Protein AF-0000000067587094 (afdb_homodimer)

pLDDT: mean 94.54, std 7.0, range [45.62, 98.94]

Radius of gyration: 24.08 Å; Cα contacts (8 Å, |Δi|>4): 1196; chains: 2; bounding box: 60×69×62 Å

Organism: Oryctolagus cuniculus (NCBI:txid9986)

Sequence (598 aa):
MKFVLDILLLLPLLILFSLESFVKLFIPKKRKSVSGEIVLITGAGHGIGRQTAYEFAKLKSKLVLWDINKHGIEETAAECRRLGAQAHPFVVDCSNREDIYSSAKKVKAEIGDVSILVNNAGVVYTSDLFATQDPQIEKTFEVNVLAHFWTTKAFLPAMMKNNHGHIVTVASAGGHTVVPFLLAYCSSKFAAVGFHRALTDELAALERTGVKTTCLCPNFINTGFIKNPSTSLGPTLEPEQVVNKLMNGILTEEKMIFVPSSIRFLMILERILPERFLALVKRKLNVKFDAVIGYKKKEMKFVLDILLLLPLLILFSLESFVKLFIPKKRKSVSGEIVLITGAGHGIGRQTAYEFAKLKSKLVLWDINKHGIEETAAECRRLGAQAHPFVVDCSNREDIYSSAKKVKAEIGDVSILVNNAGVVYTSDLFATQDPQIEKTFEVNVLAHFWTTKAFLPAMMKNNHGHIVTVASAGGHTVVPFLLAYCSSKFAAVGFHRALTDELAALERTGVKTTCLCPNFINTGFIKNPSTSLGPTLEPEQVVNKLMNGILTEEKMIFVPSSIRFLMILERILPERFLALVKRKLNVKFDAVIGYKKKE

Foldseek 3Di:
DVVVVVVVVCVVVVVVVVVVVVVVVVPDFFFAQQAAAEEEFEPCLFFLNLLLLQVVLLSHYAYEYEELDPVSQVVSQVNSVVSPHHYHYDNADQLDLVSLQVVLVVCCVPPRAHQEYALDWAAFAQAAPVPQDPVNLSSRLSRQAVSLVSNCVSRVVVCLVVLAHEYEHEAALLLLDNDGRRVSNSVNSVNSVVVLVVVQVVCVVVVSNNYAYAYEHEYAEPGCSFAPKDWPVDDHHYSNVSSVQVSSCRRSRPHYHYVVPCSVVVSVCCVPDDPVVVVVVVVRRVIDTDHHYPDDDPD/DVVVVVVVVCVVVVVVVVVVVVVVVVPDFFFAQQAAAEEEFEPCLFFLNLLLLQVVLLSHYAYEYEELDPVSQVVSQVVSVVSPHHYHYDNADQLDLVSLQVVLVVCCVPPRAHQEYALDWAAFAQAAPVPQDPVNLSSRLSRQAVSLVSNCVSRVVVCQVVLAHEYEHEAALLLLDNDGRRVSNSVNSVNSVVVLVVVQVVCVVVVSNNYAYAYEHEYAEPGCSFAPKDWPVDDHHYSNVSSVQVSSCRRSRPHYHYVVPCSVVVSVCCVPDDPVVVVVVVVRRPIDTDHHYPDDDDD

InterPro domains:
  IPR002347 Short-chain dehydrogenase/reductase SDR [PF00106] (38-227)
  IPR002347 Short-chain dehydrogenase/reductase SDR [PR00080] (112-123)
  IPR002347 Short-chain dehydrogenase/reductase SDR [PR00080] (165-173)
  IPR002347 Short-chain dehydrogenase/reductase SDR [PR00080] (185-204)
  IPR002347 Short-chain dehydrogenase/reductase SDR [PR00081] (38-55)
  IPR002347 Short-chain dehydrogenase/reductase SDR [PR00081] (112-123)
  IPR002347 Short-chain dehydrogenase/reductase SDR [PR00081] (159-175)
  IPR002347 Short-chain dehydrogenase/reductase SDR [PR00081] (185-204)
  IPR002347 Short-chain dehydrogenase/reductase SDR [PR00081] (209-226)
  IPR036291 NAD(P)-binding domain superfamily [SSF51735] (32-290)

Solvent-accessible surface area (backbone atoms only — not comparable to full-atom values): 29790 Å² total; per-residue (Å²): 107,71,53,57,52,52,52,58,68,39,46,66,51,44,52,52,40,47,48,50,52,55,54,50,73,73,46,86,73,69,67,57,84,52,58,67,38,30,34,36,31,30,33,16,33,45,55,60,29,26,54,43,47,44,57,41,13,68,50,41,15,32,38,37,33,25,13,68,48,57,69,34,21,49,53,40,26,52,52,21,39,73,57,66,14,54,50,46,63,43,78,35,47,53,62,36,69,66,47,46,54,55,50,47,53,48,41,45,73,74,75,38,78,48,32,29,41,35,46,44,38,67,60,74,67,50,16,30,77,81,50,46,49,68,69,55,48,51,46,28,36,27,27,38,30,52,28,51,53,55,54,44,67,70,40,42,61,62,13,56,74,64,39,38,30,36,44,32,39,53,49,27,39,42,28,75,44,69,51,59,35,28,33,61,43,20,10,22,20,11,17,28,46,27,37,51,54,12,47,50,44,30,34,50,76,69,66,33,70,43,42,42,49,26,34,37,24,38,56,64,48,67,62,67,76,60,49,73,62,44,39,55,87,47,80,66,36,52,50,66,62,53,39,52,53,48,51,49,27,60,33,50,62,34,53,72,43,46,41,62,62,65,52,54,55,51,53,53,45,65,74,67,52,45,68,71,46,47,53,52,49,51,59,62,35,46,74,45,54,67,58,47,70,56,80,70,81,81,126,106,70,53,58,52,54,52,58,69,40,46,66,52,44,52,50,38,46,48,50,53,55,54,50,72,73,47,84,73,69,66,58,84,53,58,65,38,30,33,36,31,30,32,16,33,44,56,60,30,27,55,44,48,44,55,41,13,69,49,40,16,30,38,37,34,26,12,67,46,56,68,34,21,49,52,40,26,51,54,20,40,73,56,67,13,54,50,46,62,43,75,34,47,54,62,35,68,66,46,45,53,56,50,47,52,48,40,46,74,74,76,39,76,48,33,29,40,34,46,44,39,68,62,72,68,49,18,31,78,80,51,46,51,68,69,56,47,53,47,30,36,27,28,39,29,52,28,50,55,55,53,44,65,68,37,42,60,60,13,54,74,65,39,38,30,34,46,33,38,54,49,28,40,40,28,76,44,68,51,59,34,27,34,62,45,19,10,22,20,10,17,29,44,28,36,50,54,11,48,50,44,30,34,50,74,70,66,31,71,44,40,42,48,26,33,39,24,38,56,64,49,66,63,66,76,58,48,72,61,46,38,56,88,47,80,64,37,52,50,67,62,54,39,52,53,47,50,52,28,60,33,49,62,37,54,70,43,45,41,62,63,65,53,54,55,50,54,54,46,64,74,68,50,45,67,70,46,48,52,52,50,51,59,62,35,47,75,45,53,67,56,47,70,57,79,70,80,79,126

Structure (mmCIF, N/CA/C/O backbone):
data_AF-0000000067587094-model_v1
#
loop_
_entity.id
_entity.type
_entity.pdbx_description
1 polymer 'Estradiol 17-beta-dehydrogenase 11'
#
loop_
_atom_site.group_PDB
_atom_site.id
_atom_site.type_symbol
_atom_site.label_atom_id
_atom_site.label_alt_id
_atom_site.label_comp_id
_atom_site.label_asym_id
_atom_site.label_entity_id
_atom_site.label_seq_id
_atom_site.pdbx_PDB_ins_code
_atom_site.Cartn_x
_atom_site.Cartn_y
_atom_site.Cartn_z
_atom_site.occupancy
_atom_site.B_iso_or_equiv
_atom_site.auth_seq_id
_atom_site.auth_comp_id
_atom_site.auth_asym_id
_atom_site.auth_atom_id
_atom_site.pdbx_PDB_model_num
ATOM 1 N N . MET A 1 1 ? 16.719 20.734 -18.344 1 59.41 1 MET A N 1
ATOM 2 C CA . MET A 1 1 ? 16.75 20.859 -19.797 1 59.41 1 MET A CA 1
ATOM 3 C C . MET A 1 1 ? 17.266 19.578 -20.438 1 59.41 1 MET A C 1
ATOM 5 O O . MET A 1 1 ? 16.656 19.062 -21.375 1 59.41 1 MET A O 1
ATOM 9 N N . LYS A 1 2 ? 18.422 19.172 -19.812 1 66.19 2 LYS A N 1
ATOM 10 C CA . LYS A 1 2 ? 19.031 17.984 -20.406 1 66.19 2 LYS A CA 1
ATOM 11 C C . LYS A 1 2 ? 18.094 16.781 -20.297 1 66.19 2 LYS A C 1
ATOM 13 O O . LYS A 1 2 ? 17.969 16 -21.25 1 66.19 2 LYS A O 1
ATOM 18 N N . PHE A 1 3 ? 17.25 16.719 -19.172 1 70.69 3 PHE A N 1
ATOM 19 C CA . PHE A 1 3 ? 16.375 15.562 -19 1 70.69 3 PHE A CA 1
ATOM 20 C C . PHE A 1 3 ? 15.219 15.594 -19.984 1 70.69 3 PHE A C 1
ATOM 22 O O . PHE A 1 3 ? 14.859 14.57 -20.562 1 70.69 3 PHE A O 1
ATOM 29 N N . VAL A 1 4 ? 14.812 16.75 -20.219 1 69.94 4 VAL A N 1
ATOM 30 C CA . VAL A 1 4 ? 13.703 16.922 -21.156 1 69.94 4 VAL A CA 1
ATOM 31 C C . VAL A 1 4 ? 14.141 16.516 -22.562 1 69.94 4 VAL A C 1
ATOM 33 O O . VAL A 1 4 ? 13.398 15.836 -23.281 1 69.94 4 VAL A O 1
ATOM 36 N N . LEU A 1 5 ? 15.32 16.938 -22.891 1 73 5 LEU A N 1
ATOM 37 C CA . LEU A 1 5 ? 15.859 16.609 -24.203 1 73 5 LEU A CA 1
ATOM 38 C C . LEU A 1 5 ? 16.04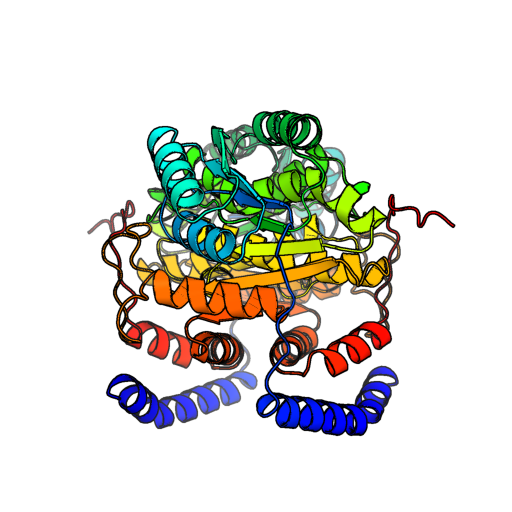7 15.094 -24.344 1 73 5 LEU A C 1
ATOM 40 O O . LEU A 1 5 ? 15.758 14.523 -25.391 1 73 5 LEU A O 1
ATOM 44 N N . ASP A 1 6 ? 16.469 14.539 -23.297 1 76.94 6 ASP A N 1
ATOM 45 C CA . ASP A 1 6 ? 16.656 13.094 -23.297 1 76.94 6 ASP A CA 1
ATOM 46 C C . ASP A 1 6 ? 15.328 12.359 -23.5 1 76.94 6 ASP A C 1
ATOM 48 O O . ASP A 1 6 ? 15.273 11.344 -24.188 1 76.94 6 ASP A O 1
ATOM 52 N N . ILE A 1 7 ? 14.336 12.922 -22.953 1 74.88 7 ILE A N 1
ATOM 53 C CA . ILE A 1 7 ? 13.023 12.305 -23.062 1 74.88 7 ILE A CA 1
ATOM 54 C C . ILE A 1 7 ? 12.492 12.453 -24.484 1 74.88 7 ILE A C 1
ATOM 56 O O . ILE A 1 7 ? 11.898 11.523 -25.031 1 74.88 7 ILE A O 1
ATOM 60 N N . LEU A 1 8 ? 12.797 13.539 -25.031 1 78.75 8 LEU A N 1
ATOM 61 C CA . LEU A 1 8 ? 12.367 13.773 -26.406 1 78.75 8 LEU A CA 1
ATOM 62 C C . LEU A 1 8 ? 13.055 12.812 -27.359 1 78.75 8 LEU A C 1
ATOM 64 O O . LEU A 1 8 ? 12.445 12.359 -28.328 1 78.75 8 LEU A O 1
ATOM 68 N N . LEU A 1 9 ? 14.234 12.477 -27.047 1 82.38 9 LEU A N 1
ATOM 69 C CA . LEU A 1 9 ? 15.008 11.555 -27.875 1 82.38 9 LEU A CA 1
ATOM 70 C C . LEU A 1 9 ? 14.461 10.141 -27.781 1 82.38 9 LEU A C 1
ATOM 72 O O . LEU A 1 9 ? 14.727 9.305 -28.641 1 82.38 9 LEU A O 1
ATOM 76 N N . LEU A 1 10 ? 13.625 10 -26.812 1 85.56 10 LEU A N 1
ATOM 77 C CA . LEU A 1 10 ? 13.07 8.664 -26.609 1 85.56 10 LEU A CA 1
ATOM 78 C C . LEU A 1 10 ? 11.742 8.508 -27.328 1 85.56 10 LEU A C 1
ATOM 80 O O . LEU A 1 10 ? 11.18 7.41 -27.391 1 85.56 10 LEU A O 1
ATOM 84 N N . LEU A 1 11 ? 11.242 9.562 -27.953 1 87.12 11 LEU A N 1
ATOM 85 C CA . LEU A 1 11 ? 9.906 9.562 -28.547 1 87.12 11 LEU A CA 1
ATOM 86 C C . LEU A 1 11 ? 9.805 8.531 -29.656 1 87.12 11 LEU A C 1
ATOM 88 O O . LEU A 1 11 ? 8.812 7.793 -29.734 1 87.12 11 LEU A O 1
ATOM 92 N N . PRO A 1 12 ? 10.844 8.477 -30.547 1 89.31 12 PRO A N 1
ATOM 93 C CA . PRO A 1 12 ? 10.773 7.438 -31.578 1 89.31 12 PRO A CA 1
ATOM 94 C C . PRO A 1 12 ? 10.695 6.031 -30.984 1 89.31 12 PRO A C 1
ATOM 96 O O . PRO A 1 12 ? 9.984 5.172 -31.516 1 89.31 12 PRO A O 1
ATOM 99 N N . LEU A 1 13 ? 11.398 5.859 -29.984 1 88.88 13 LEU A N 1
ATOM 100 C CA . LEU A 1 13 ? 11.359 4.559 -29.312 1 88.88 13 LEU A CA 1
ATOM 101 C C . LEU A 1 13 ? 9.992 4.309 -28.703 1 88.88 13 LEU A C 1
ATOM 103 O O . LEU A 1 13 ? 9.516 3.17 -28.656 1 88.88 13 LEU A O 1
ATOM 107 N N . LEU A 1 14 ? 9.406 5.359 -28.203 1 89.44 14 LEU A N 1
ATOM 108 C CA . LEU A 1 14 ? 8.055 5.238 -27.656 1 89.44 14 LEU A CA 1
ATOM 109 C C . LEU A 1 14 ? 7.09 4.758 -28.734 1 89.44 14 LEU A C 1
ATOM 111 O O . LEU A 1 14 ? 6.27 3.869 -28.484 1 89.44 14 LEU A O 1
ATOM 115 N N . ILE A 1 15 ? 7.191 5.34 -29.875 1 90.75 15 ILE A N 1
ATOM 116 C CA . ILE A 1 15 ? 6.324 4.965 -30.984 1 90.75 15 ILE A CA 1
ATOM 117 C C . ILE A 1 15 ? 6.578 3.508 -31.359 1 90.75 15 ILE A C 1
ATOM 119 O O . ILE A 1 15 ? 5.637 2.734 -31.547 1 90.75 15 ILE A O 1
ATOM 123 N N . LEU A 1 16 ? 7.832 3.143 -31.469 1 91.25 16 LEU A N 1
ATOM 124 C CA . LEU A 1 16 ? 8.211 1.786 -31.844 1 91.25 16 LEU A CA 1
ATOM 125 C C . LEU A 1 16 ? 7.672 0.771 -30.844 1 91.25 16 LEU A C 1
ATOM 127 O O . LEU A 1 16 ? 7.09 -0.245 -31.234 1 91.25 16 LEU A O 1
ATOM 131 N N . PHE A 1 17 ? 7.859 1.119 -29.641 1 89.69 17 PHE A N 1
ATOM 132 C CA . PHE A 1 17 ? 7.43 0.19 -28.594 1 89.69 17 PHE A CA 1
ATOM 133 C C . PHE A 1 17 ? 5.91 0.138 -28.516 1 89.69 17 PHE A C 1
ATOM 135 O O . PHE A 1 17 ? 5.336 -0.908 -28.203 1 89.69 17 PHE A O 1
ATOM 142 N N . SER A 1 18 ? 5.266 1.232 -28.75 1 90.25 18 SER A N 1
ATOM 143 C CA . SER A 1 18 ? 3.807 1.241 -28.766 1 90.25 18 SER A CA 1
ATOM 144 C C . SER A 1 18 ? 3.268 0.401 -29.922 1 90.25 18 SER A C 1
ATOM 146 O O . SER A 1 18 ? 2.295 -0.338 -29.766 1 90.25 18 SER A O 1
ATOM 148 N N . LEU A 1 19 ? 3.91 0.526 -31 1 90.38 19 LEU A N 1
ATOM 149 C CA . LEU A 1 19 ? 3.525 -0.288 -32.156 1 90.38 19 LEU A CA 1
ATOM 150 C C . LEU A 1 19 ? 3.771 -1.768 -31.875 1 90.38 19 LEU A C 1
ATOM 152 O O . LEU A 1 19 ? 2.949 -2.613 -32.219 1 90.38 19 LEU A O 1
ATOM 156 N N . GLU A 1 20 ? 4.895 -2.018 -31.375 1 90.56 20 GLU A N 1
ATOM 157 C CA . GLU A 1 20 ? 5.203 -3.391 -30.984 1 90.56 20 GLU A CA 1
ATOM 158 C C . GLU A 1 20 ? 4.145 -3.957 -30.047 1 90.56 20 GLU A C 1
ATOM 160 O O . GLU A 1 20 ? 3.668 -5.078 -30.25 1 90.56 20 GLU A O 1
ATOM 165 N N . SER A 1 21 ? 3.818 -3.168 -29.062 1 86.94 21 SER A N 1
ATOM 166 C CA . SER A 1 21 ? 2.801 -3.592 -28.109 1 86.94 21 SER A CA 1
ATOM 167 C C . SER A 1 21 ? 1.456 -3.811 -28.797 1 86.94 21 SER A C 1
ATOM 169 O O . SER A 1 21 ? 0.722 -4.738 -28.453 1 86.94 21 SER A O 1
ATOM 171 N N . PHE A 1 22 ? 1.199 -2.98 -29.672 1 89.06 22 PHE A N 1
ATOM 172 C CA . PHE A 1 22 ? -0.05 -3.092 -30.422 1 89.06 22 PHE A CA 1
ATOM 173 C C . PHE A 1 22 ? -0.074 -4.367 -31.25 1 89.06 22 PHE A C 1
ATOM 175 O O . PHE A 1 22 ? -1.073 -5.09 -31.266 1 89.06 22 PHE A O 1
ATOM 182 N N . VAL A 1 23 ? 0.974 -4.719 -31.906 1 89.81 23 VAL A N 1
ATOM 183 C CA . VAL A 1 23 ? 1.077 -5.922 -32.719 1 89.81 23 VAL A CA 1
ATOM 184 C C . VAL A 1 23 ? 0.974 -7.164 -31.844 1 89.81 23 VAL A C 1
ATOM 186 O O . VAL A 1 23 ? 0.325 -8.141 -32.219 1 89.81 23 VAL A O 1
ATOM 189 N N . LYS A 1 24 ? 1.6 -7.105 -30.734 1 88 24 LYS A N 1
ATOM 190 C CA . LYS A 1 24 ? 1.623 -8.234 -29.812 1 88 24 LYS A CA 1
ATOM 191 C C . LYS A 1 24 ? 0.22 -8.562 -29.312 1 88 24 LYS A C 1
ATOM 193 O O . LYS A 1 24 ? -0.044 -9.68 -28.875 1 88 24 LYS A O 1
ATOM 198 N N . LEU A 1 25 ? -0.609 -7.516 -29.375 1 84.88 25 LEU A N 1
ATOM 199 C CA . LEU A 1 25 ? -1.993 -7.746 -28.984 1 84.88 25 LEU A CA 1
ATOM 200 C C . LEU A 1 25 ? -2.652 -8.789 -29.875 1 84.88 25 LEU A C 1
ATOM 202 O O . LEU A 1 25 ? -3.604 -9.453 -29.469 1 84.88 25 LEU A O 1
ATOM 206 N N . PHE A 1 26 ? -2.076 -9.008 -31.047 1 89.25 26 PHE A N 1
ATOM 207 C CA . PHE A 1 26 ? -2.697 -9.898 -32.031 1 89.25 26 PHE A CA 1
ATOM 208 C C . PHE A 1 26 ? -1.917 -11.203 -32.125 1 89.25 26 PHE A C 1
ATOM 210 O O . PHE A 1 26 ? -2.293 -12.094 -32.906 1 89.25 26 PHE A O 1
ATOM 217 N N . ILE A 1 27 ? -0.917 -11.32 -31.469 1 89.69 27 ILE A N 1
ATOM 218 C CA . ILE A 1 27 ? -0.117 -12.539 -31.484 1 89.69 27 ILE A CA 1
ATOM 219 C C . ILE A 1 27 ? -0.409 -13.352 -30.219 1 89.69 27 ILE A C 1
ATOM 221 O O . ILE A 1 27 ? -0.231 -12.867 -29.109 1 89.69 27 ILE A O 1
ATOM 225 N N . PRO A 1 28 ? -0.929 -14.539 -30.5 1 88.19 28 PRO A N 1
ATOM 226 C CA . PRO A 1 28 ? -1.17 -15.367 -29.312 1 88.19 28 PRO A CA 1
ATOM 227 C C . PRO A 1 28 ? 0.102 -15.641 -28.516 1 88.19 28 PRO A C 1
ATOM 229 O O . PRO A 1 28 ? 1.15 -15.93 -29.094 1 88.19 28 PRO A O 1
ATOM 232 N N . LYS A 1 29 ? 0.059 -15.484 -27.219 1 90.62 29 LYS A N 1
ATOM 233 C C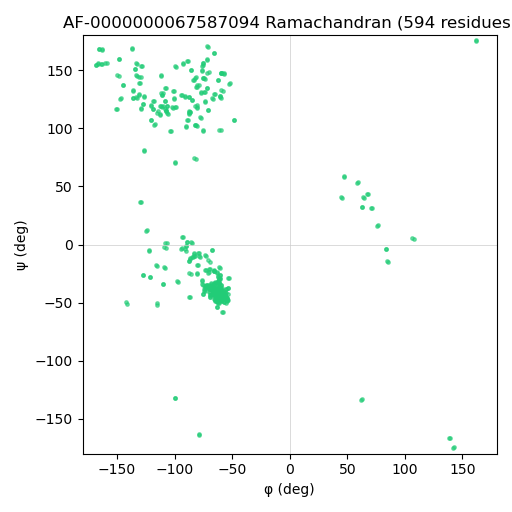A . LYS A 1 29 ? 1.215 -15.711 -26.359 1 90.62 29 LYS A CA 1
ATOM 234 C C . LYS A 1 29 ? 1.403 -17.203 -26.078 1 90.62 29 LYS A C 1
ATOM 236 O O . LYS A 1 29 ? 0.428 -17.938 -25.891 1 90.62 29 LYS A O 1
ATOM 241 N N . LYS A 1 30 ? 2.637 -17.531 -26.156 1 93.56 30 LYS A N 1
ATOM 242 C CA . LYS A 1 30 ? 2.963 -18.922 -25.859 1 93.56 30 LYS A CA 1
ATOM 243 C C . LYS A 1 30 ? 2.814 -19.219 -24.359 1 93.56 30 LYS A C 1
ATOM 245 O O . LYS A 1 30 ? 3.246 -18.422 -23.531 1 93.56 30 LYS A O 1
ATOM 250 N N . ARG A 1 31 ? 2.205 -20.312 -24.078 1 96.69 31 ARG A N 1
ATOM 251 C CA . ARG A 1 31 ? 2.002 -20.734 -22.688 1 96.69 31 ARG A CA 1
ATOM 252 C C . ARG A 1 31 ? 3.148 -21.609 -22.219 1 96.69 31 ARG A C 1
ATOM 254 O O . ARG A 1 31 ? 3.553 -22.547 -22.922 1 96.69 31 ARG A O 1
ATOM 261 N N . LYS A 1 32 ? 3.715 -21.281 -21.172 1 98 32 LYS A N 1
ATOM 262 C CA . LYS A 1 32 ? 4.75 -22.141 -20.609 1 98 32 LYS A CA 1
ATOM 263 C C . LYS A 1 32 ? 4.141 -23.375 -19.938 1 98 32 LYS A C 1
ATOM 265 O O . LYS A 1 32 ? 2.986 -23.344 -19.5 1 98 32 LYS A O 1
ATOM 270 N N . SER A 1 33 ? 4.938 -24.391 -19.891 1 98.19 33 SER A N 1
ATOM 271 C CA . SER A 1 33 ? 4.523 -25.594 -19.172 1 98.19 33 SER A CA 1
ATOM 272 C C . SER A 1 33 ? 4.777 -25.453 -17.672 1 98.19 33 SER A C 1
ATOM 274 O O . SER A 1 33 ? 5.789 -24.875 -17.25 1 98.19 33 SER A O 1
ATOM 276 N N . VAL A 1 34 ? 3.857 -26.016 -16.875 1 98.56 34 VAL A N 1
ATOM 277 C CA . VAL A 1 34 ? 4.051 -26.031 -15.438 1 98.56 34 VAL A CA 1
ATOM 278 C C . VAL A 1 34 ? 3.984 -27.453 -14.914 1 98.56 34 VAL A C 1
ATOM 280 O O . VAL A 1 34 ? 3.809 -27.688 -13.711 1 98.56 34 VAL A O 1
ATOM 283 N N . SER A 1 35 ? 4.023 -28.359 -15.867 1 98.38 35 SER A N 1
ATOM 284 C CA . SER A 1 35 ? 4.039 -29.766 -15.492 1 98.38 35 SER A CA 1
ATOM 285 C C . SER A 1 35 ? 5.25 -30.094 -14.625 1 98.38 35 SER A C 1
ATOM 287 O O . SER A 1 35 ? 6.375 -29.719 -14.953 1 98.38 35 SER A O 1
ATOM 289 N N . GLY A 1 36 ? 5.02 -30.672 -13.492 1 98.19 36 GLY A N 1
ATOM 290 C CA . GLY A 1 36 ? 6.098 -31.094 -12.609 1 98.19 36 GLY A CA 1
ATOM 291 C C . GLY A 1 36 ? 6.594 -29.984 -11.695 1 98.19 36 GLY A C 1
ATOM 292 O O . GLY A 1 36 ? 7.336 -30.25 -10.742 1 98.19 36 GLY A O 1
ATOM 293 N N . GLU A 1 37 ? 6.254 -28.766 -11.984 1 98.75 37 GLU A N 1
ATOM 294 C CA . GLU A 1 37 ? 6.637 -27.656 -11.109 1 98.75 37 GLU A CA 1
ATOM 295 C C . GLU A 1 37 ? 6.02 -27.797 -9.727 1 98.75 37 GLU A C 1
ATOM 297 O O . GLU A 1 37 ? 4.883 -28.266 -9.594 1 98.75 37 GLU A O 1
ATOM 302 N N . ILE A 1 38 ? 6.73 -27.469 -8.703 1 98.94 38 ILE A N 1
ATOM 303 C CA . ILE A 1 38 ? 6.176 -27.438 -7.355 1 98.94 38 ILE A CA 1
ATOM 304 C C . ILE A 1 38 ? 5.531 -26.078 -7.098 1 98.94 38 ILE A C 1
ATOM 306 O O . ILE A 1 38 ? 6.223 -25.047 -7.051 1 98.94 38 ILE A O 1
ATOM 310 N N . VAL A 1 39 ? 4.215 -26.109 -6.938 1 98.94 39 VAL A N 1
ATOM 311 C CA . VAL A 1 39 ? 3.422 -24.891 -6.781 1 98.94 39 VAL A CA 1
ATOM 312 C C . VAL A 1 39 ? 2.889 -24.797 -5.352 1 98.94 39 VAL A C 1
ATOM 314 O O . VAL A 1 39 ? 2.186 -25.703 -4.891 1 98.94 39 VAL A O 1
ATOM 317 N N . LEU A 1 40 ? 3.277 -23.75 -4.648 1 98.94 40 LEU A N 1
ATOM 318 C CA . LEU A 1 40 ? 2.711 -23.5 -3.328 1 98.94 40 LEU A CA 1
ATOM 319 C C . LEU A 1 40 ? 1.631 -22.422 -3.404 1 98.94 40 LEU A C 1
ATOM 321 O O . LEU A 1 40 ? 1.858 -21.344 -3.959 1 98.94 40 LEU A O 1
ATOM 325 N N . ILE A 1 41 ? 0.461 -22.719 -2.91 1 98.94 41 ILE A N 1
ATOM 326 C CA . ILE A 1 41 ? -0.665 -21.797 -2.908 1 98.94 41 ILE A CA 1
ATOM 327 C C . ILE A 1 41 ? -1.124 -21.547 -1.474 1 98.94 41 ILE A C 1
ATOM 329 O O . ILE A 1 41 ? -1.5 -22.484 -0.762 1 98.94 41 ILE A O 1
ATOM 333 N N . THR A 1 42 ? -1.074 -20.328 -1.044 1 98.94 42 THR A N 1
ATOM 334 C CA . THR A 1 42 ? -1.636 -19.969 0.256 1 98.94 42 THR A CA 1
ATOM 335 C C . THR A 1 42 ? -3.127 -19.672 0.138 1 98.94 42 THR A C 1
ATOM 337 O O . THR A 1 42 ? -3.584 -19.156 -0.887 1 98.94 42 THR A O 1
ATOM 340 N N . GLY A 1 43 ? -3.85 -19.938 1.223 1 98.5 43 GLY A N 1
ATOM 341 C CA . GLY A 1 43 ? -5.293 -19.766 1.171 1 98.5 43 GLY A CA 1
ATOM 342 C C . GLY A 1 43 ? -5.973 -20.688 0.19 1 98.5 43 GLY A C 1
ATOM 343 O O . GLY A 1 43 ? -6.867 -20.281 -0.553 1 98.5 43 GLY A O 1
ATOM 344 N N . ALA A 1 44 ? -5.547 -21.906 0.133 1 98.56 44 ALA A N 1
ATOM 345 C CA . ALA A 1 44 ? -5.984 -22.844 -0.891 1 98.56 44 ALA A CA 1
ATOM 346 C C . ALA A 1 44 ? -7.23 -23.609 -0.442 1 98.56 44 ALA A C 1
ATOM 348 O O . ALA A 1 44 ? -7.762 -24.438 -1.183 1 98.56 44 ALA A O 1
ATOM 349 N N . GLY A 1 45 ? -7.746 -23.297 0.726 1 97.38 45 GLY A N 1
ATOM 350 C CA . GLY A 1 45 ? -8.852 -24.062 1.285 1 97.38 45 GLY A CA 1
ATOM 351 C C . GLY A 1 45 ? -10.203 -23.641 0.753 1 97.38 45 GLY A C 1
ATOM 352 O O . GLY A 1 45 ? -11.203 -24.328 0.967 1 97.38 45 GLY A O 1
ATOM 353 N N . HIS A 1 46 ? -10.289 -22.531 0.025 1 94.44 46 HIS A N 1
ATOM 354 C CA . HIS A 1 46 ? -11.555 -22.062 -0.521 1 94.44 46 HIS A CA 1
ATOM 355 C C . HIS A 1 46 ? -11.328 -21.031 -1.627 1 94.44 46 HIS A C 1
ATOM 357 O O . HIS A 1 46 ? -10.195 -20.625 -1.876 1 94.44 46 HIS A O 1
ATOM 363 N N . GLY A 1 47 ? -12.383 -20.75 -2.34 1 94.94 47 GLY A N 1
ATOM 364 C CA . GLY A 1 47 ? -12.422 -19.609 -3.238 1 94.94 47 GLY A CA 1
ATOM 365 C C . GLY A 1 47 ? -11.398 -19.703 -4.352 1 94.94 47 GLY A C 1
ATOM 366 O O . GLY A 1 47 ? -11.297 -20.719 -5.039 1 94.94 47 GLY A O 1
ATOM 367 N N . ILE A 1 48 ? -10.695 -18.609 -4.559 1 97.56 48 ILE A N 1
ATOM 368 C CA . ILE A 1 48 ? -9.734 -18.438 -5.645 1 97.56 48 ILE A CA 1
ATOM 369 C C . ILE A 1 48 ? -8.586 -19.422 -5.461 1 97.56 48 ILE A C 1
ATOM 371 O O . ILE A 1 48 ? -8.125 -20.047 -6.426 1 97.56 48 ILE A O 1
ATOM 375 N N . GLY A 1 49 ? -8.125 -19.594 -4.199 1 98.31 49 GLY A N 1
ATOM 376 C CA . GLY A 1 49 ? -7.027 -20.516 -3.918 1 98.31 49 GLY A CA 1
ATOM 377 C C . GLY A 1 49 ? -7.344 -21.953 -4.289 1 98.31 49 GLY A C 1
ATOM 378 O O . GLY A 1 49 ? -6.535 -22.625 -4.93 1 98.31 49 GLY A O 1
ATOM 379 N N . ARG A 1 50 ? -8.539 -22.359 -3.91 1 98.19 50 ARG A N 1
ATOM 380 C CA . ARG A 1 50 ? -8.977 -23.719 -4.207 1 98.19 50 ARG A CA 1
ATOM 381 C C . ARG A 1 50 ? -9.078 -23.953 -5.715 1 98.19 50 ARG A C 1
ATOM 383 O O . ARG A 1 50 ? -8.547 -24.938 -6.234 1 98.19 50 ARG A O 1
ATOM 390 N N . GLN A 1 51 ? -9.711 -23.047 -6.406 1 98.31 51 GLN A N 1
ATOM 391 C CA . GLN A 1 51 ? -9.906 -23.188 -7.848 1 98.31 51 GLN A CA 1
ATOM 392 C C . GLN A 1 51 ? -8.57 -23.125 -8.586 1 98.31 51 GLN A C 1
ATOM 394 O O . GLN A 1 51 ? -8.375 -23.812 -9.594 1 98.31 51 GLN A O 1
ATOM 399 N N . THR A 1 52 ? -7.672 -22.266 -8.102 1 98.88 52 THR A N 1
ATOM 400 C CA . THR A 1 52 ? -6.34 -22.188 -8.68 1 98.88 52 THR A CA 1
ATOM 401 C C . THR A 1 52 ? -5.605 -23.516 -8.523 1 98.88 52 THR A C 1
ATOM 403 O O . THR A 1 52 ? -4.941 -23.984 -9.445 1 98.88 52 THR A O 1
ATOM 406 N N . ALA A 1 53 ? -5.742 -24.141 -7.355 1 98.88 53 ALA A N 1
ATOM 407 C CA . ALA A 1 53 ? -5.141 -25.453 -7.102 1 98.88 53 ALA A CA 1
ATOM 408 C C . ALA A 1 53 ? -5.648 -26.484 -8.094 1 98.88 53 ALA A C 1
ATOM 410 O O . ALA A 1 53 ? -4.863 -27.266 -8.641 1 98.88 53 ALA A O 1
ATOM 411 N N . TYR A 1 54 ? -6.961 -26.453 -8.344 1 98.81 54 TYR A N 1
ATOM 412 C CA . TYR A 1 54 ? -7.547 -27.406 -9.289 1 98.81 54 TYR A CA 1
ATOM 413 C C . TYR A 1 54 ? -6.957 -27.234 -10.68 1 98.81 54 TYR A C 1
ATOM 415 O O . TYR A 1 54 ? -6.648 -28.219 -11.359 1 98.81 54 TYR A O 1
ATOM 423 N N . GLU A 1 55 ? -6.781 -25.984 -11.086 1 98.81 55 GLU A N 1
ATOM 424 C CA . GLU A 1 55 ? -6.258 -25.734 -12.422 1 98.81 55 GLU A CA 1
ATOM 425 C C . GLU A 1 55 ? -4.816 -26.203 -12.555 1 98.81 55 GLU A C 1
ATOM 427 O O . GLU A 1 55 ? -4.434 -26.766 -13.578 1 98.81 55 GLU A O 1
ATOM 432 N N . PHE A 1 56 ? -3.986 -26.016 -11.555 1 98.88 56 PHE A N 1
ATOM 433 C CA . PHE A 1 56 ? -2.611 -26.5 -11.586 1 98.88 56 PHE A CA 1
ATOM 434 C C . PHE A 1 56 ? -2.57 -28.016 -11.547 1 98.88 56 PHE A C 1
ATOM 436 O O . PHE A 1 56 ? -1.686 -28.625 -12.148 1 98.88 56 PHE A O 1
ATOM 443 N N . ALA A 1 57 ? -3.531 -28.609 -10.805 1 98.81 57 ALA A N 1
ATOM 444 C CA . ALA A 1 57 ? -3.615 -30.062 -10.758 1 98.81 57 ALA A CA 1
ATOM 445 C C . ALA A 1 57 ? -3.865 -30.656 -12.141 1 98.81 57 ALA A C 1
ATOM 447 O O . ALA A 1 57 ? -3.225 -31.625 -12.531 1 98.81 57 ALA A O 1
ATOM 448 N N . LYS A 1 58 ? -4.742 -30 -12.867 1 98.62 58 LYS A N 1
ATOM 449 C CA . LYS A 1 58 ? -5.059 -30.438 -14.227 1 98.62 58 LYS A CA 1
ATOM 450 C C . LYS A 1 58 ? -3.83 -30.359 -15.125 1 98.62 58 LYS A C 1
ATOM 452 O O . LYS A 1 58 ? -3.717 -31.109 -16.094 1 98.62 58 LYS A O 1
ATOM 457 N N . LEU A 1 59 ? -2.914 -29.453 -14.812 1 98.44 59 LEU A N 1
ATOM 458 C CA . LEU A 1 59 ? -1.712 -29.25 -15.609 1 98.44 59 LEU A CA 1
ATOM 459 C C . LEU A 1 59 ? -0.552 -30.078 -15.078 1 98.44 59 LEU A C 1
ATOM 461 O O . LEU A 1 59 ? 0.599 -29.875 -15.469 1 98.44 59 LEU A O 1
ATOM 465 N N . LYS A 1 60 ? -0.819 -30.938 -14.086 1 97.88 60 LYS A N 1
ATOM 466 C CA . LYS A 1 60 ? 0.093 -31.953 -13.57 1 97.88 60 LYS A CA 1
ATOM 467 C C . LYS A 1 60 ? 1.231 -31.328 -12.781 1 97.88 60 LYS A C 1
ATOM 469 O O . LYS A 1 60 ? 2.377 -31.781 -12.859 1 97.88 60 LYS A O 1
ATOM 474 N N . SER A 1 61 ? 1.014 -30.234 -12.133 1 98.75 61 SER A N 1
ATOM 475 C CA . SER A 1 61 ? 1.948 -29.672 -11.156 1 98.75 61 SER A CA 1
ATOM 476 C C . SER A 1 61 ? 1.917 -30.453 -9.844 1 98.75 61 SER A C 1
ATOM 478 O O . SER A 1 61 ? 0.967 -31.188 -9.578 1 98.75 61 SER A O 1
ATOM 480 N N . LYS A 1 62 ? 3 -30.359 -9.125 1 98.81 62 LYS A N 1
ATOM 481 C CA . LYS A 1 62 ? 3.02 -30.797 -7.734 1 98.81 62 LYS A CA 1
ATOM 482 C C . LYS A 1 62 ? 2.582 -29.688 -6.789 1 98.81 62 LYS A C 1
ATOM 484 O O . LYS A 1 62 ? 3.152 -28.594 -6.805 1 98.81 62 LYS A O 1
ATOM 489 N N . LEU A 1 63 ? 1.568 -30.031 -5.93 1 98.88 63 LEU A N 1
ATOM 490 C CA . LEU A 1 63 ? 0.919 -28.938 -5.219 1 98.88 63 LEU A CA 1
ATOM 491 C C . LEU A 1 63 ? 1.241 -28.984 -3.73 1 98.88 63 LEU A C 1
ATOM 493 O O . LEU A 1 63 ? 1.212 -30.062 -3.121 1 98.88 63 LEU A O 1
ATOM 497 N N . VAL A 1 64 ? 1.685 -27.875 -3.191 1 98.94 64 VAL A N 1
ATOM 498 C CA . VAL A 1 64 ? 1.755 -27.609 -1.761 1 98.94 64 VAL A CA 1
ATOM 499 C C . VAL A 1 64 ? 0.672 -26.594 -1.371 1 98.94 64 VAL A C 1
ATOM 501 O O . VAL A 1 64 ? 0.69 -25.453 -1.821 1 98.94 64 VAL A O 1
ATOM 504 N N . LEU A 1 65 ? -0.302 -27.047 -0.53 1 98.94 65 LEU A N 1
ATOM 505 C CA . LEU A 1 65 ? -1.488 -26.25 -0.238 1 98.94 65 LEU A CA 1
ATOM 506 C C . LEU A 1 65 ? -1.484 -25.781 1.213 1 98.94 65 LEU A C 1
ATOM 508 O O . LEU A 1 65 ? -1.438 -26.594 2.135 1 98.94 65 LEU A O 1
ATOM 512 N N . TRP A 1 66 ? -1.473 -24.453 1.403 1 98.94 66 TRP A N 1
ATOM 513 C CA . TRP A 1 66 ? -1.485 -23.875 2.74 1 98.94 66 TRP A CA 1
ATOM 514 C C . TRP A 1 66 ? -2.84 -23.234 3.043 1 98.94 66 TRP A C 1
ATOM 516 O O . TRP A 1 66 ? -3.426 -22.578 2.188 1 98.94 66 TRP A O 1
ATOM 526 N N . ASP A 1 67 ? -3.359 -23.469 4.168 1 98.69 67 ASP A N 1
ATOM 527 C CA . ASP A 1 67 ? -4.535 -22.781 4.707 1 98.69 67 ASP A CA 1
ATOM 528 C C . ASP A 1 67 ? -4.648 -23 6.215 1 98.69 67 ASP A C 1
ATOM 530 O O . ASP A 1 67 ? -4.117 -23.969 6.75 1 98.69 67 ASP A O 1
ATOM 534 N N . ILE A 1 68 ? -5.312 -22.062 6.828 1 98.38 68 ILE A N 1
ATOM 535 C CA . ILE A 1 68 ? -5.535 -22.219 8.258 1 98.38 68 ILE A CA 1
ATOM 536 C C . ILE A 1 68 ? -6.703 -23.172 8.5 1 98.38 68 ILE A C 1
ATOM 538 O O . ILE A 1 68 ? -6.801 -23.781 9.57 1 98.38 68 ILE A O 1
ATOM 542 N N . ASN A 1 69 ? -7.609 -23.297 7.559 1 97.81 69 ASN A N 1
ATOM 543 C CA . ASN A 1 69 ? -8.766 -24.188 7.629 1 97.81 69 ASN A CA 1
ATOM 544 C C . ASN A 1 69 ? -8.406 -25.609 7.266 1 97.81 69 ASN A C 1
ATOM 546 O O . ASN A 1 69 ? -8.367 -25.969 6.086 1 97.81 69 ASN A O 1
ATOM 550 N N . LYS A 1 70 ? -8.289 -26.406 8.25 1 98 70 LYS A N 1
ATOM 551 C CA . LYS A 1 70 ? -7.852 -27.781 8.055 1 98 70 LYS A CA 1
ATOM 552 C C . LYS A 1 70 ? -8.812 -28.547 7.148 1 98 70 LYS A C 1
ATOM 554 O O . LYS A 1 70 ? -8.391 -29.219 6.207 1 98 70 LYS A O 1
ATOM 559 N N . HIS A 1 71 ? -10.078 -28.422 7.422 1 98.25 71 HIS A N 1
ATOM 560 C CA . HIS A 1 71 ? -11.078 -29.141 6.641 1 98.25 71 HIS A CA 1
ATOM 561 C C . HIS A 1 71 ? -11.055 -28.703 5.18 1 98.25 71 HIS A C 1
ATOM 563 O O . HIS A 1 71 ? -11.102 -29.547 4.273 1 98.25 71 HIS A O 1
ATOM 569 N N . GLY A 1 72 ? -11 -27.406 4.977 1 97.81 72 GLY A N 1
ATOM 570 C CA . GLY A 1 72 ? -10.992 -26.859 3.631 1 97.81 72 GLY A CA 1
ATOM 571 C C . GLY A 1 72 ? -9.789 -27.312 2.814 1 97.81 72 GLY A C 1
ATOM 572 O O . GLY A 1 72 ? -9.93 -27.641 1.636 1 97.81 72 GLY A O 1
ATOM 573 N N . ILE A 1 73 ? -8.672 -27.359 3.477 1 97.94 73 ILE A N 1
ATOM 574 C CA . ILE A 1 73 ? -7.453 -27.656 2.729 1 97.94 73 ILE A CA 1
ATOM 575 C C . ILE A 1 73 ? -7.391 -29.141 2.4 1 97.94 73 ILE A C 1
ATOM 577 O O . ILE A 1 73 ? -6.875 -29.531 1.352 1 97.94 73 ILE A O 1
ATOM 581 N N . GLU A 1 74 ? -7.887 -29.969 3.275 1 98.31 74 GLU A N 1
ATOM 582 C CA . GLU A 1 74 ? -7.938 -31.406 3.014 1 98.31 74 GLU A CA 1
ATOM 583 C C . GLU A 1 74 ? -8.883 -31.719 1.854 1 98.31 74 GLU A C 1
ATOM 585 O O . GLU A 1 74 ? -8.586 -32.594 1.021 1 98.31 74 GLU A O 1
ATOM 590 N N . GLU A 1 75 ? -9.977 -31.031 1.866 1 98.44 75 GLU A N 1
ATOM 591 C CA . GLU A 1 75 ? -10.906 -31.203 0.757 1 98.44 75 GLU A CA 1
ATOM 592 C C . GLU A 1 75 ? -10.266 -30.812 -0.569 1 98.44 75 GLU A C 1
ATOM 594 O O . GLU A 1 75 ? -10.398 -31.516 -1.565 1 98.44 75 GLU A O 1
ATOM 599 N N . THR A 1 76 ? -9.602 -29.688 -0.574 1 98.75 76 THR A N 1
ATOM 600 C CA . THR A 1 76 ? -8.914 -29.219 -1.776 1 98.75 76 THR A CA 1
ATOM 601 C C . THR A 1 76 ? -7.859 -30.234 -2.219 1 98.75 76 THR A C 1
ATOM 603 O O . THR A 1 76 ? -7.762 -30.547 -3.404 1 98.75 76 THR A O 1
ATOM 606 N N . ALA A 1 77 ? -7.105 -30.734 -1.282 1 98.81 77 ALA A N 1
ATOM 607 C CA . ALA A 1 77 ? -6.043 -31.703 -1.587 1 98.81 77 ALA A CA 1
ATOM 608 C C . ALA A 1 77 ? -6.613 -32.969 -2.176 1 98.81 77 ALA A C 1
ATOM 610 O O . ALA A 1 77 ? -6.07 -33.531 -3.141 1 98.81 77 ALA A O 1
ATOM 611 N N . ALA A 1 78 ? -7.66 -33.438 -1.567 1 98.75 78 ALA A N 1
ATOM 612 C CA . ALA A 1 78 ? -8.297 -34.688 -2.043 1 98.75 78 ALA A CA 1
ATOM 613 C C . ALA A 1 78 ? -8.75 -34.531 -3.492 1 98.75 78 ALA A C 1
ATOM 615 O O . ALA A 1 78 ? -8.547 -35.438 -4.309 1 98.75 78 ALA A O 1
ATOM 616 N N . GLU A 1 79 ? -9.398 -33.438 -3.754 1 98.62 79 GLU A N 1
ATOM 617 C CA . GLU A 1 79 ? -9.867 -33.188 -5.117 1 98.62 79 GLU A CA 1
ATOM 618 C C . GLU A 1 79 ? -8.703 -33.062 -6.09 1 98.62 79 GLU A C 1
ATOM 620 O O . GLU A 1 79 ? -8.773 -33.562 -7.223 1 98.62 79 GLU A O 1
ATOM 625 N N . CYS A 1 80 ? -7.617 -32.406 -5.707 1 98.75 80 CYS A N 1
ATOM 626 C CA . CYS A 1 80 ? -6.434 -32.281 -6.551 1 98.75 80 CYS A CA 1
ATOM 627 C C . CYS A 1 80 ? -5.848 -33.656 -6.863 1 98.75 80 CYS A C 1
ATOM 629 O O . CYS A 1 80 ? -5.422 -33.906 -7.992 1 98.75 80 CYS A O 1
ATOM 631 N N . ARG A 1 81 ? -5.816 -34.531 -5.918 1 98.62 81 ARG A N 1
ATOM 632 C CA . ARG A 1 81 ? -5.316 -35.906 -6.121 1 98.62 81 ARG A CA 1
ATOM 633 C C . ARG A 1 81 ? -6.211 -36.688 -7.078 1 98.62 81 ARG A C 1
ATOM 635 O O . ARG A 1 81 ? -5.723 -37.469 -7.898 1 98.62 81 ARG A O 1
ATOM 642 N N . ARG A 1 82 ? -7.477 -36.469 -6.961 1 98.38 82 ARG A N 1
ATOM 643 C CA . ARG A 1 82 ? -8.414 -37.094 -7.883 1 98.38 82 ARG A CA 1
ATOM 644 C C . ARG A 1 82 ? -8.164 -36.625 -9.32 1 98.38 82 ARG A C 1
ATOM 646 O O . ARG A 1 82 ? -8.352 -37.406 -10.266 1 98.38 82 ARG A O 1
ATOM 653 N N . LEU A 1 83 ? -7.703 -35.406 -9.469 1 98.12 83 LEU A N 1
ATOM 654 C CA . LEU A 1 83 ? -7.41 -34.844 -10.781 1 98.12 83 LEU A CA 1
ATOM 655 C C . LEU A 1 83 ? -6.066 -35.344 -11.297 1 98.12 83 LEU A C 1
ATOM 657 O O . LEU A 1 83 ? -5.68 -35.031 -12.43 1 98.12 83 LEU A O 1
ATOM 661 N N . GLY A 1 84 ? -5.297 -36.062 -10.469 1 96.75 84 GLY A N 1
ATOM 662 C CA . GLY A 1 84 ? -4.086 -36.719 -10.922 1 96.75 84 GLY A CA 1
ATOM 663 C C . GLY A 1 84 ? -2.814 -36.062 -10.438 1 96.75 84 GLY A C 1
ATOM 664 O O . GLY A 1 84 ? -1.713 -36.469 -10.812 1 96.75 84 GLY A O 1
ATOM 665 N N . ALA A 1 85 ? -2.918 -35.062 -9.609 1 98.12 85 ALA A N 1
ATOM 666 C CA . ALA A 1 85 ? -1.742 -34.344 -9.133 1 98.12 85 ALA A CA 1
ATOM 667 C C . ALA A 1 85 ? -1.335 -34.812 -7.738 1 98.12 85 ALA A C 1
ATOM 669 O O . ALA A 1 85 ? -2.148 -35.375 -7.004 1 98.12 85 ALA A O 1
ATOM 670 N N . GLN A 1 86 ? -0.078 -34.656 -7.453 1 98.44 86 GLN A N 1
ATOM 671 C CA . GLN A 1 86 ? 0.338 -34.719 -6.055 1 98.44 86 GLN A CA 1
ATOM 672 C C . GLN A 1 86 ? -0.059 -33.469 -5.305 1 98.44 86 GLN A C 1
ATOM 674 O O . GLN A 1 86 ? 0.135 -32.344 -5.805 1 98.44 86 GLN A O 1
ATOM 679 N N . ALA A 1 87 ? -0.675 -33.688 -4.156 1 98.75 87 ALA A N 1
ATOM 680 C CA . ALA A 1 87 ? -1.112 -32.531 -3.363 1 98.75 87 ALA A CA 1
ATOM 681 C C . ALA A 1 87 ? -0.785 -32.75 -1.886 1 98.75 87 ALA A C 1
ATOM 683 O O . ALA A 1 87 ? -1.157 -33.75 -1.292 1 98.75 87 ALA A O 1
ATOM 684 N N . HIS A 1 88 ? -0.077 -31.797 -1.313 1 98.75 88 HIS A N 1
ATOM 685 C CA . HIS A 1 88 ? 0.367 -31.844 0.075 1 98.75 88 HIS A CA 1
ATOM 686 C C . HIS A 1 88 ? -0.241 -30.703 0.885 1 98.75 88 HIS A C 1
ATOM 688 O O . HIS A 1 88 ? 0.215 -29.562 0.796 1 98.75 88 HIS A O 1
ATOM 694 N N . PRO A 1 89 ? -1.279 -31.016 1.716 1 98.62 89 PRO A N 1
ATOM 695 C CA . PRO A 1 89 ? -1.903 -29.984 2.543 1 98.62 89 PRO A CA 1
ATOM 696 C C . PRO A 1 89 ? -1.115 -29.688 3.816 1 98.62 89 PRO A C 1
ATOM 698 O O . PRO A 1 89 ? -0.583 -30.609 4.441 1 98.62 89 PRO A O 1
ATOM 701 N N . PHE A 1 90 ? -0.919 -28.453 4.168 1 98.69 90 PHE A N 1
ATOM 702 C CA . PHE A 1 90 ? -0.343 -27.969 5.418 1 98.69 90 PHE A CA 1
ATOM 703 C C . PHE A 1 90 ? -1.266 -26.953 6.082 1 98.69 90 PHE A C 1
ATOM 705 O O . PHE A 1 90 ? -1.752 -26.031 5.43 1 98.69 90 PHE A O 1
ATOM 712 N N . VAL A 1 91 ? -1.588 -27.188 7.336 1 98.75 91 VAL A N 1
ATOM 713 C CA . VAL A 1 91 ? -2.295 -26.156 8.094 1 98.75 91 VAL A CA 1
ATOM 714 C C . VAL A 1 91 ? -1.315 -25.062 8.523 1 98.75 91 VAL A C 1
ATOM 716 O O . VAL A 1 91 ? -0.469 -25.297 9.391 1 98.75 91 VAL A O 1
ATOM 719 N N . VAL A 1 92 ? -1.411 -23.906 7.926 1 98.81 92 VAL A N 1
ATOM 720 C CA . VAL A 1 92 ? -0.473 -22.812 8.172 1 98.81 92 VAL A CA 1
ATOM 721 C C . VAL A 1 92 ? -1.241 -21.531 8.445 1 98.81 92 VAL A C 1
ATOM 723 O O . VAL A 1 92 ? -2.164 -21.188 7.703 1 98.81 92 VAL A O 1
ATOM 726 N N . ASP A 1 93 ? -0.927 -20.859 9.477 1 98.81 93 ASP A N 1
ATOM 727 C CA . ASP A 1 93 ? -1.442 -19.531 9.766 1 98.81 93 ASP A CA 1
ATOM 728 C C . ASP A 1 93 ? -0.557 -18.453 9.141 1 98.81 93 ASP A C 1
ATOM 730 O O . ASP A 1 93 ? 0.496 -18.109 9.688 1 98.81 93 ASP A O 1
ATOM 734 N N . CYS A 1 94 ? -1.053 -17.828 8.078 1 98.62 94 CYS A N 1
ATOM 735 C CA . CYS A 1 94 ? -0.261 -16.859 7.32 1 98.62 94 CYS A CA 1
ATOM 736 C C . CYS A 1 94 ? -0.109 -15.555 8.086 1 98.62 94 CYS A C 1
ATOM 738 O O . CYS A 1 94 ? 0.665 -14.68 7.691 1 98.62 94 CYS A O 1
ATOM 740 N N . SER A 1 95 ? -0.819 -15.375 9.195 1 98.56 95 SER A N 1
ATOM 741 C CA . SER A 1 95 ? -0.611 -14.188 10.031 1 98.56 95 SER A CA 1
ATOM 742 C C . SER A 1 95 ? 0.564 -14.383 10.984 1 98.56 95 SER A C 1
ATOM 744 O O . SER A 1 95 ? 0.954 -13.453 11.695 1 98.56 95 SER A O 1
ATOM 746 N N . ASN A 1 96 ? 1.074 -15.586 11.031 1 98.62 96 ASN A N 1
ATOM 747 C CA . ASN A 1 96 ? 2.141 -15.938 11.961 1 98.62 96 ASN A CA 1
ATOM 748 C C . ASN A 1 96 ? 3.449 -16.234 11.227 1 98.62 96 ASN A C 1
ATOM 750 O O . ASN A 1 96 ? 3.59 -17.266 10.586 1 98.62 96 ASN A O 1
ATOM 754 N N . ARG A 1 97 ? 4.422 -15.367 11.414 1 98.56 97 ARG A N 1
ATOM 755 C CA . ARG A 1 97 ? 5.711 -15.445 10.734 1 98.56 97 ARG A CA 1
ATOM 756 C C . ARG A 1 97 ? 6.41 -16.766 11.039 1 98.56 97 ARG A C 1
ATOM 758 O O . ARG A 1 97 ? 6.934 -17.422 10.133 1 98.56 97 ARG A O 1
ATOM 765 N N . GLU A 1 98 ? 6.449 -17.141 12.258 1 98.5 98 GLU A N 1
ATOM 766 C CA . GLU A 1 98 ? 7.117 -18.375 12.664 1 98.5 98 GLU A CA 1
ATOM 767 C C . GLU A 1 98 ? 6.457 -19.594 12.039 1 98.5 98 GLU A C 1
ATOM 769 O O . GLU A 1 98 ? 7.141 -20.531 11.641 1 98.5 98 GLU A O 1
ATOM 774 N N . ASP A 1 99 ? 5.16 -19.578 11.992 1 98.75 99 ASP A N 1
ATOM 775 C CA . ASP A 1 99 ? 4.434 -20.672 11.352 1 98.75 99 ASP A CA 1
ATOM 776 C C . ASP A 1 99 ? 4.797 -20.781 9.875 1 98.75 99 ASP A C 1
ATOM 778 O O . ASP A 1 99 ? 4.977 -21.891 9.359 1 98.75 99 ASP A O 1
ATOM 782 N N . ILE A 1 100 ? 4.93 -19.672 9.211 1 98.88 100 ILE A N 1
ATOM 783 C CA . ILE A 1 100 ? 5.293 -19.641 7.801 1 98.88 100 ILE A CA 1
ATOM 784 C C . ILE A 1 100 ? 6.688 -20.219 7.609 1 98.88 100 ILE A C 1
ATOM 786 O O . ILE A 1 100 ? 6.883 -21.125 6.785 1 98.88 100 ILE A O 1
ATOM 790 N N . TYR A 1 101 ? 7.625 -19.797 8.383 1 98.81 101 TYR A N 1
ATOM 791 C CA . TYR A 1 101 ? 9.008 -20.219 8.203 1 98.81 101 TYR A CA 1
ATOM 792 C C . TYR A 1 101 ? 9.172 -21.688 8.578 1 98.81 101 TYR A C 1
ATOM 794 O O . TYR A 1 101 ? 9.898 -22.438 7.914 1 98.81 101 TYR A O 1
ATOM 802 N N . SER A 1 102 ? 8.523 -22.109 9.656 1 98.75 102 SER A N 1
ATOM 803 C CA . SER A 1 102 ? 8.609 -23.516 10.047 1 98.75 102 SER A CA 1
ATOM 804 C C . SER A 1 102 ? 7.988 -24.422 8.992 1 98.75 102 SER A C 1
ATOM 806 O O . SER A 1 102 ? 8.539 -25.484 8.664 1 98.75 102 SER A O 1
ATOM 808 N N . SER A 1 103 ? 6.852 -24.016 8.461 1 98.88 103 SER A N 1
ATOM 809 C CA . SER A 1 103 ? 6.199 -24.781 7.402 1 98.88 103 SER A CA 1
ATOM 810 C C . SER A 1 103 ? 7.035 -24.781 6.125 1 98.88 103 SER A C 1
ATOM 812 O O . SER A 1 103 ? 7.09 -25.797 5.422 1 98.88 103 SER A O 1
ATOM 814 N N . ALA A 1 104 ? 7.641 -23.672 5.805 1 98.88 104 ALA A N 1
ATOM 815 C CA . ALA A 1 104 ? 8.492 -23.578 4.621 1 98.88 104 ALA A CA 1
ATOM 816 C C . ALA A 1 104 ? 9.664 -24.562 4.723 1 98.88 104 ALA A C 1
ATOM 818 O O . ALA A 1 104 ? 10.031 -25.203 3.734 1 98.88 104 ALA A O 1
ATOM 819 N N . LYS A 1 105 ? 10.266 -24.625 5.898 1 98.56 105 LYS A N 1
ATOM 820 C CA . LYS A 1 105 ? 11.359 -25.562 6.125 1 98.56 105 LYS A CA 1
ATOM 821 C C . LYS A 1 105 ? 10.898 -27 5.887 1 98.56 105 LYS A C 1
ATOM 823 O O . LYS A 1 105 ? 11.617 -27.797 5.277 1 98.56 105 LYS A O 1
ATOM 828 N N . LYS A 1 106 ? 9.742 -27.297 6.355 1 98.62 106 LYS A N 1
ATOM 829 C CA . LYS A 1 106 ? 9.18 -28.625 6.168 1 98.62 106 LYS A CA 1
ATOM 830 C C . LYS A 1 106 ? 8.945 -28.922 4.691 1 98.62 106 LYS A C 1
ATOM 832 O O . LYS A 1 106 ? 9.227 -30.031 4.219 1 98.62 106 LYS A O 1
ATOM 837 N N . VAL A 1 107 ? 8.406 -28 3.971 1 98.81 107 VAL A N 1
ATOM 838 C CA . VAL A 1 107 ? 8.141 -28.141 2.545 1 98.81 107 VAL A CA 1
ATOM 839 C C . VAL A 1 107 ? 9.445 -28.422 1.802 1 98.81 107 VAL A C 1
ATOM 841 O O . VAL A 1 107 ? 9.516 -29.344 0.978 1 98.81 107 VAL A O 1
ATOM 844 N N . LYS A 1 108 ? 10.461 -27.641 2.072 1 98.31 108 LYS A N 1
ATOM 845 C CA . LYS A 1 108 ? 11.75 -27.812 1.416 1 98.31 108 LYS A CA 1
ATOM 846 C C . LYS A 1 108 ? 12.344 -29.188 1.711 1 98.31 108 LYS A C 1
ATOM 848 O O . LYS A 1 108 ? 12.914 -29.828 0.824 1 98.31 108 LYS A O 1
ATOM 853 N N . ALA A 1 109 ? 12.188 -29.609 2.922 1 98.06 109 ALA A N 1
ATOM 854 C CA . ALA A 1 109 ? 12.766 -30.875 3.357 1 98.06 109 ALA A CA 1
ATOM 855 C C . ALA A 1 109 ? 11.992 -32.062 2.779 1 98.06 109 ALA A C 1
ATOM 857 O O . ALA A 1 109 ? 12.586 -33.062 2.346 1 98.06 109 ALA A O 1
ATOM 858 N N . GLU A 1 110 ? 10.688 -31.938 2.738 1 97.94 110 GLU A N 1
ATOM 859 C CA . GLU A 1 110 ? 9.852 -33.094 2.451 1 97.94 110 GLU A CA 1
ATOM 860 C C . GLU A 1 110 ? 9.438 -33.125 0.981 1 97.94 110 GLU A C 1
ATOM 862 O O . GLU A 1 110 ? 9.195 -34.219 0.426 1 97.94 110 GLU A O 1
ATOM 867 N N . ILE A 1 111 ? 9.281 -32.062 0.379 1 98.25 111 ILE A N 1
ATOM 868 C CA . ILE A 1 111 ? 8.695 -32 -0.955 1 98.25 111 ILE A CA 1
ATOM 869 C C . ILE A 1 111 ? 9.734 -31.5 -1.956 1 98.25 111 ILE A C 1
ATOM 871 O O . ILE A 1 111 ? 9.945 -32.125 -3.004 1 98.25 111 ILE A O 1
ATOM 875 N N . GLY A 1 112 ? 10.398 -30.328 -1.646 1 98.31 112 GLY A N 1
ATOM 876 C CA . GLY A 1 112 ? 11.422 -29.797 -2.533 1 98.31 112 GLY A CA 1
ATOM 877 C C . GLY A 1 112 ? 11.336 -28.281 -2.684 1 98.31 112 GLY A C 1
ATOM 878 O O . GLY A 1 112 ? 10.656 -27.609 -1.902 1 98.31 112 GLY A O 1
ATOM 879 N N . ASP A 1 113 ? 12.094 -27.781 -3.738 1 98.5 113 ASP A N 1
ATOM 880 C CA . ASP A 1 113 ? 12.156 -26.344 -3.973 1 98.5 113 ASP A CA 1
ATOM 881 C C . ASP A 1 113 ? 10.922 -25.844 -4.73 1 98.5 113 ASP A C 1
ATOM 883 O O . ASP A 1 113 ? 10.688 -26.25 -5.871 1 98.5 113 ASP A O 1
ATOM 887 N N . VAL A 1 114 ? 10.195 -25 -4.098 1 98.81 114 VAL A N 1
ATOM 888 C CA . VAL A 1 114 ? 9.023 -24.391 -4.723 1 98.81 114 VAL A CA 1
ATOM 889 C C . VAL A 1 114 ? 9.461 -23.516 -5.895 1 98.81 114 VAL A C 1
ATOM 891 O O . VAL A 1 114 ? 10.367 -22.688 -5.758 1 98.81 114 VAL A O 1
ATOM 894 N N . SER A 1 115 ? 8.867 -23.703 -7.02 1 98.75 115 SER A N 1
ATOM 895 C CA . SER A 1 115 ? 9.234 -22.922 -8.195 1 98.75 115 SER A CA 1
ATOM 896 C C . SER A 1 115 ? 8.141 -21.922 -8.555 1 98.75 115 SER A C 1
ATOM 898 O O . SER A 1 115 ? 8.367 -20.984 -9.328 1 98.75 115 SER A O 1
ATOM 900 N N . ILE A 1 116 ? 6.879 -22.125 -8.094 1 98.94 116 ILE A N 1
ATOM 901 C CA . ILE A 1 116 ? 5.785 -21.156 -8.258 1 98.94 116 ILE A CA 1
ATOM 902 C C . ILE A 1 116 ? 5.125 -20.906 -6.902 1 98.94 116 ILE A C 1
ATOM 904 O O . ILE A 1 116 ? 4.656 -21.844 -6.246 1 98.94 116 ILE A O 1
ATOM 908 N N . LEU A 1 117 ? 5.195 -19.734 -6.453 1 98.94 117 LEU A N 1
ATOM 909 C CA . LEU A 1 117 ? 4.57 -19.297 -5.207 1 98.94 117 LEU A CA 1
ATOM 910 C C . LEU A 1 117 ? 3.365 -18.406 -5.48 1 98.94 117 LEU A C 1
ATOM 912 O O . LEU A 1 117 ? 3.498 -17.344 -6.094 1 98.94 117 LEU A O 1
ATOM 916 N N . VAL A 1 118 ? 2.174 -18.859 -5.113 1 98.94 118 VAL A N 1
ATOM 917 C CA . VAL A 1 118 ? 0.95 -18.078 -5.246 1 98.94 118 VAL A CA 1
ATOM 918 C C . VAL A 1 118 ? 0.532 -17.531 -3.885 1 98.94 118 VAL A C 1
ATOM 920 O O . VAL A 1 118 ? -0.122 -18.219 -3.104 1 98.94 118 VAL A O 1
ATOM 923 N N . ASN A 1 119 ? 0.899 -16.297 -3.646 1 98.88 119 ASN A N 1
ATOM 924 C CA . ASN A 1 119 ? 0.423 -15.586 -2.467 1 98.88 119 ASN A CA 1
ATOM 925 C C . ASN A 1 119 ? -1.028 -15.141 -2.627 1 98.88 119 ASN A C 1
ATOM 927 O O . ASN A 1 119 ? -1.299 -14.062 -3.162 1 98.88 119 ASN A O 1
ATOM 931 N N . ASN A 1 120 ? -1.907 -15.922 -2.061 1 98.69 120 ASN A N 1
ATOM 932 C CA . ASN A 1 120 ? -3.334 -15.742 -2.303 1 98.69 120 ASN A CA 1
ATOM 933 C C . ASN A 1 120 ? -4.098 -15.484 -1.007 1 98.69 120 ASN A C 1
ATOM 935 O O . ASN A 1 120 ? -5.129 -14.812 -1.01 1 98.69 120 ASN A O 1
ATOM 939 N N . ALA A 1 121 ? -3.568 -16.016 0.125 1 98.56 121 ALA A N 1
ATOM 940 C CA . ALA A 1 121 ? -4.277 -15.875 1.393 1 98.56 121 ALA A CA 1
ATOM 941 C C . ALA A 1 121 ? -4.613 -14.406 1.667 1 98.56 121 ALA A C 1
ATOM 943 O O . ALA A 1 121 ? -3.801 -13.523 1.397 1 98.56 121 ALA A O 1
ATOM 944 N N . GLY A 1 122 ? -5.809 -14.172 2.148 1 97.81 122 GLY A N 1
ATOM 945 C CA . GLY A 1 122 ? -6.246 -12.828 2.465 1 97.81 122 GLY A CA 1
ATOM 946 C C . GLY A 1 122 ? -7.402 -12.789 3.447 1 97.81 122 GLY A C 1
ATOM 947 O O . GLY A 1 122 ? -8.133 -13.773 3.592 1 97.81 122 GLY A O 1
ATOM 948 N N . VAL A 1 123 ? -7.531 -11.711 4.133 1 98.12 123 VAL A N 1
ATOM 949 C CA . VAL A 1 123 ? -8.664 -11.469 5.023 1 98.12 123 VAL A CA 1
ATOM 950 C C . VAL A 1 123 ? -9.227 -10.07 4.781 1 98.12 123 VAL A C 1
ATOM 952 O O . VAL A 1 123 ? -8.539 -9.203 4.238 1 98.12 123 VAL A O 1
ATOM 955 N N . VAL A 1 124 ? -10.477 -9.906 5.109 1 97.81 124 VAL A N 1
ATOM 956 C CA . VAL A 1 124 ? -11.148 -8.617 4.957 1 97.81 124 VAL A CA 1
ATOM 957 C C . VAL A 1 124 ? -12.141 -8.422 6.102 1 97.81 124 VAL A C 1
ATOM 959 O O . VAL A 1 124 ? -12.758 -9.375 6.574 1 97.81 124 VAL A O 1
ATOM 962 N N . TYR A 1 125 ? -12.148 -7.297 6.609 1 97.81 125 TYR A N 1
ATOM 963 C CA . TYR A 1 125 ? -13.164 -6.84 7.551 1 97.81 125 TYR A CA 1
ATOM 964 C C . TYR A 1 125 ? -13.891 -5.609 7.016 1 97.81 125 TYR A C 1
ATOM 966 O O . TYR A 1 125 ? -13.312 -4.523 6.949 1 97.81 125 TYR A O 1
ATOM 974 N N . THR A 1 126 ? -15.141 -5.789 6.59 1 97.75 126 THR A N 1
ATOM 975 C CA . THR A 1 126 ? -15.93 -4.695 6.035 1 97.75 126 THR A CA 1
ATOM 976 C C . THR A 1 126 ? -16.531 -3.848 7.148 1 97.75 126 THR A C 1
ATOM 978 O O . THR A 1 126 ? -17.562 -4.215 7.727 1 97.75 126 THR A O 1
ATOM 981 N N . SER A 1 127 ? -15.977 -2.734 7.414 1 97.81 127 SER A N 1
ATOM 982 C CA . SER A 1 127 ? -16.375 -1.863 8.516 1 97.81 127 SER A CA 1
ATOM 983 C C . SER A 1 127 ? -15.758 -0.477 8.375 1 97.81 127 SER A C 1
ATOM 985 O O . SER A 1 127 ? -14.789 -0.297 7.641 1 97.81 127 SER A O 1
ATOM 987 N N . ASP A 1 128 ? -16.359 0.51 8.953 1 97.25 128 ASP A N 1
ATOM 988 C CA . ASP A 1 128 ? -15.68 1.799 9.039 1 97.25 128 ASP A CA 1
ATOM 989 C C . ASP A 1 128 ? -14.523 1.744 10.039 1 97.25 128 ASP A C 1
ATOM 991 O O . ASP A 1 128 ? -14.344 0.742 10.727 1 97.25 128 ASP A O 1
ATOM 995 N N . LEU A 1 129 ? -13.688 2.76 10.094 1 97.12 129 LEU A N 1
ATOM 996 C CA . LEU A 1 129 ? -12.484 2.758 10.914 1 97.12 129 LEU A CA 1
ATOM 997 C C . LEU A 1 129 ? -12.828 2.564 12.383 1 97.12 129 LEU A C 1
ATOM 999 O O . LEU A 1 129 ? -12.141 1.832 13.094 1 97.12 129 LEU A O 1
ATOM 1003 N N . PHE A 1 130 ? -13.891 3.143 12.844 1 94.19 130 PHE A N 1
ATOM 1004 C CA . PHE A 1 130 ? -14.305 3.121 14.242 1 94.19 130 PHE A CA 1
ATOM 1005 C C . PHE A 1 130 ? -14.719 1.716 14.664 1 94.19 130 PHE A C 1
ATOM 1007 O O . PHE A 1 130 ? -14.422 1.283 15.781 1 94.19 130 PHE A O 1
ATOM 1014 N N . ALA A 1 131 ? -15.359 1.05 13.773 1 96.25 131 ALA A N 1
ATOM 1015 C CA . ALA A 1 131 ? -15.898 -0.272 14.078 1 96.25 131 ALA A CA 1
ATOM 1016 C C . ALA A 1 131 ? -14.859 -1.36 13.844 1 96.25 131 ALA A C 1
ATOM 1018 O O . ALA A 1 131 ? -15.047 -2.508 14.258 1 96.25 131 ALA A O 1
ATOM 1019 N N . THR A 1 132 ? -13.781 -1.031 13.219 1 97.69 132 THR A N 1
ATOM 1020 C CA . THR A 1 132 ? -12.727 -2.008 12.984 1 97.69 132 THR A CA 1
ATOM 1021 C C . THR A 1 132 ? -11.828 -2.146 14.211 1 97.69 132 THR A C 1
ATOM 1023 O O . THR A 1 132 ? -11.188 -1.184 14.633 1 97.69 132 THR A O 1
ATOM 1026 N N . GLN A 1 133 ? -11.773 -3.336 14.766 1 97.94 133 GLN A N 1
ATOM 1027 C CA . GLN A 1 133 ? -10.93 -3.559 15.938 1 97.94 133 GLN A CA 1
ATOM 1028 C C . GLN A 1 133 ? -9.445 -3.508 15.57 1 97.94 133 GLN A C 1
ATOM 1030 O O . GLN A 1 133 ? -9.062 -3.896 14.469 1 97.94 133 GLN A O 1
ATOM 1035 N N . ASP A 1 134 ? -8.656 -3.047 16.531 1 98.38 134 ASP A N 1
ATOM 1036 C CA . ASP A 1 134 ? -7.223 -2.912 16.281 1 98.38 134 ASP A CA 1
ATOM 1037 C C . ASP A 1 134 ? -6.613 -4.242 15.852 1 98.38 134 ASP A C 1
ATOM 1039 O O . ASP A 1 134 ? -5.871 -4.301 14.867 1 98.38 134 ASP A O 1
ATOM 1043 N N . PRO A 1 135 ? -6.926 -5.352 16.547 1 98.38 135 PRO A N 1
ATOM 1044 C CA . PRO A 1 135 ? -6.348 -6.629 16.125 1 98.38 135 PRO A CA 1
ATOM 1045 C C . PRO A 1 135 ? -6.754 -7.02 14.695 1 98.38 135 PRO A C 1
ATOM 1047 O O . PRO A 1 135 ? -6 -7.699 14 1 98.38 135 PRO A O 1
ATOM 1050 N N . GLN A 1 136 ? -7.945 -6.586 14.25 1 98.56 136 GLN A N 1
ATOM 1051 C CA . GLN A 1 136 ? -8.391 -6.863 12.891 1 98.56 136 GLN A CA 1
ATOM 1052 C C . GLN A 1 136 ? -7.531 -6.125 11.867 1 98.56 136 GLN A C 1
ATOM 1054 O O . GLN A 1 136 ? -7.262 -6.648 10.789 1 98.56 136 GLN A O 1
ATOM 1059 N N . ILE A 1 137 ? -7.141 -4.91 12.211 1 98.81 137 ILE A N 1
ATOM 1060 C CA . ILE A 1 137 ? -6.254 -4.137 11.344 1 98.81 137 ILE A CA 1
ATOM 1061 C C . ILE A 1 137 ? -4.898 -4.832 11.242 1 98.81 137 ILE A C 1
ATOM 1063 O O . ILE A 1 137 ? -4.379 -5.031 10.141 1 98.81 137 ILE A O 1
ATOM 1067 N N . GLU A 1 138 ? -4.348 -5.211 12.367 1 98.69 138 GLU A N 1
ATOM 1068 C CA . GLU A 1 138 ? -3.061 -5.895 12.383 1 98.69 138 GLU A CA 1
ATOM 1069 C C . GLU A 1 138 ? -3.117 -7.195 11.586 1 98.69 138 GLU A C 1
ATOM 1071 O O . GLU A 1 138 ? -2.234 -7.465 10.773 1 98.69 138 GLU A O 1
ATOM 1076 N N . LYS A 1 139 ? -4.164 -7.957 11.844 1 98.69 139 LYS A N 1
ATOM 1077 C CA . LYS A 1 139 ? -4.324 -9.227 11.148 1 98.69 139 LYS A CA 1
ATOM 1078 C C . LYS A 1 139 ? -4.422 -9.016 9.641 1 98.69 139 LYS A C 1
ATOM 1080 O O . LYS A 1 139 ? -3.887 -9.805 8.859 1 98.69 139 LYS A O 1
ATOM 1085 N N . THR A 1 140 ? -5.129 -8 9.211 1 98.81 140 THR A N 1
ATOM 1086 C CA . THR A 1 140 ? -5.262 -7.68 7.793 1 98.81 140 THR A CA 1
ATOM 1087 C C . THR A 1 140 ? -3.895 -7.473 7.148 1 98.81 140 THR A C 1
ATOM 1089 O O . THR A 1 140 ? -3.607 -8.039 6.094 1 98.81 140 THR A O 1
ATOM 1092 N N . PHE A 1 141 ? -3.02 -6.75 7.805 1 98.94 141 PHE A N 1
ATOM 1093 C CA . PHE A 1 141 ? -1.694 -6.496 7.25 1 98.94 141 PHE A CA 1
ATOM 1094 C C . PHE A 1 141 ? -0.822 -7.742 7.344 1 98.94 141 PHE A C 1
ATOM 1096 O O . PHE A 1 141 ? -0.026 -8.016 6.441 1 98.94 141 PHE A O 1
ATOM 1103 N N . GLU A 1 142 ? -0.941 -8.469 8.438 1 98.88 142 GLU A N 1
ATOM 1104 C CA . GLU A 1 142 ? -0.143 -9.68 8.625 1 98.88 142 GLU A CA 1
ATOM 1105 C C . GLU A 1 142 ? -0.399 -10.688 7.516 1 98.88 142 GLU A C 1
ATOM 1107 O O . GLU A 1 142 ? 0.542 -11.266 6.961 1 98.88 142 GLU A O 1
ATOM 1112 N N . VAL A 1 143 ? -1.643 -10.836 7.156 1 98.88 143 VAL A N 1
ATOM 1113 C CA . VAL A 1 143 ? -2.021 -11.875 6.207 1 98.88 143 VAL A CA 1
ATOM 1114 C C . VAL A 1 143 ? -1.878 -11.352 4.781 1 98.88 143 VAL A C 1
ATOM 1116 O O . VAL A 1 143 ? -1.312 -12.023 3.916 1 98.88 143 VAL A O 1
ATOM 1119 N N . ASN A 1 144 ? -2.357 -10.125 4.512 1 98.88 144 ASN A N 1
ATOM 1120 C CA . ASN A 1 144 ? -2.525 -9.633 3.148 1 98.88 144 ASN A CA 1
ATOM 1121 C C . ASN A 1 144 ? -1.207 -9.133 2.564 1 98.88 144 ASN A C 1
ATOM 1123 O O . ASN A 1 144 ? -1.089 -8.953 1.352 1 98.88 144 ASN A O 1
ATOM 1127 N N . VAL A 1 145 ? -0.191 -8.852 3.447 1 98.69 145 VAL A N 1
ATOM 1128 C CA . VAL A 1 145 ? 1.012 -8.297 2.838 1 98.69 145 VAL A CA 1
ATOM 1129 C C . VAL A 1 145 ? 2.25 -8.859 3.527 1 98.69 145 VAL A C 1
ATOM 1131 O O . VAL A 1 145 ? 3.158 -9.367 2.863 1 98.69 145 VAL A O 1
ATOM 1134 N N . LEU A 1 146 ? 2.322 -8.836 4.891 1 98.88 146 LEU A N 1
ATOM 1135 C CA . LEU A 1 146 ? 3.537 -9.289 5.559 1 98.88 146 LEU A CA 1
ATOM 1136 C C . LEU A 1 146 ? 3.811 -10.758 5.254 1 98.88 146 LEU A C 1
ATOM 1138 O O . LEU A 1 146 ? 4.969 -11.156 5.098 1 98.88 146 LEU A O 1
ATOM 1142 N N . ALA A 1 147 ? 2.766 -11.531 5.156 1 98.94 147 ALA A N 1
ATOM 1143 C CA . ALA A 1 147 ? 2.91 -12.93 4.777 1 98.94 147 ALA A CA 1
ATOM 1144 C C . ALA A 1 147 ? 3.65 -13.07 3.449 1 98.94 147 ALA A C 1
ATOM 1146 O O . ALA A 1 147 ? 4.422 -14.008 3.256 1 98.94 147 ALA A O 1
ATOM 1147 N N . HIS A 1 148 ? 3.371 -12.148 2.48 1 98.88 148 HIS A N 1
ATOM 1148 C CA . HIS A 1 148 ? 4.055 -12.18 1.191 1 98.88 148 HIS A CA 1
ATOM 1149 C C . HIS A 1 148 ? 5.562 -12.023 1.361 1 98.88 148 HIS A C 1
ATOM 1151 O O . HIS A 1 148 ? 6.34 -12.641 0.631 1 98.88 148 HIS A O 1
ATOM 1157 N N . PHE A 1 149 ? 5.965 -11.164 2.291 1 98.94 149 PHE A N 1
ATOM 1158 C CA . PHE A 1 149 ? 7.387 -11 2.561 1 98.94 149 PHE A CA 1
ATOM 1159 C C . PHE A 1 149 ? 7.996 -12.297 3.07 1 98.94 149 PHE A C 1
ATOM 1161 O O . PHE A 1 149 ? 9.047 -12.727 2.59 1 98.94 149 PHE A O 1
ATOM 1168 N N . TRP A 1 150 ? 7.336 -12.945 4.023 1 98.88 150 TRP A N 1
ATOM 1169 C CA . TRP A 1 150 ? 7.887 -14.133 4.668 1 98.88 150 TRP A CA 1
ATOM 1170 C C . TRP A 1 150 ? 7.93 -15.312 3.701 1 98.88 150 TRP A C 1
ATOM 1172 O O . TRP A 1 150 ? 8.945 -16 3.6 1 98.88 150 TRP A O 1
ATOM 1182 N N . THR A 1 151 ? 6.809 -15.523 2.947 1 98.94 151 THR A N 1
ATOM 1183 C CA . THR A 1 151 ? 6.793 -16.609 1.985 1 98.94 151 THR A CA 1
ATOM 1184 C C . THR A 1 151 ? 7.832 -16.391 0.893 1 98.94 151 THR A C 1
ATOM 1186 O O . THR A 1 151 ? 8.547 -17.328 0.512 1 98.94 151 THR A O 1
ATOM 1189 N N . THR A 1 152 ? 7.91 -15.188 0.4 1 98.88 152 THR A N 1
ATOM 1190 C CA . THR A 1 152 ? 8.875 -14.875 -0.649 1 98.88 152 THR A CA 1
ATOM 1191 C C . THR A 1 152 ? 10.305 -15.055 -0.14 1 98.88 152 THR A C 1
ATOM 1193 O O . THR A 1 152 ? 11.156 -15.609 -0.839 1 98.88 152 THR A O 1
ATOM 1196 N N . LYS A 1 153 ? 10.586 -14.578 1.067 1 98.38 153 LYS A N 1
ATOM 1197 C CA . LYS A 1 153 ? 11.906 -14.758 1.648 1 98.38 153 LYS A CA 1
ATOM 1198 C C . LYS A 1 153 ? 12.258 -16.234 1.786 1 98.38 153 LYS A C 1
ATOM 1200 O O . LYS A 1 153 ? 13.422 -16.625 1.652 1 98.38 153 LYS A O 1
ATOM 1205 N N . ALA A 1 154 ? 11.289 -17 2.057 1 98.62 154 ALA A N 1
ATOM 1206 C CA . ALA A 1 154 ? 11.508 -18.438 2.293 1 98.62 154 ALA A CA 1
ATOM 1207 C C . ALA A 1 154 ? 11.797 -19.172 0.988 1 98.62 154 ALA A C 1
ATOM 1209 O O . ALA A 1 154 ? 12.633 -20.062 0.948 1 98.62 154 ALA A O 1
ATOM 1210 N N . PHE A 1 155 ? 11.156 -18.766 -0.117 1 98.75 155 PHE A N 1
ATOM 1211 C CA . PHE A 1 155 ? 11.172 -19.656 -1.28 1 98.75 155 PHE A CA 1
ATOM 1212 C C . PHE A 1 155 ? 11.906 -19 -2.443 1 98.75 155 PHE A C 1
ATOM 1214 O O . PHE A 1 155 ? 12.336 -19.688 -3.373 1 98.75 155 PHE A O 1
ATOM 1221 N N . LEU A 1 156 ? 12.094 -17.719 -2.418 1 98.38 156 LEU A N 1
ATOM 1222 C CA . LEU A 1 156 ? 12.672 -16.969 -3.527 1 98.38 156 LEU A CA 1
ATOM 1223 C C . LEU A 1 156 ? 14.133 -17.344 -3.734 1 98.38 156 LEU A C 1
ATOM 1225 O O . LEU A 1 156 ? 14.609 -17.422 -4.871 1 98.38 156 LEU A O 1
ATOM 1229 N N . PRO A 1 157 ? 14.938 -17.578 -2.627 1 96.94 157 PRO A N 1
ATOM 1230 C CA . PRO A 1 157 ? 16.359 -17.859 -2.814 1 96.94 157 PRO A CA 1
ATOM 1231 C C . PRO A 1 157 ? 16.609 -19.031 -3.758 1 96.94 157 PRO A C 1
ATOM 1233 O O . PRO A 1 157 ? 17.484 -18.969 -4.621 1 96.94 157 PRO A O 1
ATOM 1236 N N . ALA A 1 158 ? 15.852 -20.078 -3.662 1 97.44 158 ALA A N 1
ATOM 1237 C CA . ALA A 1 158 ? 16 -21.219 -4.555 1 97.44 158 ALA A CA 1
ATOM 1238 C C . ALA A 1 158 ? 15.648 -20.859 -5.992 1 97.44 158 ALA A C 1
ATOM 1240 O O . ALA A 1 158 ? 16.297 -21.312 -6.938 1 97.44 158 ALA A O 1
ATOM 1241 N N . MET A 1 159 ? 14.602 -20.078 -6.168 1 98.12 159 MET A N 1
ATOM 1242 C CA . MET A 1 159 ? 14.211 -19.609 -7.496 1 98.12 159 MET A CA 1
ATOM 1243 C C . MET A 1 159 ? 15.328 -18.797 -8.133 1 98.12 159 MET A C 1
ATOM 1245 O O . MET A 1 159 ? 15.617 -18.953 -9.32 1 98.12 159 MET A O 1
ATOM 1249 N N . MET A 1 160 ? 15.859 -17.938 -7.316 1 96.94 160 MET A N 1
ATOM 1250 C CA . MET A 1 160 ? 16.906 -17.047 -7.809 1 96.94 160 MET A CA 1
ATOM 1251 C C . MET A 1 160 ? 18.156 -17.844 -8.172 1 96.94 160 MET A C 1
ATOM 1253 O O . MET A 1 160 ? 18.797 -17.594 -9.195 1 96.94 160 MET A O 1
ATOM 1257 N N . LYS A 1 161 ? 18.516 -18.812 -7.332 1 95.56 161 LYS A N 1
ATOM 1258 C CA . LYS A 1 161 ? 19.672 -19.672 -7.598 1 95.56 161 LYS A CA 1
ATOM 1259 C C . LYS A 1 161 ? 19.516 -20.391 -8.938 1 95.56 161 LYS A C 1
ATOM 1261 O O . LYS A 1 161 ? 20.484 -20.484 -9.703 1 95.56 161 LYS A O 1
ATOM 1266 N N . ASN A 1 162 ? 18.359 -20.812 -9.219 1 96.38 162 ASN A N 1
ATOM 1267 C CA . ASN A 1 162 ? 18.094 -21.547 -10.445 1 96.38 162 ASN A CA 1
ATOM 1268 C C . ASN A 1 162 ? 17.688 -20.625 -11.586 1 96.38 162 ASN A C 1
ATOM 1270 O O . ASN A 1 162 ? 17.5 -21.078 -12.719 1 96.38 162 ASN A O 1
ATOM 1274 N N . ASN A 1 163 ? 17.547 -19.328 -11.32 1 97.06 163 ASN A N 1
ATOM 1275 C CA . ASN A 1 163 ? 17.016 -18.344 -12.258 1 97.06 163 ASN A CA 1
ATOM 1276 C C . ASN A 1 163 ? 15.773 -18.859 -12.969 1 97.06 163 ASN A C 1
ATOM 1278 O O . ASN A 1 163 ? 15.688 -18.812 -14.195 1 97.06 163 ASN A O 1
ATOM 1282 N N . HIS A 1 164 ? 14.961 -19.5 -12.203 1 98.38 164 HIS A N 1
ATOM 1283 C CA . HIS A 1 164 ? 13.703 -20.094 -12.641 1 98.38 164 HIS A CA 1
ATOM 1284 C C . HIS A 1 164 ? 12.656 -20.047 -11.531 1 98.38 164 HIS A C 1
ATOM 1286 O O . HIS A 1 164 ? 12.914 -20.5 -10.414 1 98.38 164 HIS A O 1
ATOM 1292 N N . GLY A 1 165 ? 11.539 -19.484 -11.859 1 98.62 165 GLY A N 1
ATOM 1293 C CA . GLY A 1 165 ? 10.477 -19.422 -10.867 1 98.62 165 GLY A CA 1
ATOM 1294 C C . GLY A 1 165 ? 9.414 -18.391 -11.195 1 98.62 165 GLY A C 1
ATOM 1295 O O . GLY A 1 165 ? 9.5 -17.703 -12.211 1 98.62 165 GLY A O 1
ATOM 1296 N N . HIS A 1 166 ? 8.359 -18.328 -10.414 1 98.94 166 HIS A N 1
ATOM 1297 C CA . HIS A 1 166 ? 7.238 -17.406 -10.617 1 98.94 166 HIS A CA 1
ATOM 1298 C C . HIS A 1 166 ? 6.586 -17.031 -9.289 1 98.94 166 HIS A C 1
ATOM 1300 O O . HIS A 1 166 ? 6.117 -17.906 -8.555 1 98.94 166 HIS A O 1
ATOM 1306 N N . ILE A 1 167 ? 6.641 -15.82 -8.961 1 98.88 167 ILE A N 1
ATOM 1307 C CA . ILE A 1 167 ? 5.938 -15.305 -7.789 1 98.88 167 ILE A CA 1
ATOM 1308 C C . ILE A 1 167 ? 4.629 -14.656 -8.219 1 98.88 167 ILE A C 1
ATOM 1310 O O . ILE A 1 167 ? 4.629 -13.695 -8.984 1 98.88 167 ILE A O 1
ATOM 1314 N N . VAL A 1 168 ? 3.525 -15.188 -7.742 1 98.94 168 VAL A N 1
ATOM 1315 C CA . VAL A 1 168 ? 2.191 -14.688 -8.055 1 98.94 168 VAL A CA 1
ATOM 1316 C C . VAL A 1 168 ? 1.598 -14 -6.824 1 98.94 168 VAL A C 1
ATOM 1318 O O . VAL A 1 168 ? 1.58 -14.578 -5.734 1 98.94 168 VAL A O 1
ATOM 1321 N N . THR A 1 169 ? 1.224 -12.773 -6.961 1 98.88 169 THR A N 1
ATOM 1322 C CA . THR A 1 169 ? 0.555 -12.008 -5.918 1 98.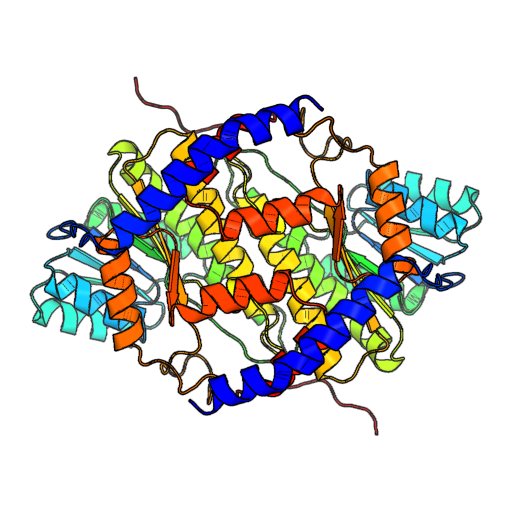88 169 THR A CA 1
ATOM 1323 C C . THR A 1 169 ? -0.922 -11.812 -6.246 1 98.88 169 THR A C 1
ATOM 1325 O O . THR A 1 169 ? -1.263 -11.281 -7.305 1 98.88 169 THR A O 1
ATOM 1328 N N . VAL A 1 170 ? -1.768 -12.328 -5.371 1 98.56 170 VAL A N 1
ATOM 1329 C CA . VAL A 1 170 ? -3.191 -12.039 -5.512 1 98.56 170 VAL A CA 1
ATOM 1330 C C . VAL A 1 170 ? -3.545 -10.781 -4.723 1 98.56 170 VAL A C 1
ATOM 1332 O O . VAL A 1 170 ? -3.654 -10.82 -3.496 1 98.56 170 VAL A O 1
ATOM 1335 N N . ALA A 1 171 ? -3.666 -9.734 -5.441 1 98.38 171 ALA A N 1
ATOM 1336 C CA . ALA A 1 171 ? -4.047 -8.453 -4.855 1 98.38 171 ALA A CA 1
ATOM 1337 C C . ALA A 1 171 ? -5.535 -8.18 -5.062 1 98.38 171 ALA A C 1
ATOM 1339 O O . ALA A 1 171 ? -6.379 -9 -4.695 1 98.38 171 ALA A O 1
ATOM 1340 N N . SER A 1 172 ? -5.875 -7 -5.512 1 97.5 172 SER A N 1
ATOM 1341 C CA . SER A 1 172 ? -7.254 -6.562 -5.699 1 97.5 172 SER A CA 1
ATOM 1342 C C . SER A 1 172 ? -7.32 -5.262 -6.492 1 97.5 172 SER A C 1
ATOM 1344 O O . SER A 1 172 ? -6.332 -4.527 -6.574 1 97.5 172 SER A O 1
ATOM 1346 N N . ALA A 1 173 ? -8.477 -5.051 -7.168 1 95.81 173 ALA A N 1
ATOM 1347 C CA . ALA A 1 173 ? -8.734 -3.693 -7.645 1 95.81 173 ALA A CA 1
ATOM 1348 C C . ALA A 1 173 ? -8.625 -2.684 -6.504 1 95.81 173 ALA A C 1
ATOM 1350 O O . ALA A 1 173 ? -8.219 -1.539 -6.723 1 95.81 173 ALA A O 1
ATOM 1351 N N . GLY A 1 174 ? -8.914 -3.16 -5.289 1 96.62 174 GLY A N 1
ATOM 1352 C CA . GLY A 1 174 ? -8.805 -2.35 -4.09 1 96.62 174 GLY A CA 1
ATOM 1353 C C . GLY A 1 174 ? -7.371 -1.984 -3.75 1 96.62 174 GLY A C 1
ATOM 1354 O O . GLY A 1 174 ? -7.121 -1.239 -2.801 1 96.62 174 GLY A O 1
ATOM 1355 N N . GLY A 1 175 ? -6.395 -2.49 -4.469 1 97.94 175 GLY A N 1
ATOM 1356 C CA . GLY A 1 175 ? -4.996 -2.115 -4.352 1 97.94 175 GLY A CA 1
ATOM 1357 C C . GLY A 1 175 ? -4.602 -0.97 -5.262 1 97.94 175 GLY A C 1
ATOM 1358 O O . GLY A 1 175 ? -3.453 -0.525 -5.25 1 97.94 175 GLY A O 1
ATOM 1359 N N . HIS A 1 176 ? -5.551 -0.474 -6.059 1 96.12 176 HIS A N 1
ATOM 1360 C CA . HIS A 1 176 ? -5.336 0.614 -7.004 1 96.12 176 HIS A CA 1
ATOM 1361 C C . HIS A 1 176 ? -6.355 1.729 -6.805 1 96.12 176 HIS A C 1
ATOM 1363 O O . HIS A 1 176 ? -6.109 2.877 -7.176 1 96.12 176 HIS A O 1
ATOM 1369 N N . THR A 1 177 ? -7.453 1.379 -6.305 1 94.56 177 THR A N 1
ATOM 1370 C CA . THR A 1 177 ? -8.539 2.297 -5.969 1 94.56 177 THR A CA 1
ATOM 1371 C C . THR A 1 177 ? -9.141 1.947 -4.613 1 94.56 177 THR A C 1
ATOM 1373 O O . THR A 1 177 ? -8.781 0.934 -4.008 1 94.56 177 THR A O 1
ATOM 1376 N N . VAL A 1 178 ? -9.984 2.881 -4.125 1 95.88 178 VAL A N 1
ATOM 1377 C CA . VAL A 1 178 ? -10.492 2.658 -2.775 1 95.88 178 VAL A CA 1
ATOM 1378 C C . VAL A 1 178 ? -12.008 2.783 -2.768 1 95.88 178 VAL A C 1
ATOM 1380 O O . VAL A 1 178 ? -12.594 3.391 -3.668 1 95.88 178 VAL A O 1
ATOM 1383 N N . VAL A 1 179 ? -12.602 2.115 -1.82 1 94 179 VAL A N 1
ATOM 1384 C CA . VAL A 1 179 ? -14.031 2.23 -1.524 1 94 179 VAL A CA 1
ATOM 1385 C C . VAL A 1 179 ? -14.234 2.389 -0.019 1 94 179 VAL A C 1
ATOM 1387 O O . VAL A 1 179 ? -13.469 1.839 0.778 1 94 179 VAL A O 1
ATOM 1390 N N . PRO A 1 180 ? -15.242 3.16 0.36 1 96.38 180 PRO A N 1
ATOM 1391 C CA . PRO A 1 180 ? -15.5 3.311 1.795 1 96.38 180 PRO A CA 1
ATOM 1392 C C . PRO A 1 180 ? -15.742 1.977 2.494 1 96.38 180 PRO A C 1
ATOM 1394 O O . PRO A 1 180 ? -16.219 1.027 1.871 1 96.38 180 PRO A O 1
ATOM 1397 N N . PHE A 1 181 ? -15.305 1.888 3.801 1 97.88 181 PHE A N 1
ATOM 1398 C CA . PHE A 1 181 ? -15.602 0.791 4.715 1 97.88 181 PHE A CA 1
ATOM 1399 C C . PHE A 1 181 ? -14.75 -0.428 4.391 1 97.88 181 PHE A C 1
ATOM 1401 O O . PHE A 1 181 ? -15.102 -1.554 4.746 1 97.88 181 PHE A O 1
ATOM 1408 N N . LEU A 1 182 ? -13.711 -0.197 3.629 1 98.12 182 LEU A N 1
ATOM 1409 C CA . LEU A 1 182 ? -12.656 -1.172 3.377 1 98.12 182 LEU A CA 1
ATOM 1410 C C . LEU A 1 182 ? -11.281 -0.554 3.604 1 98.12 182 LEU A C 1
ATOM 1412 O O . LEU A 1 182 ? -10.328 -0.872 2.889 1 98.12 182 LEU A O 1
ATOM 1416 N N . LEU A 1 183 ? -11.234 0.288 4.586 1 98.5 183 LEU A N 1
ATOM 1417 C CA . LEU A 1 183 ? -10.047 1.11 4.777 1 98.5 183 LEU A CA 1
ATOM 1418 C C . LEU A 1 183 ? -8.805 0.24 4.965 1 98.5 183 LEU A C 1
ATOM 1420 O O . LEU A 1 183 ? -7.848 0.345 4.199 1 98.5 183 LEU A O 1
ATOM 1424 N N . ALA A 1 184 ? -8.789 -0.654 5.984 1 98.69 184 ALA A N 1
ATOM 1425 C CA . ALA A 1 184 ? -7.625 -1.49 6.262 1 98.69 184 ALA A CA 1
ATOM 1426 C C . ALA A 1 184 ? -7.34 -2.439 5.102 1 98.69 184 ALA A C 1
ATOM 1428 O O . ALA A 1 184 ? -6.18 -2.68 4.758 1 98.69 184 ALA A O 1
ATOM 1429 N N . TYR A 1 185 ? -8.422 -2.963 4.52 1 98.69 185 TYR A N 1
ATOM 1430 C CA . TYR A 1 185 ? -8.273 -3.883 3.398 1 98.69 185 TYR A CA 1
ATOM 1431 C C . TYR A 1 185 ? -7.621 -3.189 2.207 1 98.69 185 TYR A C 1
ATOM 1433 O O . TYR A 1 185 ? -6.625 -3.672 1.668 1 98.69 185 TYR A O 1
ATOM 1441 N N . CYS A 1 186 ? -8.203 -2.031 1.754 1 98.62 186 CYS A N 1
ATOM 1442 C CA . CYS A 1 186 ? -7.633 -1.303 0.625 1 98.62 186 CYS A CA 1
ATOM 1443 C C . CYS A 1 186 ? -6.18 -0.923 0.897 1 98.62 186 CYS A C 1
ATOM 1445 O O . CYS A 1 186 ? -5.316 -1.106 0.039 1 98.62 186 CYS A O 1
ATOM 1447 N N . SER A 1 187 ? -5.914 -0.39 2.109 1 98.88 187 SER A N 1
ATOM 1448 C CA . SER A 1 187 ? -4.543 -0.043 2.477 1 98.88 187 SER A CA 1
ATOM 1449 C C . SER A 1 187 ? -3.611 -1.241 2.33 1 98.88 187 SER A C 1
ATOM 1451 O O . SER A 1 187 ? -2.535 -1.128 1.74 1 98.88 187 SER A O 1
ATOM 1453 N N . SER A 1 188 ? -3.986 -2.404 2.816 1 98.88 188 SER A N 1
ATOM 1454 C CA . SER A 1 188 ? -3.17 -3.611 2.752 1 98.88 188 SER A CA 1
ATOM 1455 C C . SER A 1 188 ? -2.979 -4.074 1.312 1 98.88 188 SER A C 1
ATOM 1457 O O . SER A 1 188 ? -1.91 -4.574 0.952 1 98.88 188 SER A O 1
ATOM 1459 N N . LYS A 1 189 ? -3.996 -3.947 0.51 1 98.88 189 LYS A N 1
ATOM 1460 C CA . LYS A 1 189 ? -3.883 -4.402 -0.873 1 98.88 189 LYS A CA 1
ATOM 1461 C C . LYS A 1 189 ? -3.07 -3.418 -1.71 1 98.88 189 LYS A C 1
ATOM 1463 O O . LYS A 1 189 ? -2.365 -3.818 -2.639 1 98.88 189 LYS A O 1
ATOM 1468 N N . PHE A 1 190 ? -3.135 -2.117 -1.361 1 98.81 190 PHE A N 1
ATOM 1469 C CA . PHE A 1 190 ? -2.143 -1.2 -1.912 1 98.81 190 PHE A CA 1
ATOM 1470 C C . PHE A 1 190 ? -0.73 -1.683 -1.604 1 98.81 190 PHE A C 1
ATOM 1472 O O . PHE A 1 190 ? 0.133 -1.693 -2.484 1 98.81 190 PHE A O 1
ATOM 1479 N N . ALA A 1 191 ? -0.54 -2.074 -0.396 1 98.94 191 ALA A N 1
ATOM 1480 C CA . ALA A 1 191 ? 0.766 -2.576 0.023 1 98.94 191 ALA A CA 1
ATOM 1481 C C . ALA A 1 191 ? 1.163 -3.811 -0.781 1 98.94 191 ALA A C 1
ATOM 1483 O O . ALA A 1 191 ? 2.33 -3.975 -1.146 1 98.94 191 ALA A O 1
ATOM 1484 N N . ALA A 1 192 ? 0.199 -4.68 -1.035 1 98.94 192 ALA A N 1
ATOM 1485 C CA . ALA A 1 192 ? 0.467 -5.891 -1.808 1 98.94 192 ALA A CA 1
ATOM 1486 C C . ALA A 1 192 ? 0.908 -5.547 -3.229 1 98.94 192 ALA A C 1
ATOM 1488 O O . ALA A 1 192 ? 1.831 -6.164 -3.764 1 98.94 192 ALA A O 1
ATOM 1489 N N . VAL A 1 193 ? 0.226 -4.59 -3.824 1 98.69 193 VAL A N 1
ATOM 1490 C CA . VAL A 1 193 ? 0.603 -4.129 -5.156 1 98.69 193 VAL A CA 1
ATOM 1491 C C . VAL A 1 193 ? 2.012 -3.539 -5.121 1 98.69 193 VAL A C 1
ATOM 1493 O O . VAL A 1 193 ? 2.838 -3.836 -5.988 1 98.69 193 VAL A O 1
ATOM 1496 N N . GLY A 1 194 ? 2.268 -2.66 -4.125 1 98.75 194 GLY A N 1
ATOM 1497 C CA . GLY A 1 194 ? 3.6 -2.102 -3.963 1 98.75 194 GLY A CA 1
ATOM 1498 C C . GLY A 1 194 ? 4.672 -3.16 -3.789 1 98.75 194 GLY A C 1
ATOM 1499 O O . GLY A 1 194 ? 5.758 -3.055 -4.367 1 98.75 194 GLY A O 1
ATOM 1500 N N . PHE A 1 195 ? 4.359 -4.199 -2.969 1 98.88 195 PHE A N 1
ATOM 1501 C CA . PHE A 1 195 ? 5.258 -5.328 -2.771 1 98.88 195 PHE A CA 1
ATOM 1502 C C . PHE A 1 195 ? 5.594 -5.992 -4.102 1 98.88 195 PHE A C 1
ATOM 1504 O O . PHE A 1 195 ? 6.77 -6.203 -4.418 1 98.88 195 PHE A O 1
ATOM 1511 N N . HIS A 1 196 ? 4.57 -6.289 -4.891 1 98.81 196 HIS A N 1
ATOM 1512 C CA . HIS A 1 196 ? 4.727 -6.996 -6.156 1 98.81 196 HIS A CA 1
ATOM 1513 C C . HIS A 1 196 ? 5.586 -6.199 -7.129 1 98.81 196 HIS A C 1
ATOM 1515 O O . HIS A 1 196 ? 6.535 -6.734 -7.707 1 98.81 196 HIS A O 1
ATOM 1521 N N . ARG A 1 197 ? 5.246 -4.973 -7.297 1 97.44 197 ARG A N 1
ATOM 1522 C CA . ARG A 1 197 ? 5.957 -4.125 -8.25 1 97.44 197 ARG A CA 1
ATOM 1523 C C . ARG A 1 197 ? 7.414 -3.939 -7.832 1 97.44 197 ARG A C 1
ATOM 1525 O O . ARG A 1 197 ? 8.32 -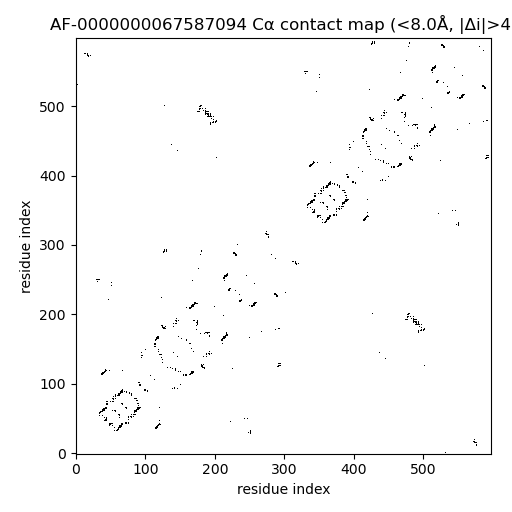4.008 -8.672 1 97.44 197 ARG A O 1
ATOM 1532 N N . ALA A 1 198 ? 7.613 -3.689 -6.535 1 98.31 198 ALA A N 1
ATOM 1533 C CA . ALA A 1 198 ? 8.969 -3.475 -6.039 1 98.31 198 ALA A CA 1
ATOM 1534 C C . ALA A 1 198 ? 9.812 -4.746 -6.168 1 98.31 198 ALA A C 1
ATOM 1536 O O . ALA A 1 198 ? 10.992 -4.684 -6.52 1 98.31 198 ALA A O 1
ATOM 1537 N N . LEU A 1 199 ? 9.203 -5.855 -5.875 1 98.56 199 LEU A N 1
ATOM 1538 C CA . LEU A 1 199 ? 9.898 -7.125 -6.031 1 98.56 199 LEU A CA 1
ATOM 1539 C C . LEU A 1 199 ? 10.297 -7.355 -7.488 1 98.56 199 LEU A C 1
ATOM 1541 O O . LEU A 1 199 ? 11.414 -7.785 -7.77 1 98.56 199 LEU A O 1
ATOM 1545 N N . THR A 1 200 ? 9.367 -7.121 -8.383 1 97.38 200 THR A N 1
ATOM 1546 C CA . THR A 1 200 ? 9.617 -7.273 -9.812 1 97.38 200 THR A CA 1
ATOM 1547 C C . THR A 1 200 ? 10.836 -6.453 -10.242 1 97.38 200 THR A C 1
ATOM 1549 O O . THR A 1 200 ? 11.734 -6.965 -10.914 1 97.38 200 THR A O 1
ATOM 1552 N N . ASP A 1 201 ? 10.859 -5.188 -9.812 1 96.06 201 ASP A N 1
ATOM 1553 C CA . ASP A 1 201 ? 11.953 -4.293 -10.18 1 96.06 201 ASP A CA 1
ATOM 1554 C C . ASP A 1 201 ? 13.273 -4.75 -9.539 1 96.06 201 ASP A C 1
ATOM 1556 O O . ASP A 1 201 ? 14.336 -4.609 -10.148 1 96.06 201 ASP A O 1
ATOM 1560 N N . GLU A 1 202 ? 13.172 -5.195 -8.344 1 97.12 202 GLU A N 1
ATOM 1561 C CA . GLU A 1 202 ? 14.383 -5.629 -7.648 1 97.12 202 GLU A CA 1
ATOM 1562 C C . GLU A 1 202 ? 15 -6.855 -8.328 1 97.12 202 GLU A C 1
ATOM 1564 O O . GLU A 1 202 ? 16.219 -6.93 -8.5 1 97.12 202 GLU A O 1
ATOM 1569 N N . LEU A 1 203 ? 14.164 -7.816 -8.703 1 97.25 203 LEU A N 1
ATOM 1570 C CA . LEU A 1 203 ? 14.641 -9 -9.414 1 97.25 203 LEU A CA 1
ATOM 1571 C C . LEU A 1 203 ? 15.32 -8.609 -10.719 1 97.25 203 LEU A C 1
ATOM 1573 O O . LEU A 1 203 ? 16.344 -9.188 -11.086 1 97.25 203 LEU A O 1
ATOM 1577 N N . ALA A 1 204 ? 14.719 -7.695 -11.383 1 94.88 204 ALA A N 1
ATOM 1578 C CA . ALA A 1 204 ? 15.32 -7.203 -12.617 1 94.88 204 ALA A CA 1
ATOM 1579 C C . ALA A 1 204 ? 16.672 -6.555 -12.352 1 94.88 204 ALA A C 1
ATOM 1581 O O . ALA A 1 204 ? 17.641 -6.773 -13.094 1 94.88 204 ALA A O 1
ATOM 1582 N N . ALA A 1 205 ? 16.734 -5.723 -11.32 1 94.31 205 ALA A N 1
ATOM 1583 C CA . ALA A 1 205 ? 17.969 -5.031 -10.969 1 94.31 205 ALA A CA 1
ATOM 1584 C C . ALA A 1 205 ? 19.062 -6.023 -10.602 1 94.31 205 ALA A C 1
ATOM 1586 O O . ALA A 1 205 ? 20.25 -5.773 -10.859 1 94.31 205 ALA A O 1
ATOM 1587 N N . LEU A 1 206 ? 18.656 -7.117 -10.023 1 95.69 206 LEU A N 1
ATOM 1588 C CA . LEU A 1 206 ? 19.609 -8.156 -9.625 1 95.69 206 LEU A CA 1
ATOM 1589 C C . LEU A 1 206 ? 19.891 -9.102 -10.789 1 95.69 206 LEU A C 1
ATOM 1591 O O . LEU A 1 206 ? 20.578 -10.117 -10.625 1 95.69 206 LEU A O 1
ATOM 1595 N N . GLU A 1 207 ? 19.281 -8.828 -11.961 1 94.75 207 GLU A N 1
ATOM 1596 C CA . GLU A 1 207 ? 19.469 -9.578 -13.195 1 94.75 207 GLU A CA 1
ATOM 1597 C C . GLU A 1 207 ? 19 -11.023 -13.047 1 94.75 207 GLU A C 1
ATOM 1599 O O . GLU A 1 207 ? 19.641 -11.945 -13.547 1 94.75 207 GLU A O 1
ATOM 1604 N N . ARG A 1 208 ? 18 -11.227 -12.242 1 95.56 208 ARG A N 1
ATOM 1605 C CA . ARG A 1 208 ? 17.328 -12.516 -12.133 1 95.56 208 ARG A CA 1
ATOM 1606 C C . ARG A 1 208 ? 16.031 -12.531 -12.938 1 95.56 208 ARG A C 1
ATOM 1608 O O . ARG A 1 208 ? 14.945 -12.656 -12.359 1 95.56 208 ARG A O 1
ATOM 1615 N N . THR A 1 209 ? 16.156 -12.531 -14.195 1 93.25 209 THR A N 1
ATOM 1616 C CA . THR A 1 209 ? 15.023 -12.328 -15.102 1 93.25 209 THR A CA 1
ATOM 1617 C C . THR A 1 209 ? 14.289 -13.641 -15.344 1 93.25 209 THR A C 1
ATOM 1619 O O . THR A 1 209 ? 13.188 -13.648 -15.898 1 93.25 209 THR A O 1
ATOM 1622 N N . GLY A 1 210 ? 14.891 -14.75 -14.914 1 97.5 210 GLY A N 1
ATOM 1623 C CA . GLY A 1 210 ? 14.227 -16.031 -15.016 1 97.5 210 GLY A CA 1
ATOM 1624 C C . GLY A 1 210 ? 13.094 -16.203 -14.016 1 97.5 210 GLY A C 1
ATOM 1625 O O . GLY A 1 210 ? 12.234 -17.062 -14.188 1 97.5 210 GLY A O 1
ATOM 1626 N N . VAL A 1 211 ? 13.148 -15.461 -12.984 1 98.44 211 VAL A N 1
ATOM 1627 C CA . VAL A 1 211 ? 12.055 -15.469 -12.016 1 98.44 211 VAL A CA 1
ATOM 1628 C C . VAL A 1 211 ? 10.984 -14.461 -12.43 1 98.44 211 VAL A C 1
ATOM 1630 O O . VAL A 1 211 ? 11.25 -13.258 -12.492 1 98.44 211 VAL A O 1
ATOM 1633 N N . LYS A 1 212 ? 9.789 -14.945 -12.766 1 98.56 212 LYS A N 1
ATOM 1634 C CA . LYS A 1 212 ? 8.695 -14.117 -13.25 1 98.56 212 LYS A CA 1
ATOM 1635 C C . LYS A 1 212 ? 7.785 -13.68 -12.102 1 98.56 212 LYS A C 1
ATOM 1637 O O . LYS A 1 212 ? 7.801 -14.289 -11.031 1 98.56 212 LYS A O 1
ATOM 1642 N N . THR A 1 213 ? 7.117 -12.609 -12.305 1 98.62 213 THR A N 1
ATOM 1643 C CA . THR A 1 213 ? 6.137 -12.125 -11.344 1 98.62 213 THR A CA 1
ATOM 1644 C C . THR A 1 213 ? 4.812 -11.812 -12.039 1 98.62 213 THR A C 1
ATOM 1646 O O . THR A 1 213 ? 4.801 -11.32 -13.172 1 98.62 213 THR A O 1
ATOM 1649 N N . THR A 1 214 ? 3.686 -12.164 -11.414 1 98.75 214 THR A N 1
ATOM 1650 C CA . THR A 1 214 ? 2.336 -11.859 -11.875 1 98.75 214 THR A CA 1
ATOM 1651 C C . THR A 1 214 ? 1.459 -11.383 -10.719 1 98.75 214 THR A C 1
ATOM 1653 O O . THR A 1 214 ? 1.499 -11.953 -9.633 1 98.75 214 THR A O 1
ATOM 1656 N N . CYS A 1 215 ? 0.764 -10.336 -10.906 1 98.69 215 CYS A N 1
ATOM 1657 C CA . CYS A 1 215 ? -0.142 -9.789 -9.898 1 98.69 215 CYS A CA 1
ATOM 1658 C C . CYS A 1 215 ? -1.578 -9.773 -10.406 1 98.69 215 CYS A C 1
ATOM 1660 O O . CYS A 1 215 ? -1.856 -9.242 -11.484 1 98.69 215 CYS A O 1
ATOM 1662 N N . LEU A 1 216 ? -2.482 -10.391 -9.703 1 98.75 216 LEU A N 1
ATOM 1663 C CA . LEU A 1 216 ? -3.904 -10.406 -10.031 1 98.75 216 LEU A CA 1
ATOM 1664 C C . LEU A 1 216 ? -4.645 -9.305 -9.281 1 98.75 216 LEU A C 1
ATOM 1666 O O . LEU A 1 216 ? -4.523 -9.188 -8.062 1 98.75 216 LEU A O 1
ATOM 1670 N N . CYS A 1 217 ? -5.395 -8.508 -9.961 1 97.88 217 CYS A N 1
ATOM 1671 C CA . CYS A 1 217 ? -6.188 -7.422 -9.398 1 97.88 217 CYS A CA 1
ATOM 1672 C C . CYS A 1 217 ? -7.648 -7.531 -9.828 1 97.88 217 CYS A C 1
ATOM 1674 O O . CYS A 1 217 ? -8.117 -6.754 -10.656 1 97.88 217 CYS A O 1
ATOM 1676 N N . PRO A 1 218 ? -8.367 -8.344 -9.18 1 96.62 218 PRO A N 1
ATOM 1677 C CA . PRO A 1 218 ? -9.781 -8.531 -9.539 1 96.62 218 PRO A CA 1
ATOM 1678 C C . PRO A 1 218 ? -10.703 -7.566 -8.805 1 96.62 218 PRO A C 1
ATOM 1680 O O . PRO A 1 218 ? -10.336 -7.02 -7.762 1 96.62 218 PRO A O 1
ATOM 1683 N N . ASN A 1 219 ? -11.883 -7.375 -9.414 1 93.81 219 ASN A N 1
ATOM 1684 C CA . ASN A 1 219 ? -13 -6.75 -8.719 1 93.81 219 ASN A CA 1
ATOM 1685 C C . ASN A 1 219 ? -13.703 -7.734 -7.789 1 93.81 219 ASN A C 1
ATOM 1687 O O . ASN A 1 219 ? -13.117 -8.742 -7.391 1 93.81 219 ASN A O 1
ATOM 1691 N N . PHE A 1 220 ? -14.914 -7.426 -7.348 1 93.44 220 PHE A N 1
ATOM 1692 C CA . PHE A 1 220 ? -15.648 -8.281 -6.422 1 93.44 220 PHE A CA 1
ATOM 1693 C C . PHE A 1 220 ? -15.898 -9.656 -7.031 1 93.44 220 PHE A C 1
ATOM 1695 O O . PHE A 1 220 ? -16.328 -9.766 -8.188 1 93.44 220 PHE A O 1
ATOM 1702 N N . ILE A 1 221 ? -15.531 -10.641 -6.289 1 93.25 221 ILE A N 1
ATOM 1703 C CA . ILE A 1 221 ? -15.703 -12.023 -6.715 1 93.25 221 ILE A CA 1
ATOM 1704 C C . ILE A 1 221 ? -16.75 -12.703 -5.84 1 93.25 221 ILE A C 1
ATOM 1706 O O . ILE A 1 221 ? -16.812 -12.469 -4.629 1 93.25 221 ILE A O 1
ATOM 1710 N N . ASN A 1 222 ? -17.484 -13.562 -6.418 1 90.69 222 ASN A N 1
ATOM 1711 C CA . ASN A 1 222 ? -18.516 -14.289 -5.703 1 90.69 222 ASN A CA 1
ATOM 1712 C C . ASN A 1 222 ? -17.953 -15.477 -4.93 1 90.69 222 ASN A C 1
ATOM 1714 O O . ASN A 1 222 ? -18.219 -16.625 -5.277 1 90.69 222 ASN A O 1
ATOM 1718 N N . THR A 1 223 ? -17.281 -15.234 -3.848 1 89.12 223 THR A N 1
ATOM 1719 C CA . THR A 1 223 ? -16.703 -16.281 -3.021 1 89.12 223 THR A CA 1
ATOM 1720 C C . THR A 1 223 ? -17.234 -16.203 -1.594 1 89.12 223 THR A C 1
ATOM 1722 O O . THR A 1 223 ? -16.891 -17.047 -0.754 1 89.12 223 THR A O 1
ATOM 1725 N N . GLY A 1 224 ? -18.031 -15.164 -1.322 1 87.62 224 GLY A N 1
ATOM 1726 C CA . GLY A 1 224 ? -18.453 -14.906 0.046 1 87.62 224 GLY A CA 1
ATOM 1727 C C . GLY A 1 224 ? -17.438 -14.125 0.85 1 87.62 224 GLY A C 1
ATOM 1728 O O . GLY A 1 224 ? -17.656 -13.828 2.025 1 87.62 224 GLY A O 1
ATOM 1729 N N . PHE A 1 225 ? -16.312 -13.859 0.25 1 85.12 225 PHE A N 1
ATOM 1730 C CA . PHE A 1 225 ? -15.25 -13.086 0.876 1 85.12 225 PHE A CA 1
ATOM 1731 C C . PHE A 1 225 ? -15.766 -11.734 1.35 1 85.12 225 PHE A C 1
ATOM 1733 O O . PHE A 1 225 ? -15.461 -11.305 2.465 1 85.12 225 PHE A O 1
ATOM 1740 N N . ILE A 1 226 ? -16.453 -10.977 0.509 1 92.69 226 ILE A N 1
ATOM 1741 C CA . ILE A 1 226 ? -17.25 -9.797 0.834 1 92.69 226 ILE A CA 1
ATOM 1742 C C . ILE A 1 226 ? -18.734 -10.102 0.657 1 92.69 226 ILE A C 1
ATOM 1744 O O . ILE A 1 226 ? -19.141 -10.602 -0.391 1 92.69 226 ILE A O 1
ATOM 1748 N N . LYS A 1 227 ? -19.484 -9.773 1.647 1 94.31 227 LYS A N 1
ATOM 1749 C CA . LYS A 1 227 ? -20.875 -10.203 1.652 1 94.31 227 LYS A CA 1
ATOM 1750 C C . LYS A 1 227 ? -21.75 -9.234 0.858 1 94.31 227 LYS A C 1
ATOM 1752 O O . LYS A 1 227 ? -21.719 -8.023 1.096 1 94.31 227 LYS A O 1
ATOM 1757 N N . ASN A 1 228 ? -22.484 -9.734 -0.139 1 93.5 228 ASN A N 1
ATOM 1758 C CA . ASN A 1 228 ? -23.516 -9.062 -0.939 1 93.5 228 ASN A CA 1
ATOM 1759 C C . ASN A 1 228 ? -22.938 -7.84 -1.657 1 93.5 228 ASN A C 1
ATOM 1761 O O . ASN A 1 228 ? -23.5 -6.746 -1.563 1 93.5 228 ASN A O 1
ATOM 1765 N N . PRO A 1 229 ? -21.953 -8.07 -2.334 1 93.81 229 PRO A N 1
ATOM 1766 C CA . PRO A 1 229 ? -21.422 -6.945 -3.107 1 93.81 229 PRO A CA 1
ATOM 1767 C C . PRO A 1 229 ? -22.281 -6.609 -4.324 1 93.81 229 PRO A C 1
ATOM 1769 O O . PRO A 1 229 ? -22.875 -7.504 -4.93 1 93.81 229 PRO A O 1
ATOM 1772 N N . SER A 1 230 ? -22.375 -5.293 -4.598 1 92.06 230 SER A N 1
ATOM 1773 C CA . SER A 1 230 ? -23.062 -4.848 -5.805 1 92.06 230 SER A CA 1
ATOM 1774 C C . SER A 1 230 ? -22.484 -3.545 -6.332 1 92.06 230 SER A C 1
ATOM 1776 O O . SER A 1 230 ? -21.953 -2.74 -5.559 1 92.06 230 SER A O 1
ATOM 1778 N N . THR A 1 231 ? -22.469 -3.404 -7.566 1 88.81 231 THR A N 1
ATOM 1779 C CA . THR A 1 231 ? -22.031 -2.188 -8.242 1 88.81 231 THR A CA 1
ATOM 1780 C C . THR A 1 231 ? -22.812 -1.995 -9.547 1 88.81 231 THR A C 1
ATOM 1782 O O . THR A 1 231 ? -23.359 -2.953 -10.094 1 88.81 231 THR A O 1
ATOM 1785 N N . SER A 1 232 ? -22.828 -0.77 -10.039 1 84 232 SER A N 1
ATOM 1786 C CA . SER A 1 232 ? -23.516 -0.487 -11.297 1 84 232 SER A CA 1
ATOM 1787 C C . SER A 1 232 ? -22.672 -0.925 -12.492 1 84 232 SER A C 1
ATOM 1789 O O . SER A 1 232 ? -23.172 -0.952 -13.625 1 84 232 SER A O 1
ATOM 1791 N N . LEU A 1 233 ? -21.375 -1.287 -12.258 1 80.25 233 LEU A N 1
ATOM 1792 C CA . LEU A 1 233 ? -20.484 -1.728 -13.328 1 80.25 233 LEU A CA 1
ATOM 1793 C C . LEU A 1 233 ? -20.906 -3.09 -13.867 1 80.25 233 LEU A C 1
ATOM 1795 O O . LEU A 1 233 ? -20.562 -3.457 -14.984 1 80.25 233 LEU A O 1
ATOM 1799 N N . GLY A 1 234 ? -21.688 -3.854 -13.031 1 82.12 234 GLY A N 1
ATOM 1800 C CA . GLY A 1 234 ? -22.125 -5.176 -13.461 1 82.12 234 GLY A CA 1
ATOM 1801 C C . GLY A 1 234 ? -22.141 -6.191 -12.336 1 82.12 234 GLY A C 1
ATOM 1802 O O . GLY A 1 234 ? -21.891 -5.852 -11.18 1 82.12 234 GLY A O 1
ATOM 1803 N N . PRO A 1 235 ? -22.406 -7.352 -12.781 1 85.5 235 PRO A N 1
ATOM 1804 C CA . PRO A 1 235 ? -22.5 -8.391 -11.758 1 85.5 235 PRO A CA 1
ATOM 1805 C C . PRO A 1 235 ? -21.141 -8.766 -11.172 1 85.5 235 PRO A C 1
ATOM 1807 O O . PRO A 1 235 ? -20.109 -8.516 -11.797 1 85.5 235 PRO A O 1
ATOM 1810 N N . THR A 1 236 ? -21.172 -9.344 -9.969 1 90.44 236 THR A N 1
ATOM 1811 C CA . THR A 1 236 ? -19.984 -9.859 -9.312 1 90.44 236 THR A CA 1
ATOM 1812 C C . THR A 1 236 ? -19.328 -10.945 -10.164 1 90.44 236 THR A C 1
ATOM 1814 O O . THR A 1 236 ? -20.016 -11.711 -10.844 1 90.44 236 THR A O 1
ATOM 1817 N N . LEU A 1 237 ? -18 -11.055 -10.109 1 93.38 237 LEU A N 1
ATOM 1818 C CA . LEU A 1 237 ? -17.266 -12.023 -10.898 1 93.38 237 LEU A CA 1
ATOM 1819 C C . LEU A 1 237 ? -17.406 -13.43 -10.32 1 93.38 237 LEU A C 1
ATOM 1821 O O . LEU A 1 237 ? -17.438 -13.602 -9.102 1 93.38 237 LEU A O 1
ATOM 1825 N N . GLU A 1 238 ? -17.469 -14.352 -11.258 1 94.19 238 GLU A N 1
ATOM 1826 C CA . GLU A 1 238 ? -17.406 -15.734 -10.805 1 94.19 238 GLU A CA 1
ATOM 1827 C C . GLU A 1 238 ? -15.953 -16.188 -10.609 1 94.19 238 GLU A C 1
ATOM 1829 O O . GLU A 1 238 ? -15.078 -15.836 -11.398 1 94.19 238 GLU A O 1
ATOM 1834 N N . PRO A 1 239 ? -15.711 -17 -9.539 1 94.69 239 PRO A N 1
ATOM 1835 C CA . PRO A 1 239 ? -14.344 -17.438 -9.25 1 94.69 239 PRO A CA 1
ATOM 1836 C C . PRO A 1 239 ? -13.672 -18.094 -10.453 1 94.69 239 PRO A C 1
ATOM 1838 O O . PRO A 1 239 ? -12.484 -17.844 -10.711 1 94.69 239 PRO A O 1
ATOM 1841 N N . GLU A 1 240 ? -14.398 -18.844 -11.211 1 95.06 240 GLU A N 1
ATOM 1842 C CA . GLU A 1 240 ? -13.844 -19.562 -12.352 1 95.06 240 GLU A CA 1
ATOM 1843 C C . GLU A 1 240 ? -13.312 -18.594 -13.406 1 95.06 240 GLU A C 1
ATOM 1845 O O . GLU A 1 240 ? -12.266 -18.828 -14.008 1 95.06 240 GLU A O 1
ATOM 1850 N N . GLN A 1 241 ? -14.062 -17.562 -13.609 1 95.56 241 GLN A N 1
ATOM 1851 C CA . GLN A 1 241 ? -13.648 -16.547 -14.57 1 95.56 241 GLN A CA 1
ATOM 1852 C C . GLN A 1 241 ? -12.328 -15.891 -14.156 1 95.56 241 GLN A C 1
ATOM 1854 O O . GLN A 1 241 ? -11.438 -15.703 -14.984 1 95.56 241 GLN A O 1
ATOM 1859 N N . VAL A 1 242 ? -12.258 -15.586 -12.922 1 97.81 242 VAL A N 1
ATOM 1860 C CA . VAL A 1 242 ? -11.086 -14.914 -12.383 1 97.81 242 VAL A CA 1
ATOM 1861 C C . VAL A 1 242 ? -9.883 -15.852 -12.438 1 97.81 242 VAL A C 1
ATOM 1863 O O . VAL A 1 242 ? -8.789 -15.453 -12.844 1 97.81 242 VAL A O 1
ATOM 1866 N N . VAL A 1 243 ? -10.047 -17.094 -12.094 1 98.44 243 VAL A N 1
ATOM 1867 C CA . VAL A 1 243 ? -8.961 -18.078 -12.031 1 98.44 243 VAL A CA 1
ATOM 1868 C C . VAL A 1 243 ? -8.469 -18.391 -13.438 1 98.44 243 VAL A C 1
ATOM 1870 O O . VAL A 1 243 ? -7.27 -18.594 -13.648 1 98.44 243 VAL A O 1
ATOM 1873 N N . ASN A 1 244 ? -9.414 -18.469 -14.391 1 98 244 ASN A N 1
ATOM 1874 C CA . ASN A 1 244 ? -9 -18.672 -15.773 1 98 244 ASN A CA 1
ATOM 1875 C C . ASN A 1 244 ? -8.07 -17.562 -16.266 1 98 244 ASN A C 1
ATOM 1877 O O . ASN A 1 244 ? -7.07 -17.844 -16.922 1 98 244 ASN A O 1
ATOM 1881 N N . LYS A 1 245 ? -8.406 -16.375 -15.93 1 98 245 LYS A N 1
ATOM 1882 C CA . LYS A 1 245 ? -7.559 -15.234 -16.297 1 98 245 LYS A CA 1
ATOM 1883 C C . LYS A 1 245 ? -6.223 -15.289 -15.562 1 98 245 LYS A C 1
ATOM 1885 O O . LYS A 1 245 ? -5.18 -14.961 -16.125 1 98 245 LYS A O 1
ATOM 1890 N N . LEU A 1 246 ? -6.293 -15.68 -14.32 1 98.62 246 LEU A N 1
ATOM 1891 C CA . LEU A 1 246 ? -5.078 -15.812 -13.516 1 98.62 246 LEU A CA 1
ATOM 1892 C C . LEU A 1 246 ? -4.141 -16.844 -14.125 1 98.62 246 LEU A C 1
ATOM 1894 O O . LEU A 1 246 ? -2.951 -16.578 -14.312 1 98.62 246 LEU A O 1
ATOM 1898 N N . MET A 1 247 ? -4.688 -18.031 -14.469 1 98.81 247 MET A N 1
ATOM 1899 C CA . MET A 1 247 ? -3.881 -19.109 -15.031 1 98.81 247 MET A CA 1
ATOM 1900 C C . MET A 1 247 ? -3.271 -18.703 -16.359 1 98.81 247 MET A C 1
ATOM 1902 O O . MET A 1 247 ? -2.086 -18.938 -16.609 1 98.81 247 MET A O 1
ATOM 1906 N N . ASN A 1 248 ? -4.121 -18.094 -17.172 1 98.06 248 ASN A N 1
ATOM 1907 C CA . ASN A 1 248 ? -3.59 -17.609 -18.438 1 98.06 248 ASN A CA 1
ATOM 1908 C C . ASN A 1 248 ? -2.439 -16.625 -18.234 1 98.06 248 ASN A C 1
ATOM 1910 O O . ASN A 1 248 ? -1.43 -16.688 -18.938 1 98.06 248 ASN A O 1
ATOM 1914 N N . GLY A 1 249 ? -2.611 -15.719 -17.297 1 98.06 249 GLY A N 1
ATOM 1915 C CA . GLY A 1 249 ? -1.565 -14.758 -16.984 1 98.06 249 GLY A CA 1
ATOM 1916 C C . GLY A 1 249 ? -0.283 -15.406 -16.5 1 98.06 249 GLY A C 1
ATOM 1917 O O . GLY A 1 249 ? 0.812 -15.008 -16.906 1 98.06 249 GLY A O 1
ATOM 1918 N N . ILE A 1 250 ? -0.422 -16.359 -15.602 1 98.75 250 ILE A N 1
ATOM 1919 C CA . ILE A 1 250 ? 0.749 -17.062 -15.094 1 98.75 250 ILE A CA 1
ATOM 1920 C C . ILE A 1 250 ? 1.469 -17.766 -16.234 1 98.75 250 ILE A C 1
ATOM 1922 O O . ILE A 1 250 ? 2.684 -17.625 -16.391 1 98.75 250 ILE A O 1
ATOM 1926 N N . LEU A 1 251 ? 0.741 -18.484 -17.078 1 98.69 251 LEU A N 1
ATOM 1927 C CA . LEU A 1 251 ? 1.311 -19.312 -18.125 1 98.69 251 LEU A CA 1
ATOM 1928 C C . LEU A 1 251 ? 1.909 -18.438 -19.234 1 98.69 251 LEU A C 1
ATOM 1930 O O . LEU A 1 251 ? 2.812 -18.875 -19.953 1 98.69 251 LEU A O 1
ATOM 1934 N N . THR A 1 252 ? 1.417 -17.219 -19.359 1 97.5 252 THR A N 1
ATOM 1935 C CA . THR A 1 252 ? 1.935 -16.328 -20.391 1 97.5 252 THR A CA 1
ATOM 1936 C C . THR A 1 252 ? 2.801 -15.234 -19.781 1 97.5 252 THR A C 1
ATOM 1938 O O . THR A 1 252 ? 3.191 -14.289 -20.469 1 97.5 252 THR A O 1
ATOM 1941 N N . GLU A 1 253 ? 2.967 -15.258 -18.531 1 96.88 253 GLU A N 1
ATOM 1942 C CA . GLU A 1 253 ? 3.885 -14.398 -17.797 1 96.88 253 GLU A CA 1
ATOM 1943 C C . GLU A 1 253 ? 3.434 -12.938 -17.844 1 96.88 253 GLU A C 1
ATOM 1945 O O . GLU A 1 253 ? 4.238 -12.039 -18.094 1 96.88 253 GLU A O 1
ATOM 1950 N N . GLU A 1 254 ? 2.156 -12.75 -17.656 1 95.56 254 GLU A N 1
ATOM 1951 C CA . GLU A 1 254 ? 1.607 -11.398 -17.578 1 95.56 254 GLU A CA 1
ATOM 1952 C C . GLU A 1 254 ? 1.903 -10.773 -16.219 1 95.56 254 GLU A C 1
ATOM 1954 O O . GLU A 1 254 ? 1.627 -11.367 -15.172 1 95.56 254 GLU A O 1
ATOM 1959 N N . LYS A 1 255 ? 2.408 -9.578 -16.219 1 94.31 255 LYS A N 1
ATOM 1960 C CA . LYS A 1 255 ? 2.879 -8.961 -14.992 1 94.31 255 LYS A CA 1
ATOM 1961 C C . LYS A 1 255 ? 1.709 -8.484 -14.133 1 94.31 255 LYS A C 1
ATOM 1963 O O . LYS A 1 255 ? 1.75 -8.594 -12.906 1 94.31 255 LYS A O 1
ATOM 1968 N N . MET A 1 256 ? 0.756 -7.898 -14.734 1 95.94 256 MET A N 1
ATOM 1969 C CA . MET A 1 256 ? -0.417 -7.383 -14.039 1 95.94 256 MET A CA 1
ATOM 1970 C C . MET A 1 256 ? -1.701 -7.801 -14.742 1 95.94 256 MET A C 1
ATOM 1972 O O . MET A 1 256 ? -1.865 -7.551 -15.938 1 95.94 256 MET A O 1
ATOM 1976 N N . ILE A 1 257 ? -2.594 -8.406 -13.992 1 97.5 257 ILE A N 1
ATOM 1977 C CA . ILE A 1 257 ? -3.859 -8.883 -14.539 1 97.5 257 ILE A CA 1
ATOM 1978 C C . ILE A 1 257 ? -5.02 -8.18 -13.844 1 97.5 257 ILE A C 1
ATOM 1980 O O . ILE A 1 257 ? -5.207 -8.312 -12.633 1 97.5 257 ILE A O 1
ATOM 1984 N N . PHE A 1 258 ? -5.742 -7.449 -14.562 1 95.88 258 PHE A N 1
ATOM 1985 C CA . PHE A 1 258 ? -6.969 -6.848 -14.055 1 95.88 258 PHE A CA 1
ATOM 1986 C C . PHE A 1 258 ? -8.195 -7.621 -14.531 1 95.88 258 PHE A C 1
ATOM 1988 O O . PHE A 1 258 ? -8.297 -7.965 -15.711 1 95.88 258 PHE A O 1
ATOM 1995 N N . VAL A 1 259 ? -9.086 -7.91 -13.578 1 95.88 259 VAL A N 1
ATOM 1996 C CA . VAL A 1 259 ? -10.32 -8.602 -13.938 1 95.88 259 VAL A CA 1
ATOM 1997 C C . VAL A 1 259 ? -11.523 -7.828 -13.398 1 95.88 259 VAL A C 1
ATOM 1999 O O . VAL A 1 259 ? -11.703 -7.715 -12.188 1 95.88 259 VAL A O 1
ATOM 2002 N N . PRO A 1 260 ? -12.484 -7.363 -14.281 1 92.62 260 PRO A N 1
ATOM 2003 C CA . PRO A 1 260 ? -12.352 -7.332 -15.734 1 92.62 260 PRO A CA 1
ATOM 2004 C C . PRO A 1 260 ? -11.266 -6.363 -16.203 1 92.62 260 PRO A C 1
ATOM 2006 O O . PRO A 1 260 ? -10.789 -5.539 -15.43 1 92.62 260 PRO A O 1
ATOM 2009 N N . SER A 1 261 ? -10.844 -6.449 -17.422 1 90.12 261 SER A N 1
ATOM 2010 C CA . SER A 1 261 ? -9.734 -5.664 -17.953 1 90.12 261 SER A CA 1
ATOM 2011 C C . SER A 1 261 ? -10.078 -4.18 -17.984 1 90.12 261 SER A C 1
ATOM 2013 O O . SER A 1 261 ? -9.188 -3.328 -17.938 1 90.12 261 SER A O 1
ATOM 2015 N N . SER A 1 262 ? -11.328 -3.834 -18 1 87.06 262 SER A N 1
ATOM 2016 C CA . SER A 1 262 ? -11.781 -2.449 -18.078 1 87.06 262 SER A CA 1
ATOM 2017 C C . SER A 1 262 ? -11.391 -1.667 -16.828 1 87.06 262 SER A C 1
ATOM 2019 O O . SER A 1 262 ? -11.297 -0.438 -16.859 1 87.06 262 SER A O 1
ATOM 2021 N N . ILE A 1 263 ? -11.164 -2.371 -15.719 1 88.69 263 ILE A N 1
ATOM 2022 C CA . ILE A 1 263 ? -10.828 -1.707 -14.461 1 88.69 263 ILE A CA 1
ATOM 2023 C C . ILE A 1 263 ? -9.492 -0.993 -14.594 1 88.69 263 ILE A C 1
ATOM 2025 O O . ILE A 1 263 ? -9.273 0.054 -13.984 1 88.69 263 ILE A O 1
ATOM 2029 N N . ARG A 1 264 ? -8.609 -1.581 -15.391 1 88.25 264 ARG A N 1
ATOM 2030 C CA . ARG A 1 264 ? -7.32 -0.93 -15.633 1 88.25 264 ARG A CA 1
ATOM 2031 C C . ARG A 1 264 ? -7.516 0.492 -16.141 1 88.25 264 ARG A C 1
ATOM 2033 O O . ARG A 1 264 ? -6.887 1.429 -15.648 1 88.25 264 ARG A O 1
ATOM 2040 N N . PHE A 1 265 ? -8.383 0.624 -17.062 1 85.94 265 PHE A N 1
ATOM 2041 C CA . PHE A 1 265 ? -8.664 1.917 -17.672 1 85.94 265 PHE A CA 1
ATOM 2042 C C . PHE A 1 265 ? -9.32 2.859 -16.672 1 85.94 265 PHE A C 1
ATOM 2044 O O . PHE A 1 265 ? -8.984 4.047 -16.625 1 85.94 265 PHE A O 1
ATOM 2051 N N . LEU A 1 266 ? -10.219 2.324 -15.938 1 84.25 266 LEU A N 1
ATOM 2052 C CA . LEU A 1 266 ? -10.922 3.135 -14.953 1 84.25 266 LEU A CA 1
ATOM 2053 C C . LEU A 1 266 ? -9.953 3.678 -13.906 1 84.25 266 LEU A C 1
ATOM 2055 O O . LEU A 1 266 ? -10.102 4.812 -13.445 1 84.25 266 LEU A O 1
ATOM 2059 N N . MET A 1 267 ? -8.984 2.838 -13.547 1 87.88 267 MET A N 1
ATOM 2060 C CA . MET A 1 267 ? -8.008 3.25 -12.539 1 87.88 267 MET A CA 1
ATOM 2061 C C . MET A 1 267 ? -7.102 4.355 -13.078 1 87.88 267 MET A C 1
ATOM 2063 O O . MET A 1 267 ? -6.695 5.25 -12.336 1 87.88 267 MET A O 1
ATOM 2067 N N . ILE A 1 268 ? -6.812 4.324 -14.359 1 86.81 268 ILE A N 1
ATOM 2068 C CA . ILE A 1 268 ? -6.035 5.375 -15 1 86.81 268 ILE A CA 1
ATOM 2069 C C . ILE A 1 268 ? -6.855 6.664 -15.055 1 86.81 268 ILE A C 1
ATOM 2071 O O . ILE A 1 268 ? -6.352 7.742 -14.734 1 86.81 268 ILE A O 1
ATOM 2075 N N . LEU A 1 269 ? -8.102 6.562 -15.406 1 84.5 269 LEU A N 1
ATOM 2076 C CA . LEU A 1 269 ? -8.992 7.715 -15.484 1 84.5 269 LEU A CA 1
ATOM 2077 C C . LEU A 1 269 ? -9.133 8.383 -14.117 1 84.5 269 LEU A C 1
ATOM 2079 O O . LEU A 1 269 ? -9.234 9.609 -14.031 1 84.5 269 LEU A O 1
ATOM 2083 N N . GLU A 1 270 ? -9.141 7.582 -13.102 1 88.38 270 GLU A N 1
ATOM 2084 C CA . GLU A 1 270 ? -9.289 8.102 -11.742 1 88.38 270 GLU A CA 1
ATOM 2085 C C . GLU A 1 270 ? -8.148 9.047 -11.391 1 88.38 270 GLU A C 1
ATOM 2087 O O . GLU A 1 270 ? -8.328 9.977 -10.602 1 88.38 270 GLU A O 1
ATOM 2092 N N . ARG A 1 271 ? -7.023 8.883 -12 1 86.06 271 ARG A N 1
ATOM 2093 C CA . ARG A 1 271 ? -5.848 9.688 -11.68 1 86.06 271 ARG A CA 1
ATOM 2094 C C . ARG A 1 271 ? -5.824 10.969 -12.5 1 86.06 271 ARG A C 1
ATOM 2096 O O . ARG A 1 271 ? -5.102 11.914 -12.172 1 86.06 271 ARG A O 1
ATOM 2103 N N . ILE A 1 272 ? -6.66 11.031 -13.547 1 86.19 272 ILE A N 1
ATOM 2104 C CA . ILE A 1 272 ? -6.562 12.125 -14.5 1 86.19 272 ILE A CA 1
ATOM 2105 C C . ILE A 1 272 ? -7.777 13.039 -14.367 1 86.19 272 ILE A C 1
ATOM 2107 O O . ILE A 1 272 ? -7.672 14.258 -14.531 1 86.19 272 ILE A O 1
ATOM 2111 N N . LEU A 1 273 ? -8.898 12.508 -14.062 1 88.25 273 LEU A N 1
ATOM 2112 C CA . LEU A 1 273 ? -10.156 13.242 -14.102 1 88.25 273 LEU A CA 1
ATOM 2113 C C . LEU A 1 273 ? -10.281 14.18 -12.898 1 88.25 273 LEU A C 1
ATOM 2115 O O . LEU A 1 273 ? -9.719 13.906 -11.836 1 88.25 273 LEU A O 1
ATOM 2119 N N . PRO A 1 274 ? -10.969 15.266 -13.117 1 89.06 274 PRO A N 1
ATOM 2120 C CA . PRO A 1 274 ? -11.195 16.203 -12.016 1 89.06 274 PRO A CA 1
ATOM 2121 C C . PRO A 1 274 ? -11.93 15.555 -10.844 1 89.06 274 PRO A C 1
ATOM 2123 O O . PRO A 1 274 ? -12.82 14.727 -11.047 1 89.06 274 PRO A O 1
ATOM 2126 N N . GLU A 1 275 ? -11.586 16.047 -9.711 1 86.75 275 GLU A N 1
ATOM 2127 C CA . GLU A 1 275 ? -12.102 15.477 -8.461 1 86.75 275 GLU A CA 1
ATOM 2128 C C . GLU A 1 275 ? -13.625 15.477 -8.438 1 86.75 275 GLU A C 1
ATOM 2130 O O . GLU A 1 275 ? -14.25 14.516 -7.996 1 86.75 275 GLU A O 1
ATOM 2135 N N . ARG A 1 276 ? -14.211 16.578 -8.875 1 87 276 ARG A N 1
ATOM 2136 C CA . ARG A 1 276 ? -15.672 16.672 -8.836 1 87 276 ARG A CA 1
ATOM 2137 C C . ARG A 1 276 ? -16.312 15.648 -9.766 1 87 276 ARG A C 1
ATOM 2139 O O . ARG A 1 276 ? -17.375 15.102 -9.453 1 87 276 ARG A O 1
ATOM 2146 N N . PHE A 1 277 ? -15.727 15.492 -10.914 1 89.69 277 PHE A N 1
ATOM 2147 C CA . PHE A 1 277 ? -16.25 14.5 -11.852 1 89.69 277 PHE A CA 1
ATOM 2148 C C . PHE A 1 277 ? -16.109 13.094 -11.281 1 89.69 277 PHE A C 1
ATOM 2150 O O . PHE A 1 277 ? -17 12.266 -11.43 1 89.69 277 PHE A O 1
ATOM 2157 N N . LEU A 1 278 ? -14.992 12.867 -10.641 1 88.19 278 LEU A N 1
ATOM 2158 C CA . LEU A 1 278 ? -14.75 11.562 -10.031 1 88.19 278 LEU A CA 1
ATOM 2159 C C . LEU A 1 278 ? -15.797 11.25 -8.969 1 88.19 278 LEU A C 1
ATOM 2161 O O . LEU A 1 278 ? -16.219 10.102 -8.82 1 88.19 278 LEU A O 1
ATOM 2165 N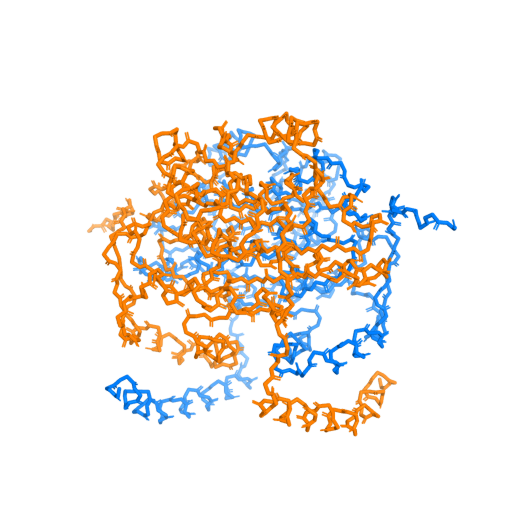 N . ALA A 1 279 ? -16.094 12.266 -8.227 1 85.5 279 ALA A N 1
ATOM 2166 C CA . ALA A 1 279 ? -17.109 12.086 -7.199 1 85.5 279 ALA A CA 1
ATOM 2167 C C . ALA A 1 279 ? -18.438 11.656 -7.812 1 85.5 279 ALA A C 1
ATOM 2169 O O . ALA A 1 279 ? -19.141 10.805 -7.262 1 85.5 279 ALA A O 1
ATOM 2170 N N . LEU A 1 280 ? -18.766 12.242 -8.945 1 86.06 280 LEU A N 1
ATOM 2171 C CA . LEU A 1 280 ? -20 11.883 -9.648 1 86.06 280 LEU A CA 1
ATOM 2172 C C . LEU A 1 280 ? -19.938 10.445 -10.156 1 86.06 280 LEU A C 1
ATOM 2174 O O . LEU A 1 280 ? -20.906 9.711 -10.055 1 86.06 280 LEU A O 1
ATOM 2178 N N . VAL A 1 281 ? -18.812 10.133 -10.711 1 85.69 281 VAL A N 1
ATOM 2179 C CA . VAL A 1 281 ? -18.625 8.789 -11.25 1 85.69 281 VAL A CA 1
ATOM 2180 C C . VAL A 1 281 ? -18.75 7.762 -10.125 1 85.69 281 VAL A C 1
ATOM 2182 O O . VAL A 1 281 ? -19.391 6.719 -10.289 1 85.69 281 VAL A O 1
ATOM 2185 N N . LYS A 1 282 ? -18.172 8.023 -9 1 85.62 282 LYS A N 1
ATOM 2186 C CA . LYS A 1 282 ? -18.203 7.109 -7.863 1 85.62 282 LYS A CA 1
ATOM 2187 C C . LYS A 1 282 ? -19.641 6.934 -7.352 1 85.62 282 LYS A C 1
ATOM 2189 O O . LYS A 1 282 ? -20.031 5.832 -6.965 1 85.62 282 LYS A O 1
ATOM 2194 N N . ARG A 1 283 ? -20.312 8.008 -7.332 1 84.81 283 ARG A N 1
ATOM 2195 C CA . ARG A 1 283 ? -21.719 7.926 -6.93 1 84.81 283 ARG A CA 1
ATOM 2196 C C . ARG A 1 283 ? -22.516 7.051 -7.895 1 84.81 283 ARG A C 1
ATOM 2198 O O . ARG A 1 283 ? -23.359 6.266 -7.469 1 84.81 283 ARG A O 1
ATOM 2205 N N . LYS A 1 284 ? -22.203 7.199 -9.109 1 84.75 284 LYS A N 1
ATOM 2206 C CA . LYS A 1 284 ? -22.906 6.43 -10.125 1 84.75 284 LYS A CA 1
ATOM 2207 C C . LYS A 1 284 ? -22.531 4.953 -10.062 1 84.75 284 LYS A C 1
ATOM 2209 O O . LYS A 1 284 ? -23.359 4.082 -10.336 1 84.75 284 LYS A O 1
ATOM 2214 N N . LEU A 1 285 ? -21.266 4.699 -9.789 1 85.81 285 LEU A N 1
ATOM 2215 C CA . LEU A 1 285 ? -20.828 3.316 -9.656 1 85.81 285 LEU A CA 1
ATOM 2216 C C . LEU A 1 285 ? -21.547 2.621 -8.508 1 85.81 285 LEU A C 1
ATOM 2218 O O . LEU A 1 285 ? -21.797 1.414 -8.562 1 85.81 285 LEU A O 1
ATOM 2222 N N . ASN A 1 286 ? -21.938 3.322 -7.488 1 87.31 286 ASN A N 1
ATOM 2223 C CA . ASN A 1 286 ? -22.766 2.865 -6.383 1 87.31 286 ASN A CA 1
ATOM 2224 C C . ASN A 1 286 ? -22.281 1.526 -5.832 1 87.31 286 ASN A C 1
ATOM 2226 O O . ASN A 1 286 ? -23.047 0.562 -5.77 1 87.31 286 ASN A O 1
ATOM 2230 N N . VAL A 1 287 ? -21.078 1.467 -5.391 1 90.94 287 VAL A N 1
ATOM 2231 C CA . VAL A 1 287 ? -20.531 0.256 -4.801 1 90.94 287 VAL A CA 1
ATOM 2232 C C . VAL A 1 287 ? -21.109 0.04 -3.408 1 90.94 287 VAL A C 1
ATOM 2234 O O . VAL A 1 287 ? -21.031 0.917 -2.545 1 90.94 287 VAL A O 1
ATOM 2237 N N . LYS A 1 288 ? -21.719 -1.17 -3.279 1 93.25 288 LYS A N 1
ATOM 2238 C CA . LYS A 1 288 ? -22.344 -1.494 -2.002 1 93.25 288 LYS A CA 1
ATOM 2239 C C . LYS A 1 288 ? -21.984 -2.906 -1.552 1 93.25 288 LYS A C 1
ATOM 2241 O O . LYS A 1 288 ? -21.688 -3.77 -2.381 1 93.25 288 LYS A O 1
ATOM 2246 N N . PHE A 1 289 ? -21.953 -3.137 -0.326 1 96.44 289 PHE A N 1
ATOM 2247 C CA . PHE A 1 289 ? -21.781 -4.426 0.337 1 96.44 289 PHE A CA 1
ATOM 2248 C C . PHE A 1 289 ? -22.156 -4.328 1.811 1 96.44 289 PHE A C 1
ATOM 2250 O O . PHE A 1 289 ? -22.406 -3.234 2.324 1 96.44 289 PHE A O 1
ATOM 2257 N N . ASP A 1 290 ? -22.281 -5.449 2.467 1 95.94 290 ASP A N 1
ATOM 2258 C CA . ASP A 1 290 ? -22.609 -5.438 3.891 1 95.94 290 ASP A CA 1
ATOM 2259 C C . ASP A 1 290 ? -21.422 -4.938 4.719 1 95.94 290 ASP A C 1
ATOM 2261 O O . ASP A 1 290 ? -20.344 -5.531 4.695 1 95.94 290 ASP A O 1
ATOM 2265 N N . ALA A 1 291 ? -21.578 -3.812 5.375 1 95.62 291 ALA A N 1
ATOM 2266 C CA . ALA A 1 291 ? -20.516 -3.238 6.203 1 95.62 291 ALA A CA 1
ATOM 2267 C C . ALA A 1 291 ? -21.047 -2.887 7.594 1 95.62 291 ALA A C 1
ATOM 2269 O O . ALA A 1 291 ? -22.219 -2.52 7.75 1 95.62 291 ALA A O 1
ATOM 2270 N N . VAL A 1 292 ? -20.203 -3.08 8.586 1 95.94 292 VAL A N 1
ATOM 2271 C CA . VAL A 1 292 ? -20.516 -2.65 9.945 1 95.94 292 VAL A CA 1
ATOM 2272 C C . VAL A 1 292 ? -20.078 -1.2 10.141 1 95.94 292 VAL A C 1
ATOM 2274 O O . VAL A 1 292 ? -18.875 -0.896 10.117 1 95.94 292 VAL A O 1
ATOM 2277 N N . ILE A 1 293 ? -20.984 -0.351 10.32 1 94.62 293 ILE A N 1
ATOM 2278 C CA . ILE A 1 293 ? -20.703 1.066 10.5 1 94.62 293 ILE A CA 1
ATOM 2279 C C . ILE A 1 293 ? -20.891 1.45 11.961 1 94.62 293 ILE A C 1
ATOM 2281 O O . ILE A 1 293 ? -22 1.389 12.484 1 94.62 293 ILE A O 1
ATOM 2285 N N . GLY A 1 294 ? -19.812 1.773 12.602 1 91.81 294 GLY A N 1
ATOM 2286 C CA . GLY A 1 294 ? -19.844 2.137 14.008 1 91.81 294 GLY A CA 1
ATOM 2287 C C . GLY A 1 294 ? -20.141 3.607 14.234 1 91.81 294 GLY A C 1
ATOM 2288 O O . GLY A 1 294 ? -20.641 3.99 15.297 1 91.81 294 GLY A O 1
ATOM 2289 N N . TYR A 1 295 ? -19.844 4.441 13.289 1 89.56 295 TYR A N 1
ATOM 2290 C CA . TYR A 1 295 ? -20.094 5.875 13.414 1 89.56 295 TYR A CA 1
ATOM 2291 C C . TYR A 1 295 ? -21.594 6.164 13.469 1 89.56 295 TYR A C 1
ATOM 2293 O O . TYR A 1 295 ? -22.359 5.672 12.633 1 89.56 295 TYR A O 1
ATOM 2301 N N . LYS A 1 296 ? -22.047 6.879 14.516 1 82.62 296 LYS A N 1
ATOM 2302 C CA . LYS A 1 296 ? -23.422 7.324 14.664 1 82.62 296 LYS A CA 1
ATOM 2303 C C . LYS A 1 296 ? -23.516 8.844 14.617 1 82.62 296 LYS A C 1
ATOM 2305 O O . LYS A 1 296 ? -22.922 9.539 15.445 1 82.62 296 LYS A O 1
ATOM 2310 N N . LYS A 1 297 ? -24.188 9.242 13.547 1 77.81 297 LYS A N 1
ATOM 2311 C CA . LYS A 1 297 ? -24.406 10.68 13.453 1 77.81 297 LYS A CA 1
ATOM 2312 C C . LYS A 1 297 ? -25.234 11.188 14.625 1 77.81 297 LYS A C 1
ATOM 2314 O O . LYS A 1 297 ? -26.281 10.609 14.945 1 77.81 297 LYS A O 1
ATOM 2319 N N . LYS A 1 298 ? -24.688 11.758 15.672 1 60.34 298 LYS A N 1
ATOM 2320 C CA . LYS A 1 298 ? -25.594 12.336 16.656 1 60.34 298 LYS A CA 1
ATOM 2321 C C . LYS A 1 298 ? -26.641 13.219 15.992 1 60.34 298 LYS A C 1
ATOM 2323 O O . LYS A 1 298 ? -26.312 14.047 15.141 1 60.34 298 LYS A O 1
ATOM 2328 N N . GLU A 1 299 ? -27.984 12.719 15.922 1 45.62 299 GLU A N 1
ATOM 2329 C CA . GLU A 1 299 ? -29.109 13.578 15.578 1 45.62 299 GLU A CA 1
ATOM 2330 C C . GLU A 1 299 ? -29.031 14.914 16.312 1 45.62 299 GLU A C 1
ATOM 2332 O O . GLU A 1 299 ? -28.547 14.977 17.438 1 45.62 299 GLU A O 1
ATOM 2337 N N . MET B 1 1 ? -24.328 -2.326 -21.125 1 59.38 1 MET B N 1
ATOM 2338 C CA . MET B 1 1 ? -24.828 -1.321 -22.062 1 59.38 1 MET B CA 1
ATOM 2339 C C . MET B 1 1 ? -25.328 -0.086 -21.312 1 59.38 1 MET B C 1
ATOM 2341 O O . MET B 1 1 ? -24.969 1.039 -21.656 1 59.38 1 MET B O 1
ATOM 2345 N N . LYS B 1 2 ? -26.141 -0.443 -20.266 1 66.12 2 LYS B N 1
ATOM 2346 C CA . LYS B 1 2 ? -26.719 0.679 -19.531 1 66.12 2 LYS B CA 1
ATOM 2347 C C . LYS B 1 2 ? -25.641 1.515 -18.875 1 66.12 2 LYS B C 1
ATOM 2349 O O . LYS B 1 2 ? -25.688 2.746 -18.891 1 66.12 2 LYS B O 1
ATOM 2354 N N . PHE B 1 3 ? -24.484 0.84 -18.438 1 70.44 3 PHE B N 1
ATOM 2355 C CA . PHE B 1 3 ? -23.438 1.575 -17.734 1 70.44 3 PHE B CA 1
ATOM 2356 C C . PHE B 1 3 ? -22.672 2.463 -18.703 1 70.44 3 PHE B C 1
ATOM 2358 O O . PHE B 1 3 ? -22.359 3.613 -18.375 1 70.44 3 PHE B O 1
ATOM 2365 N N . VAL B 1 4 ? -22.531 1.945 -19.828 1 69.75 4 VAL B N 1
ATOM 2366 C CA . VAL B 1 4 ? -21.797 2.699 -20.844 1 69.75 4 VAL B CA 1
ATOM 2367 C C . VAL B 1 4 ? -22.594 3.945 -21.234 1 69.75 4 VAL B C 1
ATOM 2369 O O . VAL B 1 4 ? -22.016 5.031 -21.375 1 69.75 4 VAL B O 1
ATOM 2372 N N . LEU B 1 5 ? -23.875 3.744 -21.375 1 72.62 5 LEU B N 1
ATOM 2373 C CA . LEU B 1 5 ? -24.734 4.867 -21.719 1 72.62 5 LEU B CA 1
ATOM 2374 C C . LEU B 1 5 ? -24.734 5.918 -20.609 1 72.62 5 LEU B C 1
ATOM 2376 O O . LEU B 1 5 ? -24.703 7.117 -20.891 1 72.62 5 LEU B O 1
ATOM 2380 N N . ASP B 1 6 ? -24.719 5.43 -19.469 1 76.81 6 ASP B N 1
ATOM 2381 C CA . ASP B 1 6 ? -24.672 6.332 -18.328 1 76.81 6 ASP B CA 1
ATOM 2382 C C . ASP B 1 6 ? -23.391 7.152 -18.312 1 76.81 6 ASP B C 1
ATOM 2384 O O . ASP B 1 6 ? -23.406 8.336 -17.969 1 76.81 6 ASP B O 1
ATOM 2388 N N . ILE B 1 7 ? -22.375 6.531 -18.719 1 74.69 7 ILE B N 1
ATOM 2389 C CA . ILE B 1 7 ? -21.078 7.203 -18.734 1 74.69 7 ILE B CA 1
ATOM 2390 C C . ILE B 1 7 ? -21.047 8.25 -19.844 1 74.69 7 ILE B C 1
ATOM 2392 O O . ILE B 1 7 ? -20.531 9.352 -19.656 1 74.69 7 ILE B O 1
ATOM 2396 N N . LEU B 1 8 ? -21.672 7.91 -20.875 1 78.69 8 LEU B N 1
ATOM 2397 C CA . LEU B 1 8 ? -21.734 8.844 -22 1 78.69 8 LEU B CA 1
ATOM 2398 C C . LEU B 1 8 ? -22.531 10.086 -21.625 1 78.69 8 LEU B C 1
ATOM 2400 O O . LEU B 1 8 ? -22.203 11.195 -22.047 1 78.69 8 LEU B O 1
ATOM 2404 N N . LEU B 1 9 ? -23.5 9.891 -20.828 1 82 9 LEU B N 1
ATOM 2405 C CA . LEU B 1 9 ? -24.359 10.992 -20.375 1 82 9 LEU B CA 1
ATOM 2406 C C . LEU B 1 9 ? -23.594 11.922 -19.438 1 82 9 LEU B C 1
ATOM 2408 O O . LEU B 1 9 ? -24 13.07 -19.234 1 82 9 LEU B O 1
ATOM 2412 N N . LEU B 1 10 ? -22.5 11.398 -19.016 1 85.38 10 LEU B N 1
ATOM 2413 C CA . LEU B 1 10 ? -21.719 12.195 -18.062 1 85.38 10 LEU B CA 1
ATOM 2414 C C . LEU B 1 10 ? -20.672 13.031 -18.797 1 85.38 10 LEU B C 1
ATOM 2416 O O . LEU B 1 10 ? -20 13.875 -18.188 1 85.38 10 LEU B O 1
ATOM 2420 N N . LEU B 1 11 ? -20.562 12.891 -20.094 1 86.94 11 LEU B N 1
ATOM 2421 C CA . LEU B 1 11 ? -19.5 13.523 -20.859 1 86.94 11 LEU B CA 1
ATOM 2422 C C . LEU B 1 11 ? -19.594 15.047 -20.766 1 86.94 11 LEU B C 1
ATOM 2424 O O . LEU B 1 11 ? -18.578 15.727 -20.578 1 86.94 11 LEU B O 1
ATOM 2428 N N . PRO B 1 12 ? -20.844 15.594 -20.938 1 89.12 12 PRO B N 1
ATOM 2429 C CA . PRO B 1 12 ? -20.938 17.047 -20.781 1 89.12 12 PRO B CA 1
ATOM 2430 C C . PRO B 1 12 ? -20.484 17.531 -19.406 1 89.12 12 PRO B C 1
ATOM 2432 O O . PRO B 1 12 ? -19.859 18.578 -19.297 1 89.12 12 PRO B O 1
ATOM 2435 N N . LEU B 1 13 ? -20.797 16.781 -18.453 1 88.81 13 LEU B N 1
ATOM 2436 C CA . LEU B 1 13 ? -20.359 17.141 -17.109 1 88.81 13 LEU B CA 1
ATOM 2437 C C . LEU B 1 13 ? -18.844 17.031 -17 1 88.81 13 LEU B C 1
ATOM 2439 O O . LEU B 1 13 ? -18.219 17.812 -16.266 1 88.81 13 LEU B O 1
ATOM 2443 N N . LEU B 1 14 ? -18.297 16.062 -17.672 1 89.38 14 LEU B N 1
ATOM 2444 C CA . LEU B 1 14 ? -16.844 15.945 -17.688 1 89.38 14 LEU B CA 1
ATOM 2445 C C . LEU B 1 14 ? -16.203 17.203 -18.266 1 89.38 14 LEU B C 1
ATOM 2447 O O . LEU B 1 14 ? -15.219 17.719 -17.719 1 89.38 14 LEU B O 1
ATOM 2451 N N . ILE B 1 15 ? -16.75 17.656 -19.312 1 90.62 15 ILE B N 1
ATOM 2452 C CA . ILE B 1 15 ? -16.219 18.859 -19.953 1 90.62 15 ILE B CA 1
ATOM 2453 C C . ILE B 1 15 ? -16.375 20.047 -19.016 1 90.62 15 ILE B C 1
ATOM 2455 O O . ILE B 1 15 ? -15.43 20.828 -18.828 1 90.62 15 ILE B O 1
ATOM 2459 N N . LEU B 1 16 ? -17.516 20.172 -18.406 1 91.19 16 LEU B N 1
ATOM 2460 C CA . LEU B 1 16 ? -17.797 21.281 -17.5 1 91.19 16 LEU B CA 1
ATOM 2461 C C . LEU B 1 16 ? -16.828 21.266 -16.312 1 91.19 16 LEU B C 1
ATOM 2463 O O . LEU B 1 16 ? -16.25 22.297 -15.969 1 91.19 16 LEU B O 1
ATOM 2467 N N . PHE B 1 17 ? -16.672 20.109 -15.82 1 89.56 17 PHE B N 1
ATOM 2468 C CA . PHE B 1 17 ? -15.805 20 -14.656 1 89.56 17 PHE B CA 1
ATOM 2469 C C . PHE B 1 17 ? -14.344 20.203 -15.039 1 89.56 17 PHE B C 1
ATOM 2471 O O . PHE B 1 17 ? -13.555 20.734 -14.258 1 89.56 17 PHE B O 1
ATOM 2478 N N . SER B 1 18 ? -13.977 19.75 -16.203 1 90.19 18 SER B N 1
ATOM 2479 C CA . SER B 1 18 ? -12.617 19.984 -16.672 1 90.19 18 SER B CA 1
ATOM 2480 C C . SER B 1 18 ? -12.352 21.469 -16.891 1 90.19 18 SER B C 1
ATOM 2482 O O . SER B 1 18 ? -11.281 21.969 -16.547 1 90.19 18 SER B O 1
ATOM 2484 N N . LEU B 1 19 ? -13.305 22.109 -17.406 1 90.38 19 LEU B N 1
ATOM 2485 C CA . LEU B 1 19 ? -13.188 23.562 -17.594 1 90.38 19 LEU B CA 1
ATOM 2486 C C . LEU B 1 19 ? -13.117 24.266 -16.25 1 90.38 19 LEU B C 1
ATOM 2488 O O . LEU B 1 19 ? -12.328 25.203 -16.078 1 90.38 19 LEU B O 1
ATOM 2492 N N . GLU B 1 20 ? -13.969 23.891 -15.422 1 90.44 20 GLU B N 1
ATOM 2493 C CA . GLU B 1 20 ? -13.945 24.453 -14.07 1 90.44 20 GLU B CA 1
ATOM 2494 C C . GLU B 1 20 ? -12.57 24.266 -13.43 1 90.44 20 GLU B C 1
ATOM 2496 O O . GLU B 1 20 ? -12.016 25.203 -12.852 1 90.44 20 GLU B O 1
ATOM 2501 N N . SER B 1 21 ? -12.078 23.078 -13.555 1 86.81 21 SER B N 1
ATOM 2502 C CA . SER B 1 21 ? -10.766 22.781 -13 1 86.81 21 SER B CA 1
ATOM 2503 C C . SER B 1 21 ? -9.68 23.625 -13.656 1 86.81 21 SER B C 1
ATOM 2505 O O . SER B 1 21 ? -8.75 24.078 -12.984 1 86.81 21 SER B O 1
ATOM 2507 N N . PHE B 1 22 ? -9.836 23.781 -14.867 1 88.88 22 PHE B N 1
ATOM 2508 C CA . PHE B 1 22 ? -8.883 24.594 -15.609 1 88.88 22 PHE B CA 1
ATOM 2509 C C . PHE B 1 22 ? -8.93 26.047 -15.141 1 88.88 22 PHE B C 1
ATOM 2511 O O . PHE B 1 22 ? -7.891 26.672 -14.922 1 88.88 22 PHE B O 1
ATOM 2518 N N . VAL B 1 23 ? -10.07 26.609 -14.93 1 89.56 23 VAL B N 1
ATOM 2519 C CA . VAL B 1 23 ? -10.242 27.984 -14.469 1 89.56 23 VAL B CA 1
ATOM 2520 C C . VAL B 1 23 ? -9.688 28.141 -13.055 1 89.56 23 VAL B C 1
ATOM 2522 O O . VAL B 1 23 ? -9.047 29.141 -12.742 1 89.56 23 VAL B O 1
ATOM 2525 N N . LYS B 1 24 ? -9.938 27.188 -12.266 1 87.81 24 LYS B N 1
ATOM 2526 C CA . LYS B 1 24 ? -9.5 27.219 -10.875 1 87.81 24 LYS B CA 1
ATOM 2527 C C . LYS B 1 24 ? -7.98 27.25 -10.773 1 87.81 24 LYS B C 1
ATOM 2529 O O . LYS B 1 24 ? -7.43 27.672 -9.758 1 87.81 24 LYS B O 1
ATOM 2534 N N . LEU B 1 25 ? -7.379 26.75 -11.859 1 84.56 25 LEU B N 1
ATOM 2535 C CA . LEU B 1 25 ? -5.922 26.797 -11.891 1 84.56 25 LEU B CA 1
ATOM 2536 C C . LEU B 1 25 ? -5.426 28.234 -11.836 1 84.56 25 LEU B C 1
ATOM 2538 O O . LEU B 1 25 ? -4.305 28.5 -11.391 1 84.56 25 LEU B O 1
ATOM 2542 N N . PHE B 1 26 ? -6.297 29.172 -12.156 1 89 26 PHE B N 1
ATOM 2543 C CA . PHE B 1 26 ? -5.887 30.562 -12.25 1 89 26 PHE B CA 1
ATOM 2544 C C . PHE B 1 26 ? -6.461 31.375 -11.094 1 89 26 PHE B C 1
ATOM 2546 O O . PHE B 1 26 ? -6.215 32.594 -10.984 1 89 26 PHE B O 1
ATOM 2553 N N . ILE B 1 27 ? -7.172 30.812 -10.32 1 89.44 27 ILE B N 1
ATOM 2554 C CA . ILE B 1 27 ? -7.738 31.484 -9.156 1 89.44 27 ILE B CA 1
ATOM 2555 C C . ILE B 1 27 ? -6.949 31.109 -7.902 1 89.44 27 ILE B C 1
ATOM 2557 O O . ILE B 1 27 ? -6.848 29.922 -7.566 1 89.44 27 ILE B O 1
ATOM 2561 N N . PRO B 1 28 ? -6.359 32.125 -7.336 1 88 28 PRO B N 1
ATOM 2562 C CA . PRO B 1 28 ? -5.641 31.812 -6.102 1 88 28 PRO B CA 1
ATOM 2563 C C . PRO B 1 28 ? -6.543 31.203 -5.035 1 88 28 PRO B C 1
ATOM 2565 O O . PRO B 1 28 ? -7.66 31.672 -4.82 1 88 28 PRO B O 1
ATOM 2568 N N . LYS B 1 29 ? -6.125 30.125 -4.426 1 90.62 29 LYS B N 1
ATOM 2569 C CA . LYS B 1 29 ? -6.902 29.469 -3.389 1 90.62 29 LYS B CA 1
ATOM 2570 C C . LYS B 1 29 ? -6.777 30.188 -2.053 1 90.62 29 LYS B C 1
ATOM 2572 O O . LYS B 1 29 ? -5.695 30.672 -1.702 1 90.62 29 LYS B O 1
ATOM 2577 N N . LYS B 1 30 ? -7.906 30.281 -1.453 1 93.5 30 LYS B N 1
ATOM 2578 C CA . LYS B 1 30 ? -7.914 30.906 -0.133 1 93.5 30 LYS B CA 1
ATOM 2579 C C . LYS B 1 30 ? -7.266 30 0.907 1 93.5 30 LYS B C 1
ATOM 2581 O O . LYS B 1 30 ? -7.52 28.781 0.93 1 93.5 30 LYS B O 1
ATOM 2586 N N . ARG B 1 31 ? -6.441 30.578 1.694 1 96.62 31 ARG B N 1
ATOM 2587 C CA . ARG B 1 31 ? -5.758 29.844 2.756 1 96.62 31 ARG B CA 1
ATOM 2588 C C . ARG B 1 31 ? -6.551 29.891 4.055 1 96.62 31 ARG B C 1
ATOM 2590 O O . ARG B 1 31 ? -7.02 30.953 4.465 1 96.62 31 ARG B O 1
ATOM 2597 N N . LYS B 1 32 ? -6.797 28.797 4.609 1 97.94 32 LYS B N 1
ATOM 2598 C CA . LYS B 1 32 ? -7.461 28.781 5.906 1 97.94 32 LYS B CA 1
ATOM 2599 C C . LYS B 1 32 ? -6.496 29.156 7.027 1 97.94 32 LYS B C 1
ATOM 2601 O O . LYS B 1 32 ? -5.285 28.984 6.895 1 97.94 32 LYS B O 1
ATOM 2606 N N . SER B 1 33 ? -7.086 29.672 8.055 1 98.19 33 SER B N 1
ATOM 2607 C CA . SER B 1 33 ? -6.289 29.969 9.242 1 98.19 33 SER B CA 1
ATOM 2608 C C . SER B 1 33 ? -6.082 28.719 10.094 1 98.19 33 SER B C 1
ATOM 2610 O O . SER B 1 33 ? -6.988 27.906 10.227 1 98.19 33 SER B O 1
ATOM 2612 N N . VAL B 1 34 ? -4.883 28.641 10.695 1 98.56 34 VAL B N 1
ATOM 2613 C CA . VAL B 1 34 ? -4.605 27.531 11.602 1 98.56 34 VAL B CA 1
ATOM 2614 C C . VAL B 1 34 ? -4.168 28.078 12.961 1 98.56 34 VAL B C 1
ATOM 2616 O O . VAL B 1 34 ? -3.594 27.344 13.773 1 98.56 34 VAL B O 1
ATOM 2619 N N . SER B 1 35 ? -4.375 29.359 13.086 1 98.38 35 SER B N 1
ATOM 2620 C CA . SER B 1 35 ? -4.059 29.984 14.375 1 98.38 35 SER B CA 1
ATOM 2621 C C . SER B 1 35 ? -4.875 29.375 15.5 1 98.38 35 SER B C 1
ATOM 2623 O O . SER B 1 35 ? -6.09 29.203 15.375 1 98.38 35 SER B O 1
ATOM 2625 N N . GLY B 1 36 ? -4.219 28.938 16.531 1 98.19 36 GLY B N 1
ATOM 2626 C CA . GLY B 1 36 ? -4.883 28.391 17.703 1 98.19 36 GLY B CA 1
ATOM 2627 C C . GLY B 1 36 ? -5.23 26.922 17.562 1 98.19 36 GLY B C 1
ATOM 2628 O O . GLY B 1 36 ? -5.59 26.266 18.547 1 98.19 36 GLY B O 1
ATOM 2629 N N . GLU B 1 37 ? -5.184 26.391 16.375 1 98.75 37 GLU B N 1
ATOM 2630 C CA . GLU B 1 37 ? -5.434 24.969 16.172 1 98.75 37 GLU B CA 1
ATOM 2631 C C . GLU B 1 37 ? -4.398 24.109 16.906 1 98.75 37 GLU B C 1
ATOM 2633 O O . GLU B 1 37 ? -3.223 24.484 16.969 1 98.75 37 GLU B O 1
ATOM 2638 N N . ILE B 1 38 ? -4.789 23.031 17.469 1 98.94 38 ILE B N 1
ATOM 2639 C CA . ILE B 1 38 ? -3.854 22.078 18.062 1 98.94 38 ILE B CA 1
ATOM 2640 C C . ILE B 1 38 ? -3.373 21.109 16.984 1 98.94 38 ILE B C 1
ATOM 2642 O O . ILE B 1 38 ? -4.156 20.312 16.469 1 98.94 38 ILE B O 1
ATOM 2646 N N . VAL B 1 39 ? -2.08 21.188 16.688 1 98.94 39 VAL B N 1
ATOM 2647 C CA . VAL B 1 39 ? -1.469 20.406 15.625 1 98.94 39 VAL B CA 1
ATOM 2648 C C . VAL B 1 39 ? -0.533 19.359 16.219 1 98.94 39 VAL B C 1
ATOM 2650 O O . VAL B 1 39 ? 0.403 19.703 16.953 1 98.94 39 VAL B O 1
ATOM 2653 N N . LEU B 1 40 ? -0.833 18.109 15.969 1 98.94 40 LEU B N 1
ATOM 2654 C CA . LEU B 1 40 ? 0.072 17.031 16.375 1 98.94 40 LEU B CA 1
ATOM 2655 C C . LEU B 1 40 ? 0.903 16.547 15.188 1 98.94 40 LEU B C 1
ATOM 2657 O O . LEU B 1 40 ? 0.355 16.234 14.125 1 98.94 40 LEU B O 1
ATOM 2661 N N . ILE B 1 41 ? 2.199 16.547 15.328 1 98.94 41 ILE B N 1
ATOM 2662 C CA . ILE B 1 41 ? 3.119 16.109 14.281 1 98.94 41 ILE B CA 1
ATOM 2663 C C . ILE B 1 41 ? 3.963 14.938 14.789 1 98.94 41 ILE B C 1
ATOM 2665 O O . ILE B 1 41 ? 4.68 15.07 15.789 1 98.94 41 ILE B O 1
ATOM 2669 N N . THR B 1 42 ? 3.867 13.828 14.141 1 98.94 42 THR B N 1
ATOM 2670 C CA . THR B 1 42 ? 4.75 12.711 14.461 1 98.94 42 THR B CA 1
ATOM 2671 C C . THR B 1 42 ? 6.066 12.828 13.703 1 98.94 42 THR B C 1
ATOM 2673 O O . THR B 1 42 ? 6.098 13.344 12.578 1 98.94 42 THR B O 1
ATOM 2676 N N . GLY B 1 43 ? 7.125 12.297 14.312 1 98.5 43 GLY B N 1
ATOM 2677 C CA . GLY B 1 43 ? 8.43 12.43 13.695 1 98.5 43 GLY B CA 1
ATOM 2678 C C . GLY B 1 43 ? 8.906 13.875 13.602 1 98.5 43 GLY B C 1
ATOM 2679 O O . GLY B 1 43 ? 9.438 14.297 12.578 1 98.5 43 GLY B O 1
ATOM 2680 N N . ALA B 1 44 ? 8.664 14.633 14.617 1 98.56 44 ALA B N 1
ATOM 2681 C CA . ALA B 1 44 ? 8.898 16.078 14.594 1 98.56 44 ALA B CA 1
ATOM 2682 C C . ALA B 1 44 ? 10.32 16.406 15.031 1 98.56 44 ALA B C 1
ATOM 2684 O O . ALA B 1 44 ? 10.703 17.578 15.062 1 98.56 44 ALA B O 1
ATOM 2685 N N . GLY B 1 45 ? 11.125 15.422 15.312 1 97.38 45 GLY B N 1
ATOM 2686 C CA . GLY B 1 45 ? 12.445 15.656 15.875 1 97.38 45 GLY B CA 1
ATOM 2687 C C . GLY B 1 45 ? 13.484 15.984 14.812 1 97.38 45 GLY B C 1
ATOM 2688 O O . GLY B 1 45 ? 14.594 16.422 15.141 1 97.38 45 GLY B O 1
ATOM 2689 N N . HIS B 1 46 ? 13.164 15.828 13.539 1 94.38 46 HIS B N 1
ATOM 2690 C CA . HIS B 1 46 ? 14.109 16.125 12.469 1 94.38 46 HIS B CA 1
ATOM 2691 C C . HIS B 1 46 ? 13.406 16.266 11.125 1 94.38 46 HIS B C 1
ATOM 2693 O O . HIS B 1 46 ? 12.195 16.031 11.031 1 94.38 46 HIS B O 1
ATOM 2699 N N . GLY B 1 47 ? 14.133 16.766 10.164 1 94.94 47 GLY B N 1
ATOM 2700 C CA . GLY B 1 47 ? 13.711 16.703 8.773 1 94.94 47 GLY B CA 1
ATOM 2701 C C . GLY B 1 47 ? 12.414 17.438 8.508 1 94.94 47 GLY B C 1
ATOM 2702 O O . GLY B 1 47 ? 12.25 18.594 8.906 1 94.94 47 GLY B O 1
ATOM 2703 N N . ILE B 1 48 ? 11.539 16.781 7.785 1 97.56 48 ILE B N 1
ATOM 2704 C CA . ILE B 1 48 ? 10.273 17.344 7.336 1 97.56 48 ILE B CA 1
ATOM 2705 C C . ILE B 1 48 ? 9.398 17.672 8.539 1 97.56 48 ILE B C 1
ATOM 2707 O O . ILE B 1 48 ? 8.758 18.734 8.586 1 97.56 48 ILE B O 1
ATOM 2711 N N . GLY B 1 49 ? 9.391 16.766 9.555 1 98.31 49 GLY B N 1
ATOM 2712 C CA . GLY B 1 49 ? 8.586 16.984 10.75 1 98.31 49 GLY B CA 1
ATOM 2713 C C . GLY B 1 49 ? 8.977 18.25 11.508 1 98.31 49 GLY B C 1
ATOM 2714 O O . GLY B 1 49 ? 8.117 19.031 11.891 1 98.31 49 GLY B O 1
ATOM 2715 N N . ARG B 1 50 ? 10.281 18.406 11.664 1 98.19 50 ARG B N 1
ATOM 2716 C CA . ARG B 1 50 ? 10.797 19.578 12.367 1 98.19 50 ARG B CA 1
ATOM 2717 C C . ARG B 1 50 ? 10.453 20.859 11.625 1 98.19 50 ARG B C 1
ATOM 2719 O O . ARG B 1 50 ? 9.93 21.812 12.227 1 98.19 50 ARG B O 1
ATOM 2726 N N . GLN B 1 51 ? 10.695 20.891 10.352 1 98.31 51 GLN B N 1
ATOM 2727 C CA . GLN B 1 51 ? 10.438 22.094 9.555 1 98.31 51 GLN B CA 1
ATOM 2728 C C . GLN B 1 51 ? 8.945 22.406 9.492 1 98.31 51 GLN B C 1
ATOM 2730 O O . GLN B 1 51 ? 8.555 23.578 9.477 1 98.31 51 GLN B O 1
ATOM 2735 N N . THR B 1 52 ? 8.133 21.344 9.406 1 98.88 52 THR B N 1
ATOM 2736 C CA . THR B 1 52 ? 6.684 21.547 9.438 1 98.88 52 THR B CA 1
ATOM 2737 C C . THR B 1 52 ? 6.246 22.172 10.75 1 98.88 52 THR B C 1
ATOM 2739 O O . THR B 1 52 ? 5.398 23.062 10.766 1 98.88 52 THR B O 1
ATOM 2742 N N . ALA B 1 53 ? 6.832 21.719 11.859 1 98.88 53 ALA B N 1
ATOM 2743 C CA . ALA B 1 53 ? 6.539 22.281 13.172 1 98.88 53 ALA B CA 1
ATOM 2744 C C . ALA B 1 53 ? 6.859 23.766 13.219 1 98.88 53 ALA B C 1
ATOM 2746 O O . ALA B 1 53 ? 6.07 24.562 13.727 1 98.88 53 ALA B O 1
ATOM 2747 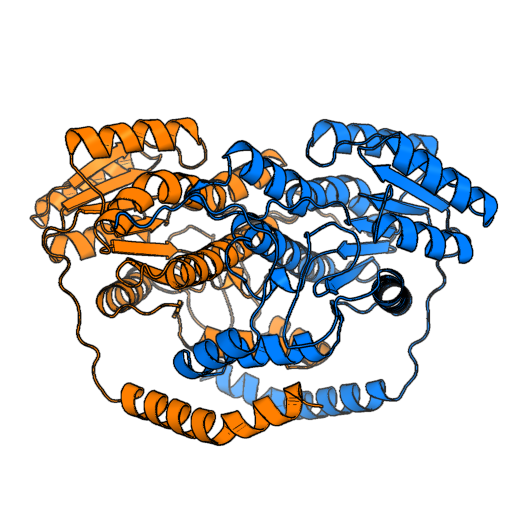N N . TYR B 1 54 ? 8.008 24.141 12.633 1 98.81 54 TYR B N 1
ATOM 2748 C CA . TYR B 1 54 ? 8.406 25.531 12.609 1 98.81 54 TYR B CA 1
ATOM 2749 C C . TYR B 1 54 ? 7.391 26.375 11.852 1 98.81 54 TYR B C 1
ATOM 2751 O O . TYR B 1 54 ? 7.035 27.484 12.289 1 98.81 54 TYR B O 1
ATOM 2759 N N . GLU B 1 55 ? 6.914 25.859 10.734 1 98.81 55 GLU B N 1
ATOM 2760 C CA . GLU B 1 55 ? 5.969 26.609 9.914 1 98.81 55 GLU B CA 1
ATOM 2761 C C . GLU B 1 55 ? 4.641 26.797 10.641 1 98.81 55 GLU B C 1
ATOM 2763 O O . GLU B 1 55 ? 4.047 27.875 10.586 1 98.81 55 GLU B O 1
ATOM 2768 N N . PHE B 1 56 ? 4.156 25.812 11.344 1 98.88 56 PHE B N 1
ATOM 2769 C CA . PHE B 1 56 ? 2.926 25.938 12.125 1 98.88 56 PHE B CA 1
ATOM 2770 C C . PHE B 1 56 ? 3.121 26.891 13.289 1 98.88 56 PHE B C 1
ATOM 2772 O O . PHE B 1 56 ? 2.195 27.609 13.68 1 98.88 56 PHE B O 1
ATOM 2779 N N . ALA B 1 57 ? 4.34 26.859 13.875 1 98.81 57 ALA B N 1
ATOM 2780 C CA . ALA B 1 57 ? 4.652 27.781 14.969 1 98.81 57 ALA B CA 1
ATOM 2781 C C . ALA B 1 57 ? 4.535 29.234 14.516 1 98.81 57 ALA B C 1
ATOM 2783 O O . ALA B 1 57 ? 3.959 30.062 15.227 1 98.81 57 ALA B O 1
ATOM 2784 N N . LYS B 1 58 ? 5.031 29.484 13.336 1 98.56 58 LYS B N 1
ATOM 2785 C CA . LYS B 1 58 ? 4.965 30.828 12.773 1 98.56 58 LYS B CA 1
ATOM 2786 C C . LYS B 1 58 ? 3.52 31.266 12.57 1 98.56 58 LYS B C 1
ATOM 2788 O O . LYS B 1 58 ? 3.219 32.469 12.602 1 98.56 58 LYS B O 1
ATOM 2793 N N . LEU B 1 59 ? 2.625 30.312 12.367 1 98.38 59 LEU B N 1
ATOM 2794 C CA . LEU B 1 59 ? 1.216 30.594 12.125 1 98.38 59 LEU B CA 1
ATOM 2795 C C . LEU B 1 59 ? 0.419 30.562 13.422 1 98.38 59 LEU B C 1
ATOM 2797 O O . LEU B 1 59 ? -0.814 30.547 13.398 1 98.38 59 LEU B O 1
ATOM 2801 N N . LYS B 1 60 ? 1.103 30.422 14.555 1 97.88 60 LYS B N 1
ATOM 2802 C CA . LYS B 1 60 ? 0.56 30.547 15.898 1 97.88 60 LYS B CA 1
ATOM 2803 C C . LYS B 1 60 ? -0.351 29.375 16.25 1 97.88 60 LYS B C 1
ATOM 2805 O O . LYS B 1 60 ? -1.382 29.562 16.906 1 97.88 60 LYS B O 1
ATOM 2810 N N . SER B 1 61 ? -0.099 28.219 15.734 1 98.75 61 SER B N 1
ATOM 2811 C CA . SER B 1 61 ? -0.752 26.984 16.172 1 98.75 61 SER B CA 1
ATOM 2812 C C . SER B 1 61 ? -0.193 26.516 17.516 1 98.75 61 SER B C 1
ATOM 2814 O O . SER B 1 61 ? 0.892 26.938 17.922 1 98.75 61 SER B O 1
ATOM 2816 N N . LYS B 1 62 ? -0.991 25.75 18.219 1 98.81 62 LYS B N 1
ATOM 2817 C CA . LYS B 1 62 ? -0.505 25 19.375 1 98.81 62 LYS B CA 1
ATOM 2818 C C . LYS B 1 62 ? 0.036 23.641 18.953 1 98.81 62 LYS B C 1
ATOM 2820 O O . LYS B 1 62 ? -0.669 22.859 18.312 1 98.81 62 LYS B O 1
ATOM 2825 N N . LEU B 1 63 ? 1.298 23.375 19.391 1 98.88 63 LEU B N 1
ATOM 2826 C CA . LEU B 1 63 ? 1.968 22.234 18.781 1 98.88 63 LEU B CA 1
ATOM 2827 C C . LEU B 1 63 ? 2.139 21.094 19.797 1 98.88 63 LEU B C 1
ATOM 2829 O O . LEU B 1 63 ? 2.514 21.344 20.938 1 98.88 63 LEU B O 1
ATOM 2833 N N . VAL B 1 64 ? 1.727 19.922 19.406 1 98.94 64 VAL B N 1
ATOM 2834 C CA . VAL B 1 64 ? 2.072 18.656 20.062 1 98.94 64 VAL B CA 1
ATOM 2835 C C . VAL B 1 64 ? 3.061 17.875 19.203 1 98.94 64 VAL B C 1
ATOM 2837 O O . VAL B 1 64 ? 2.736 17.484 18.078 1 98.94 64 VAL B O 1
ATOM 2840 N N . LEU B 1 65 ? 4.301 17.672 19.719 1 98.94 65 LEU B N 1
ATOM 2841 C CA . LEU B 1 65 ? 5.387 17.109 18.922 1 98.94 65 LEU B CA 1
ATOM 2842 C C . LEU B 1 65 ? 5.77 15.727 19.422 1 98.94 65 LEU B C 1
ATOM 2844 O O . LEU B 1 65 ? 6.137 15.555 20.578 1 98.94 65 LEU B O 1
ATOM 2848 N N . TRP B 1 66 ? 5.621 14.727 18.547 1 98.94 66 TRP B N 1
ATOM 2849 C CA . TRP B 1 66 ? 5.969 13.352 18.875 1 98.94 66 TRP B CA 1
ATOM 2850 C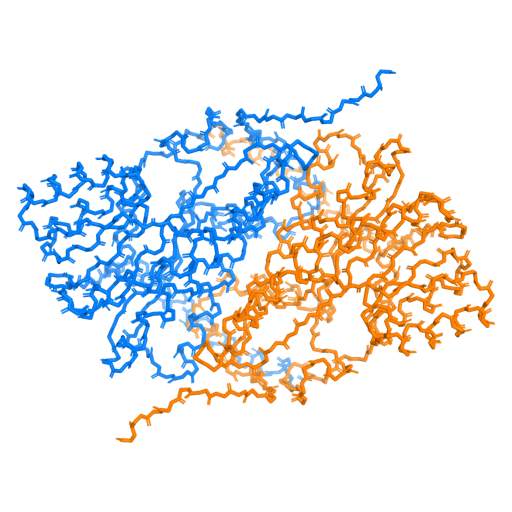 C . TRP B 1 66 ? 7.238 12.914 18.156 1 98.94 66 TRP B C 1
ATOM 2852 O O . TRP B 1 66 ? 7.422 13.219 16.984 1 98.94 66 TRP B O 1
ATOM 2862 N N . ASP B 1 67 ? 8.109 12.289 18.828 1 98.75 67 ASP B N 1
ATOM 2863 C CA . ASP B 1 67 ? 9.273 11.625 18.266 1 98.75 67 ASP B CA 1
ATOM 2864 C C . ASP B 1 67 ? 9.891 10.648 19.266 1 98.75 67 ASP B C 1
ATOM 2866 O O . ASP B 1 67 ? 9.703 10.797 20.469 1 98.75 67 ASP B O 1
ATOM 2870 N N . ILE B 1 68 ? 10.57 9.68 18.719 1 98.38 68 ILE B N 1
ATOM 2871 C CA . ILE B 1 68 ? 11.25 8.734 19.594 1 98.38 68 ILE B CA 1
ATOM 2872 C C . ILE B 1 68 ? 12.562 9.352 20.078 1 98.38 68 ILE B C 1
ATOM 2874 O O . ILE B 1 68 ? 13.078 8.961 21.141 1 98.38 68 ILE B O 1
ATOM 2878 N N . ASN B 1 69 ? 13.125 10.281 19.344 1 97.81 69 ASN B N 1
ATOM 2879 C CA . ASN B 1 69 ? 14.367 10.969 19.672 1 97.81 69 ASN B CA 1
ATOM 2880 C C . ASN B 1 69 ? 14.125 12.117 20.656 1 97.81 69 ASN B C 1
ATOM 2882 O O . ASN B 1 69 ? 13.781 13.227 20.234 1 97.81 69 ASN B O 1
ATOM 2886 N N . LYS B 1 70 ? 14.445 11.875 21.875 1 98.06 70 LYS B N 1
ATOM 2887 C CA . LYS B 1 70 ? 14.172 12.844 22.922 1 98.06 70 LYS B CA 1
ATOM 2888 C C . LYS B 1 70 ? 14.906 14.156 22.656 1 98.06 70 LYS B C 1
ATOM 2890 O O . LYS B 1 70 ? 14.312 15.234 22.75 1 98.06 70 LYS B O 1
ATOM 2895 N N . HIS B 1 71 ? 16.172 14.055 22.328 1 98.25 71 HIS B N 1
ATOM 2896 C CA . HIS B 1 71 ? 16.969 15.258 22.094 1 98.25 71 HIS B CA 1
ATOM 2897 C C . HIS B 1 71 ? 16.422 16.062 20.922 1 98.25 71 HIS B C 1
ATOM 2899 O O . HIS B 1 71 ? 16.297 17.281 21 1 98.25 71 HIS B O 1
ATOM 2905 N N . GLY B 1 72 ? 16.109 15.367 19.844 1 97.81 72 GLY B N 1
ATOM 2906 C CA . GLY B 1 72 ? 15.602 16.016 18.656 1 97.81 72 GLY B CA 1
ATOM 2907 C C . GLY B 1 72 ? 14.289 16.75 18.891 1 97.81 72 GLY B C 1
ATOM 2908 O O . GLY B 1 72 ? 14.094 17.859 18.422 1 97.81 72 GLY B O 1
ATOM 2909 N N . ILE B 1 73 ? 13.445 16.109 19.656 1 97.94 73 ILE B N 1
ATOM 2910 C CA . ILE B 1 73 ? 12.117 16.688 19.828 1 97.94 73 ILE B CA 1
ATOM 2911 C C . ILE B 1 73 ? 12.18 17.891 20.766 1 97.94 73 ILE B C 1
ATOM 2913 O O . ILE B 1 73 ? 11.43 18.859 20.609 1 97.94 73 ILE B O 1
ATOM 2917 N N . GLU B 1 74 ? 13.031 17.844 21.75 1 98.25 74 GLU B N 1
ATOM 2918 C CA . GLU B 1 74 ? 13.219 18.969 22.656 1 98.25 74 GLU B CA 1
ATOM 2919 C C . GLU B 1 74 ? 13.789 20.188 21.922 1 98.25 74 GLU B C 1
ATOM 2921 O O . GLU B 1 74 ? 13.375 21.312 22.172 1 98.25 74 GLU B O 1
ATOM 2926 N N . GLU B 1 75 ? 14.719 19.891 21.078 1 98.44 75 GLU B N 1
ATOM 2927 C CA . GLU B 1 75 ? 15.273 20.969 20.25 1 98.44 75 GLU B CA 1
ATOM 2928 C C . GLU B 1 75 ? 14.188 21.609 19.391 1 98.44 75 GLU B C 1
ATOM 2930 O O . GLU B 1 75 ? 14.109 22.828 19.297 1 98.44 75 GLU B O 1
ATOM 2935 N N . THR B 1 76 ? 13.391 20.781 18.75 1 98.75 76 THR B N 1
ATOM 2936 C CA . THR B 1 76 ? 12.305 21.281 17.906 1 98.75 76 THR B CA 1
ATOM 2937 C C . THR B 1 76 ? 11.328 22.109 18.734 1 98.75 76 THR B C 1
ATOM 2939 O O . THR B 1 76 ? 10.906 23.188 18.328 1 98.75 76 THR B O 1
ATOM 2942 N N . ALA B 1 77 ? 10.984 21.625 19.906 1 98.81 77 ALA B N 1
ATOM 2943 C CA . ALA B 1 77 ? 10.031 22.312 20.781 1 98.81 77 ALA B CA 1
ATOM 2944 C C . ALA B 1 77 ? 10.578 23.672 21.219 1 98.81 77 ALA B C 1
ATOM 2946 O O . ALA B 1 77 ? 9.844 24.672 21.234 1 98.81 77 ALA B O 1
ATOM 2947 N N . ALA B 1 78 ? 11.82 23.672 21.594 1 98.75 78 ALA B N 1
ATOM 2948 C CA . ALA B 1 78 ? 12.453 24.906 22.047 1 98.75 78 ALA B CA 1
ATOM 2949 C C . ALA B 1 78 ? 12.398 25.969 20.938 1 98.75 78 ALA B C 1
ATOM 2951 O O . ALA B 1 78 ? 12.086 27.141 21.203 1 98.75 78 ALA B O 1
ATOM 2952 N N . GLU B 1 79 ? 12.758 25.562 19.766 1 98.62 79 GLU B N 1
ATOM 2953 C CA . GLU B 1 79 ? 12.742 26.5 18.641 1 98.62 79 GLU B CA 1
ATOM 2954 C C . GLU B 1 79 ? 11.32 26.969 18.344 1 98.62 79 GLU B C 1
ATOM 2956 O O . GLU B 1 79 ? 11.109 28.141 18.031 1 98.62 79 GLU B O 1
ATOM 2961 N N . CYS B 1 80 ? 10.328 26.094 18.422 1 98.75 80 CYS B N 1
ATOM 2962 C CA . CYS B 1 80 ? 8.938 26.484 18.203 1 98.75 80 CYS B CA 1
ATOM 2963 C C . CYS B 1 80 ? 8.492 27.516 19.234 1 98.75 80 CYS B C 1
ATOM 2965 O O . CYS B 1 80 ? 7.773 28.453 18.906 1 98.75 80 CYS B O 1
ATOM 2967 N N . ARG B 1 81 ? 8.898 27.375 20.453 1 98.56 81 ARG B N 1
ATOM 2968 C CA . ARG B 1 81 ? 8.562 28.328 21.516 1 98.56 81 ARG B CA 1
ATOM 2969 C C . ARG B 1 81 ? 9.219 29.672 21.25 1 98.56 81 ARG B C 1
ATOM 2971 O O . ARG B 1 81 ? 8.617 30.719 21.516 1 98.56 81 ARG B O 1
ATOM 2978 N N . ARG B 1 82 ? 10.406 29.641 20.766 1 98.31 82 ARG B N 1
ATOM 2979 C CA . ARG B 1 82 ? 11.086 30.875 20.391 1 98.31 82 ARG B CA 1
ATOM 2980 C C . ARG B 1 82 ? 10.336 31.609 19.297 1 98.31 82 ARG B C 1
ATOM 2982 O O . ARG B 1 82 ? 10.336 32.844 19.266 1 98.31 82 ARG B O 1
ATOM 2989 N N . LEU B 1 83 ? 9.68 30.875 18.438 1 98.06 83 LEU B N 1
ATOM 2990 C CA . LEU B 1 83 ? 8.906 31.438 17.344 1 98.06 83 LEU B CA 1
ATOM 2991 C C . LEU B 1 83 ? 7.555 31.953 17.828 1 98.06 83 LEU B C 1
ATOM 2993 O O . LEU B 1 83 ? 6.793 32.531 17.062 1 98.06 83 LEU B O 1
ATOM 2997 N N . GLY B 1 84 ? 7.203 31.688 19.109 1 96.75 84 GLY B N 1
ATOM 2998 C CA . GLY B 1 84 ? 6.023 32.281 19.734 1 96.75 84 GLY B CA 1
ATOM 2999 C C . GLY B 1 84 ? 4.883 31.297 19.906 1 96.75 84 GLY B C 1
ATOM 3000 O O . GLY B 1 84 ? 3.785 31.672 20.312 1 96.75 84 GLY B O 1
ATOM 3001 N N . ALA B 1 85 ? 5.098 30.031 19.594 1 98.12 85 ALA B N 1
ATOM 3002 C CA . ALA B 1 85 ? 4.035 29.031 19.703 1 98.12 85 ALA B CA 1
ATOM 3003 C C . ALA B 1 85 ? 4.164 28.234 21 1 98.12 85 ALA B C 1
ATOM 3005 O O . ALA B 1 85 ? 5.242 28.172 21.594 1 98.12 85 ALA B O 1
ATOM 3006 N N . GLN B 1 86 ? 3.055 27.75 21.453 1 98.44 86 GLN B N 1
ATOM 3007 C CA . GLN B 1 86 ? 3.113 26.672 22.453 1 98.44 86 GLN B CA 1
ATOM 3008 C C . GLN B 1 86 ? 3.533 25.359 21.812 1 98.44 86 GLN B C 1
ATOM 3010 O O . GLN B 1 86 ? 3.027 24.984 20.75 1 98.44 86 GLN B O 1
ATOM 3015 N N . ALA B 1 87 ? 4.496 24.734 22.453 1 98.75 87 ALA B N 1
ATOM 3016 C CA . ALA B 1 87 ? 4.984 23.453 21.922 1 98.75 87 ALA B CA 1
ATOM 3017 C C . ALA B 1 87 ? 5.168 22.438 23.047 1 98.75 87 ALA B C 1
ATOM 3019 O O . ALA B 1 87 ? 5.848 22.703 24.031 1 98.75 87 ALA B O 1
ATOM 3020 N N . HIS B 1 88 ? 4.547 21.281 22.891 1 98.75 88 HIS B N 1
ATOM 3021 C CA . HIS B 1 88 ? 4.566 20.203 23.875 1 98.75 88 HIS B CA 1
ATOM 3022 C C . HIS B 1 88 ? 5.223 18.953 23.297 1 98.75 88 HIS B C 1
ATOM 3024 O O . HIS B 1 88 ? 4.598 18.219 22.531 1 98.75 88 HIS B O 1
ATOM 3030 N N . PRO B 1 89 ? 6.508 18.703 23.703 1 98.62 89 PRO B N 1
ATOM 3031 C CA . PRO B 1 89 ? 7.199 17.516 23.203 1 98.62 89 PRO B CA 1
ATOM 3032 C C . PRO B 1 89 ? 6.82 16.25 23.984 1 98.62 89 PRO B C 1
ATOM 3034 O O . PRO B 1 89 ? 6.66 16.297 25.203 1 98.62 89 PRO B O 1
ATOM 3037 N N . PHE B 1 90 ? 6.562 15.156 23.328 1 98.69 90 PHE B N 1
ATOM 3038 C CA . PHE B 1 90 ? 6.344 13.828 23.875 1 98.69 90 PHE B CA 1
ATOM 3039 C C . PHE B 1 90 ? 7.266 12.812 23.203 1 98.69 90 PHE B C 1
ATOM 3041 O O . PHE B 1 90 ? 7.375 12.773 21.984 1 98.69 90 PHE B O 1
ATOM 3048 N N . VAL B 1 91 ? 7.996 12.062 24.016 1 98.75 91 VAL B N 1
ATOM 3049 C CA . VAL B 1 91 ? 8.742 10.938 23.453 1 98.75 91 VAL B CA 1
ATOM 3050 C C . VAL B 1 91 ? 7.793 9.766 23.203 1 98.75 91 VAL B C 1
ATOM 3052 O O . VAL B 1 91 ? 7.305 9.141 24.141 1 98.75 91 VAL B O 1
ATOM 3055 N N . VAL B 1 92 ? 7.531 9.484 21.969 1 98.81 92 VAL B N 1
ATOM 3056 C CA . VAL B 1 92 ? 6.562 8.461 21.578 1 98.81 92 VAL B CA 1
ATOM 3057 C C . VAL B 1 92 ? 7.18 7.535 20.531 1 98.81 92 VAL B C 1
ATOM 3059 O O . VAL B 1 92 ? 7.762 8.008 19.547 1 98.81 92 VAL B O 1
ATOM 3062 N N . ASP B 1 93 ? 7.113 6.289 20.734 1 98.81 93 ASP B N 1
ATOM 3063 C CA . ASP B 1 93 ? 7.488 5.289 19.75 1 98.81 93 ASP B CA 1
ATOM 3064 C C . ASP B 1 93 ? 6.301 4.926 18.859 1 98.81 93 ASP B C 1
ATOM 3066 O O . ASP B 1 93 ? 5.438 4.141 19.25 1 98.81 93 ASP B O 1
ATOM 3070 N N . CYS B 1 94 ? 6.336 5.391 17.609 1 98.62 94 CYS B N 1
ATOM 3071 C CA . CYS B 1 94 ? 5.211 5.215 16.688 1 98.62 94 CYS B CA 1
ATOM 3072 C C . CYS B 1 94 ? 5.121 3.77 16.219 1 98.62 94 CYS B C 1
ATOM 3074 O O . CYS B 1 94 ? 4.141 3.389 15.562 1 98.62 94 CYS B O 1
ATOM 3076 N N . SER B 1 95 ? 6.105 2.926 16.5 1 98.56 95 SER B N 1
ATOM 3077 C CA . SER B 1 95 ? 6 1.509 16.156 1 98.56 95 SER B CA 1
ATOM 3078 C C . SER B 1 95 ? 5.227 0.747 17.234 1 98.56 95 SER B C 1
ATOM 3080 O O . SER B 1 95 ? 4.953 -0.445 17.078 1 98.56 95 SER B O 1
ATOM 3082 N N . ASN B 1 96 ? 4.938 1.411 18.312 1 98.62 96 ASN B N 1
ATOM 3083 C CA . ASN B 1 96 ? 4.281 0.788 19.453 1 98.62 96 ASN B CA 1
ATOM 3084 C C . ASN B 1 96 ? 2.869 1.328 19.656 1 98.62 96 ASN B C 1
ATOM 3086 O O . ASN B 1 96 ? 2.691 2.463 20.109 1 98.62 96 ASN B O 1
ATOM 3090 N N . ARG B 1 97 ? 1.883 0.489 19.422 1 98.56 97 ARG B N 1
ATOM 3091 C CA . ARG B 1 97 ? 0.472 0.859 19.484 1 98.56 97 ARG B CA 1
ATOM 3092 C C . ARG B 1 97 ? 0.106 1.379 20.875 1 98.56 97 ARG B C 1
ATOM 3094 O O . ARG B 1 97 ? -0.575 2.4 21 1 98.56 97 ARG B O 1
ATOM 3101 N N . GLU B 1 98 ? 0.51 0.709 21.875 1 98.56 98 GLU B N 1
ATOM 3102 C CA . GLU B 1 98 ? 0.193 1.099 23.25 1 98.56 98 GLU B CA 1
ATOM 3103 C C . GLU B 1 98 ? 0.799 2.457 23.594 1 98.56 98 GLU B C 1
ATOM 3105 O O . GLU B 1 98 ? 0.175 3.264 24.281 1 98.56 98 GLU B O 1
ATOM 3110 N N . ASP B 1 99 ? 1.992 2.674 23.141 1 98.81 99 ASP B N 1
ATOM 3111 C CA . ASP B 1 99 ? 2.637 3.965 23.359 1 98.81 99 ASP B CA 1
ATOM 3112 C C . ASP B 1 99 ? 1.85 5.09 22.688 1 98.81 99 ASP B C 1
ATOM 3114 O O . ASP B 1 99 ? 1.682 6.164 23.281 1 98.81 99 ASP B O 1
ATOM 3118 N N . ILE B 1 100 ? 1.351 4.844 21.516 1 98.88 100 ILE B N 1
ATOM 3119 C CA . ILE B 1 100 ? 0.564 5.824 20.781 1 98.88 100 ILE B CA 1
ATOM 3120 C C . ILE B 1 100 ? -0.718 6.145 21.547 1 98.88 100 ILE B C 1
ATOM 3122 O O . ILE B 1 100 ? -1.026 7.309 21.797 1 98.88 100 ILE B O 1
ATOM 3126 N N . TYR B 1 101 ? -1.421 5.145 21.969 1 98.81 101 TYR B N 1
ATOM 3127 C CA . TYR B 1 101 ? -2.707 5.352 22.625 1 98.81 101 TYR B CA 1
ATOM 3128 C C . TYR B 1 101 ? -2.525 6 24 1 98.81 101 TYR B C 1
ATOM 3130 O O . TYR B 1 101 ? -3.307 6.871 24.391 1 98.81 101 TYR B O 1
ATOM 3138 N N . SER B 1 102 ? -1.517 5.566 24.734 1 98.75 102 SER B N 1
ATOM 3139 C CA . SER B 1 102 ? -1.27 6.172 26.047 1 98.75 102 SER B CA 1
ATOM 3140 C C . SER B 1 102 ? -0.883 7.641 25.906 1 98.75 102 SER B C 1
ATOM 3142 O O . SER B 1 102 ? -1.35 8.484 26.672 1 98.75 102 SER B O 1
ATOM 3144 N N . SER B 1 103 ? -0.044 7.934 24.938 1 98.88 103 SER B N 1
ATOM 3145 C CA . SER B 1 103 ? 0.351 9.312 24.688 1 98.88 103 SER B CA 1
ATOM 3146 C C . SER B 1 103 ? -0.831 10.148 24.203 1 98.88 103 SER B C 1
ATOM 3148 O O . SER B 1 103 ? -0.958 11.32 24.578 1 98.88 103 SER B O 1
ATOM 3150 N N . ALA B 1 104 ? -1.665 9.578 23.375 1 98.88 104 ALA B N 1
ATOM 3151 C CA . ALA B 1 104 ? -2.848 10.289 22.891 1 98.88 104 ALA B CA 1
ATOM 3152 C C . ALA B 1 104 ? -3.771 10.664 24.031 1 98.88 104 ALA B C 1
ATOM 3154 O O . ALA B 1 104 ? -4.332 11.766 24.062 1 98.88 104 ALA B O 1
ATOM 3155 N N . LYS B 1 105 ? -3.957 9.734 24.953 1 98.56 105 LYS B N 1
ATOM 3156 C CA . LYS B 1 105 ? -4.77 10.016 26.141 1 98.56 105 LYS B CA 1
ATOM 3157 C C . LYS B 1 105 ? -4.203 11.188 26.922 1 98.56 105 LYS B C 1
ATOM 3159 O O . LYS B 1 105 ? -4.953 12.047 27.391 1 98.56 105 LYS B O 1
ATOM 3164 N N . LYS B 1 106 ? -2.928 11.195 27.078 1 98.62 106 LYS B N 1
ATOM 3165 C CA . LYS B 1 106 ? -2.264 12.281 27.781 1 98.62 106 LYS B CA 1
ATOM 3166 C C . LYS B 1 106 ? -2.459 13.609 27.078 1 98.62 106 LYS B C 1
ATOM 3168 O O . LYS B 1 106 ? -2.709 14.641 27.703 1 98.62 106 LYS B O 1
ATOM 3173 N N . VAL B 1 107 ? -2.32 13.633 25.781 1 98.81 107 VAL B N 1
ATOM 3174 C CA . VAL B 1 107 ? -2.494 14.836 24.984 1 98.81 107 VAL B CA 1
ATOM 3175 C C . VAL B 1 107 ? -3.91 15.383 25.172 1 98.81 107 VAL B C 1
ATOM 3177 O O . VAL B 1 107 ? -4.098 16.578 25.391 1 98.81 107 VAL B O 1
ATOM 3180 N N . LYS B 1 108 ? -4.895 14.516 25.047 1 98.25 108 LYS B N 1
ATOM 3181 C CA . LYS B 1 108 ? -6.289 14.922 25.188 1 98.25 108 LYS B CA 1
ATOM 3182 C C . LYS B 1 108 ? -6.551 15.5 26.578 1 98.25 108 LYS B C 1
ATOM 3184 O O . LYS B 1 108 ? -7.266 16.5 26.719 1 98.25 108 LYS B O 1
ATOM 3189 N N . ALA B 1 109 ? -5.961 14.906 27.562 1 98.06 109 ALA B N 1
ATOM 3190 C CA . ALA B 1 109 ? -6.184 15.312 28.953 1 98.06 109 ALA B CA 1
ATOM 3191 C C . ALA B 1 109 ? -5.465 16.625 29.25 1 98.06 109 ALA B C 1
ATOM 3193 O O . ALA B 1 109 ? -6.016 17.5 29.922 1 98.06 109 ALA B O 1
ATOM 3194 N N . GLU B 1 110 ? -4.27 16.766 28.734 1 97.94 110 GLU B N 1
ATOM 3195 C CA . GLU B 1 110 ? -3.402 17.844 29.172 1 97.94 110 GLU B CA 1
ATOM 3196 C C . GLU B 1 110 ? -3.473 19.031 28.219 1 97.94 110 GLU B C 1
ATOM 3198 O O . GLU B 1 110 ? -3.26 20.188 28.609 1 97.94 110 GLU B O 1
ATOM 3203 N N . ILE B 1 111 ? -3.668 18.812 27.016 1 98.25 111 ILE B N 1
ATOM 3204 C CA . ILE B 1 111 ? -3.539 19.875 26.016 1 98.25 111 ILE B CA 1
ATOM 3205 C C . ILE B 1 111 ? -4.898 20.141 25.375 1 98.25 111 ILE B C 1
ATOM 3207 O O . ILE B 1 111 ? -5.332 21.297 25.281 1 98.25 111 ILE B O 1
ATOM 3211 N N . GLY B 1 112 ? -5.609 19.062 24.891 1 98.31 112 GLY B N 1
ATOM 3212 C CA . GLY B 1 112 ? -6.922 19.219 24.281 1 98.31 112 GLY B CA 1
ATOM 3213 C C . GLY B 1 112 ? -7.113 18.375 23.047 1 98.31 112 GLY B C 1
ATOM 3214 O O . GLY B 1 112 ? -6.34 17.438 22.797 1 98.31 112 GLY B O 1
ATOM 3215 N N . ASP B 1 113 ? -8.227 18.719 22.281 1 98.5 113 ASP B N 1
ATOM 3216 C CA . ASP B 1 113 ? -8.57 17.953 21.078 1 98.5 113 ASP B CA 1
ATOM 3217 C C . ASP B 1 113 ? -7.723 18.391 19.891 1 98.5 113 ASP B C 1
ATOM 3219 O O . ASP B 1 113 ? -7.809 19.531 19.438 1 98.5 113 ASP B O 1
ATOM 3223 N N . VAL B 1 114 ? -6.973 17.469 19.391 1 98.81 114 VAL B N 1
ATOM 3224 C CA . VAL B 1 114 ? -6.156 17.719 18.203 1 98.81 114 VAL B CA 1
ATOM 3225 C C . VAL B 1 114 ? -7.062 17.969 17 1 98.81 114 VAL B C 1
ATOM 3227 O O . VAL B 1 114 ? -7.988 17.203 16.734 1 98.81 114 VAL B O 1
ATOM 3230 N N . SER B 1 115 ? -6.824 19.016 16.297 1 98.75 115 SER B N 1
ATOM 3231 C CA . SER B 1 115 ? -7.652 19.328 15.133 1 98.75 115 SER B CA 1
ATOM 3232 C C . SER B 1 115 ? -6.883 19.125 13.836 1 98.75 115 SER B C 1
ATOM 3234 O O . SER B 1 115 ? -7.48 19.062 12.758 1 98.75 115 SER B O 1
ATOM 3236 N N . ILE B 1 116 ? -5.531 19.094 13.859 1 98.94 116 ILE B N 1
ATOM 3237 C CA . ILE B 1 116 ? -4.699 18.75 12.711 1 98.94 116 ILE B CA 1
ATOM 3238 C C . ILE B 1 116 ? -3.693 17.672 13.094 1 98.94 116 ILE B C 1
ATOM 3240 O O . ILE B 1 116 ? -2.912 17.859 14.039 1 98.94 116 ILE B O 1
ATOM 3244 N N . LEU B 1 117 ? -3.791 16.578 12.5 1 98.94 117 LEU B N 1
ATOM 3245 C CA . LEU B 1 117 ? -2.879 15.453 12.719 1 98.94 117 LEU B CA 1
ATOM 3246 C C . LEU B 1 117 ? -1.965 15.266 11.508 1 98.94 117 LEU B C 1
ATOM 3248 O O . LEU B 1 117 ? -2.439 15.023 10.398 1 98.94 117 LEU B O 1
ATOM 3252 N N . VAL B 1 118 ? -0.664 15.445 11.688 1 98.94 118 VAL B N 1
ATOM 3253 C CA . VAL B 1 118 ? 0.324 15.219 10.633 1 98.94 118 VAL B CA 1
ATOM 3254 C C . VAL B 1 118 ? 1.061 13.906 10.891 1 98.94 118 VAL B C 1
ATOM 3256 O O . VAL B 1 118 ? 2.025 13.867 11.656 1 98.94 118 VAL B O 1
ATOM 3259 N N . ASN B 1 119 ? 0.607 12.883 10.219 1 98.94 119 ASN B N 1
ATOM 3260 C CA . ASN B 1 119 ? 1.316 11.609 10.227 1 98.94 119 ASN B CA 1
ATOM 3261 C C . ASN B 1 119 ? 2.566 11.656 9.352 1 98.94 119 ASN B C 1
ATOM 3263 O O . ASN B 1 119 ? 2.496 11.398 8.148 1 98.94 119 ASN B O 1
ATOM 3267 N N . ASN B 1 120 ? 3.684 11.875 10 1 98.69 120 ASN B N 1
ATOM 3268 C CA . ASN B 1 120 ? 4.918 12.156 9.273 1 98.69 120 ASN B CA 1
ATOM 3269 C C . ASN B 1 120 ? 6.004 11.133 9.602 1 98.69 120 ASN B C 1
ATOM 3271 O O . ASN B 1 120 ? 6.879 10.859 8.773 1 98.69 120 ASN B O 1
ATOM 3275 N N . ALA B 1 121 ? 5.941 10.555 10.836 1 98.62 121 ALA B N 1
ATOM 3276 C CA . ALA B 1 121 ? 6.98 9.609 11.242 1 98.62 121 ALA B CA 1
ATOM 3277 C C . ALA B 1 121 ? 7.164 8.516 10.195 1 98.62 121 ALA B C 1
ATOM 3279 O O . ALA B 1 121 ? 6.191 8.016 9.625 1 98.62 121 ALA B O 1
ATOM 3280 N N . GLY B 1 122 ? 8.398 8.164 9.938 1 97.81 122 GLY B N 1
ATOM 3281 C CA . GLY B 1 122 ? 8.711 7.125 8.969 1 97.81 122 GLY B CA 1
ATOM 3282 C C . GLY B 1 122 ? 10.102 6.539 9.156 1 97.81 122 GLY B C 1
ATOM 3283 O O . GLY B 1 122 ? 10.977 7.168 9.75 1 97.81 122 GLY B O 1
ATOM 3284 N N . VAL B 1 123 ? 10.273 5.352 8.695 1 98.12 123 VAL B N 1
ATOM 3285 C CA . VAL B 1 123 ? 11.578 4.699 8.68 1 98.12 123 VAL B CA 1
ATOM 3286 C C . VAL B 1 123 ? 11.828 4.066 7.312 1 98.12 123 VAL B C 1
ATOM 3288 O O . VAL B 1 123 ? 10.883 3.812 6.559 1 98.12 123 VAL B O 1
ATOM 3291 N N . VAL B 1 124 ? 13.07 3.891 6.992 1 97.88 124 VAL B N 1
ATOM 3292 C CA . VAL B 1 124 ? 13.461 3.273 5.73 1 97.88 124 VAL B CA 1
ATOM 3293 C C . VAL B 1 124 ? 14.719 2.432 5.938 1 97.88 124 VAL B C 1
ATOM 3295 O O . VAL B 1 124 ? 15.594 2.791 6.734 1 97.88 124 VAL B O 1
ATOM 3298 N N . TYR B 1 125 ? 14.727 1.33 5.387 1 97.88 125 TYR B N 1
ATOM 3299 C CA . TYR B 1 125 ? 15.898 0.477 5.277 1 97.88 125 TYR B CA 1
ATOM 3300 C C . TYR B 1 125 ? 16.234 0.194 3.816 1 97.88 125 TYR B C 1
ATOM 3302 O O . TYR B 1 125 ? 15.516 -0.546 3.143 1 97.88 125 TYR B O 1
ATOM 3310 N N . THR B 1 126 ? 17.312 0.811 3.316 1 97.81 126 THR B N 1
ATOM 3311 C CA . THR B 1 126 ? 17.703 0.638 1.925 1 97.81 126 THR B CA 1
ATOM 3312 C C . THR B 1 126 ? 18.5 -0.653 1.748 1 97.81 126 THR B C 1
ATOM 3314 O O . THR B 1 126 ? 19.703 -0.695 2.035 1 97.81 126 THR B O 1
ATOM 3317 N N . SER B 1 127 ? 17.891 -1.647 1.244 1 97.88 127 SER B N 1
ATOM 3318 C CA . SER B 1 127 ? 18.484 -2.975 1.107 1 97.88 127 SER B CA 1
ATOM 3319 C C . SER B 1 127 ? 17.656 -3.855 0.18 1 97.88 127 SER B C 1
ATOM 3321 O O . SER B 1 127 ? 16.484 -3.564 -0.077 1 97.88 127 SER B O 1
ATOM 3323 N N . ASP B 1 128 ? 18.25 -4.844 -0.413 1 97.25 128 ASP B N 1
ATOM 3324 C CA . ASP B 1 128 ? 17.453 -5.836 -1.117 1 97.25 128 ASP B CA 1
ATOM 3325 C C . ASP B 1 128 ? 16.688 -6.719 -0.136 1 97.25 128 ASP B C 1
ATOM 3327 O O . ASP B 1 128 ? 16.891 -6.625 1.077 1 97.25 128 ASP B O 1
ATOM 3331 N N . LEU B 1 129 ? 15.773 -7.543 -0.605 1 97.12 129 LEU B N 1
ATOM 3332 C CA . LEU B 1 129 ? 14.898 -8.336 0.251 1 97.12 129 LEU B CA 1
ATOM 3333 C C . LEU B 1 129 ? 15.719 -9.273 1.14 1 97.12 129 LEU B C 1
ATOM 3335 O O . LEU B 1 129 ? 15.398 -9.445 2.318 1 97.12 129 LEU B O 1
ATOM 3339 N N . PHE B 1 130 ? 16.766 -9.836 0.64 1 94.12 130 PHE B N 1
ATOM 3340 C CA . PHE B 1 130 ? 17.609 -10.805 1.338 1 94.12 130 PHE B CA 1
ATOM 3341 C C . PHE B 1 130 ? 18.328 -10.156 2.51 1 94.12 130 PHE B C 1
ATOM 3343 O O . PHE B 1 130 ? 18.453 -10.758 3.578 1 94.12 130 PHE B O 1
ATOM 3350 N N . ALA B 1 131 ? 18.75 -8.961 2.297 1 96.25 131 ALA B N 1
ATOM 3351 C CA . ALA B 1 131 ? 19.547 -8.258 3.297 1 96.25 131 ALA B CA 1
ATOM 3352 C C . ALA B 1 131 ? 18.656 -7.539 4.309 1 96.25 131 ALA B C 1
ATOM 3354 O O . ALA B 1 131 ? 19.141 -7.098 5.355 1 96.25 131 ALA B O 1
ATOM 3355 N N . THR B 1 132 ? 17.406 -7.426 4.023 1 97.75 132 THR B N 1
ATOM 3356 C CA . THR B 1 132 ? 16.484 -6.777 4.953 1 97.75 132 THR B CA 1
ATOM 3357 C C . THR B 1 132 ? 16.062 -7.742 6.055 1 97.75 132 THR B C 1
ATOM 3359 O O . THR B 1 132 ? 15.453 -8.773 5.777 1 97.75 132 THR B O 1
ATOM 3362 N N . GLN B 1 133 ? 16.344 -7.391 7.285 1 97.94 133 GLN B N 1
ATOM 3363 C CA . GLN B 1 133 ? 15.961 -8.25 8.398 1 97.94 133 GLN B CA 1
ATOM 3364 C C . GLN B 1 133 ? 14.453 -8.227 8.617 1 97.94 133 GLN B C 1
ATOM 3366 O O . GLN B 1 133 ? 13.805 -7.203 8.375 1 97.94 133 GLN B O 1
ATOM 3371 N N . ASP B 1 134 ? 13.93 -9.359 9.07 1 98.44 134 ASP B N 1
ATOM 3372 C CA . ASP B 1 134 ? 12.492 -9.477 9.273 1 98.44 134 ASP B CA 1
ATOM 3373 C C . ASP B 1 134 ? 11.984 -8.383 10.203 1 98.44 134 ASP B C 1
ATOM 3375 O O . ASP B 1 134 ? 10.984 -7.719 9.914 1 98.44 134 ASP B O 1
ATOM 3379 N N . PRO B 1 135 ? 12.656 -8.133 11.352 1 98.38 135 PRO B N 1
ATOM 3380 C CA . PRO B 1 135 ? 12.172 -7.082 12.242 1 98.38 135 PRO B CA 1
ATOM 3381 C C . PRO B 1 135 ? 12.164 -5.707 11.578 1 98.38 135 PRO B C 1
ATOM 3383 O O . PRO B 1 135 ? 11.336 -4.855 11.922 1 98.38 135 PRO B O 1
ATOM 3386 N N . GLN B 1 136 ? 13.07 -5.473 10.617 1 98.56 136 GLN B N 1
ATOM 3387 C CA . GLN B 1 136 ? 13.109 -4.211 9.891 1 98.56 136 GLN B CA 1
ATOM 3388 C C . GLN B 1 136 ? 11.867 -4.047 9.016 1 98.56 136 GLN B C 1
ATOM 3390 O O . GLN B 1 136 ? 11.352 -2.938 8.859 1 98.56 136 GLN B O 1
ATOM 3395 N N . ILE B 1 137 ? 11.43 -5.148 8.43 1 98.81 137 ILE B N 1
ATOM 3396 C CA . ILE B 1 137 ? 10.211 -5.129 7.625 1 98.81 137 ILE B CA 1
ATOM 3397 C C . ILE B 1 137 ? 9.008 -4.809 8.508 1 98.81 137 ILE B C 1
ATOM 3399 O O . ILE B 1 137 ? 8.203 -3.934 8.18 1 98.81 137 ILE B O 1
ATOM 3403 N N . GLU B 1 138 ? 8.906 -5.488 9.617 1 98.69 138 GLU B N 1
ATOM 3404 C CA . GLU B 1 138 ? 7.805 -5.25 10.547 1 98.69 138 GLU B CA 1
ATOM 3405 C C . GLU B 1 138 ? 7.801 -3.805 11.039 1 98.69 138 GLU B C 1
ATOM 3407 O O . GLU B 1 138 ? 6.754 -3.15 11.039 1 98.69 138 GLU B O 1
ATOM 3412 N N . LYS B 1 139 ? 8.977 -3.346 11.438 1 98.69 139 LYS B N 1
ATOM 3413 C CA . LYS B 1 139 ? 9.094 -1.977 11.93 1 98.69 139 LYS B CA 1
ATOM 3414 C C . LYS B 1 139 ? 8.68 -0.97 10.859 1 98.69 139 LYS B C 1
ATOM 3416 O O . LYS B 1 139 ? 8.055 0.046 11.164 1 98.69 139 LYS B O 1
ATOM 3421 N N . THR B 1 140 ? 9.055 -1.203 9.625 1 98.81 140 THR B N 1
ATOM 3422 C CA . THR B 1 140 ? 8.695 -0.327 8.523 1 98.81 140 THR B CA 1
ATOM 3423 C C . THR B 1 140 ? 7.176 -0.182 8.422 1 98.81 140 THR B C 1
ATOM 3425 O O . THR B 1 140 ? 6.66 0.933 8.32 1 98.81 140 THR B O 1
ATOM 3428 N N . PHE B 1 141 ? 6.453 -1.271 8.531 1 98.94 141 PHE B N 1
ATOM 3429 C CA . PHE B 1 141 ? 5 -1.216 8.438 1 98.94 141 PHE B CA 1
ATOM 3430 C C . PHE B 1 141 ? 4.395 -0.611 9.695 1 98.94 141 PHE B C 1
ATOM 3432 O O . PHE B 1 141 ? 3.404 0.122 9.625 1 98.94 141 PHE B O 1
ATOM 3439 N N . GLU B 1 142 ? 4.957 -0.941 10.844 1 98.88 142 GLU B N 1
ATOM 3440 C CA . GLU B 1 142 ? 4.445 -0.423 12.109 1 98.88 142 GLU B CA 1
ATOM 3441 C C . GLU B 1 142 ? 4.492 1.103 12.141 1 98.88 142 GLU B C 1
ATOM 3443 O O . GLU B 1 142 ? 3.521 1.749 12.539 1 98.88 142 GLU B O 1
ATOM 3448 N N . VAL B 1 143 ? 5.57 1.653 11.648 1 98.88 143 VAL B N 1
ATOM 3449 C CA . VAL B 1 143 ? 5.781 3.094 11.758 1 98.88 143 VAL B CA 1
ATOM 3450 C C . VAL B 1 143 ? 5.121 3.801 10.578 1 98.88 143 VAL B C 1
ATOM 3452 O O . VAL B 1 143 ? 4.422 4.801 10.758 1 98.88 143 VAL B O 1
ATOM 3455 N N . ASN B 1 144 ? 5.309 3.277 9.344 1 98.88 144 ASN B N 1
ATOM 3456 C CA . ASN B 1 144 ? 4.961 4.004 8.125 1 98.88 144 ASN B CA 1
ATOM 3457 C C . ASN B 1 144 ? 3.465 3.92 7.832 1 98.88 144 ASN B C 1
ATOM 3459 O O . ASN B 1 144 ? 2.943 4.691 7.027 1 98.88 144 ASN B O 1
ATOM 3463 N N . VAL B 1 145 ? 2.752 2.928 8.461 1 98.69 145 VAL B N 1
ATOM 3464 C CA . VAL B 1 145 ? 1.352 2.832 8.062 1 98.69 145 VAL B CA 1
ATOM 3465 C C . VAL B 1 145 ? 0.49 2.51 9.281 1 98.69 145 VAL B C 1
ATOM 3467 O O . VAL B 1 145 ? -0.488 3.207 9.562 1 98.69 145 VAL B O 1
ATOM 3470 N N . LEU B 1 146 ? 0.846 1.449 10.078 1 98.88 146 LEU B N 1
ATOM 3471 C CA . LEU B 1 146 ? -0.019 1.064 11.188 1 98.88 146 LEU B CA 1
ATOM 3472 C C . LEU B 1 146 ? -0.155 2.205 12.188 1 98.88 146 LEU B C 1
ATOM 3474 O O . LEU B 1 146 ? -1.229 2.41 12.758 1 98.88 146 LEU B O 1
ATOM 3478 N N . ALA B 1 147 ? 0.903 2.934 12.383 1 98.94 147 ALA B N 1
ATOM 3479 C CA . ALA B 1 147 ? 0.859 4.105 13.258 1 98.94 147 ALA B CA 1
ATOM 3480 C C . ALA B 1 147 ? -0.229 5.078 12.812 1 98.94 147 ALA B C 1
ATOM 3482 O O . ALA B 1 147 ? -0.875 5.719 13.648 1 98.94 147 ALA B O 1
ATOM 3483 N N . HIS B 1 148 ? -0.412 5.25 11.477 1 98.88 148 HIS B N 1
ATOM 3484 C CA . HIS B 1 148 ? -1.446 6.141 10.961 1 98.88 148 HIS B CA 1
ATOM 3485 C C . HIS B 1 148 ? -2.832 5.691 11.414 1 98.88 148 HIS B C 1
ATOM 3487 O O . HIS B 1 148 ? -3.699 6.523 11.688 1 98.88 148 HIS B O 1
ATOM 3493 N N . PHE B 1 149 ? -3.045 4.379 11.438 1 98.94 149 PHE B N 1
ATOM 3494 C CA . PHE B 1 149 ? -4.32 3.861 11.914 1 98.94 149 PHE B CA 1
ATOM 3495 C C . PHE B 1 149 ? -4.543 4.227 13.375 1 98.94 149 PHE B C 1
ATOM 3497 O O . PHE B 1 149 ? -5.617 4.707 13.742 1 98.94 149 PHE B O 1
ATOM 3504 N N . TRP B 1 150 ? -3.525 4.031 14.211 1 98.88 150 TRP B N 1
ATOM 3505 C CA . TRP B 1 150 ? -3.666 4.23 15.648 1 98.88 150 TRP B CA 1
ATOM 3506 C C . TRP B 1 150 ? -3.834 5.711 15.977 1 98.88 150 TRP B C 1
ATOM 3508 O O . TRP B 1 150 ? -4.715 6.082 16.75 1 98.88 150 TRP B O 1
ATOM 3518 N N . THR B 1 151 ? -2.984 6.578 15.344 1 98.94 151 THR B N 1
ATOM 3519 C CA . THR B 1 151 ? -3.105 8.008 15.594 1 98.94 151 THR B CA 1
ATOM 3520 C C . THR B 1 151 ? -4.461 8.531 15.117 1 98.94 151 THR B C 1
ATOM 3522 O O . THR B 1 151 ? -5.109 9.312 15.812 1 98.94 151 THR B O 1
ATOM 3525 N N . THR B 1 152 ? -4.871 8.109 13.953 1 98.88 152 THR B N 1
ATOM 3526 C CA . THR B 1 152 ? -6.152 8.555 13.406 1 98.88 152 THR B CA 1
ATOM 3527 C C . THR B 1 152 ? -7.305 8.07 14.281 1 98.88 152 THR B C 1
ATOM 3529 O O . THR B 1 152 ? -8.242 8.828 14.555 1 98.88 152 THR B O 1
ATOM 3532 N N . LYS B 1 153 ? -7.258 6.816 14.719 1 98.44 153 LYS B N 1
ATOM 3533 C CA . LYS B 1 153 ? -8.297 6.301 15.609 1 98.44 153 LYS B CA 1
ATOM 3534 C C . LYS B 1 153 ? -8.359 7.105 16.906 1 98.44 153 LYS B C 1
ATOM 3536 O O . LYS B 1 153 ? -9.43 7.285 17.484 1 98.44 153 LYS B O 1
ATOM 3541 N N . ALA B 1 154 ? -7.246 7.539 17.344 1 98.62 154 ALA B N 1
ATOM 3542 C CA . ALA B 1 154 ? -7.164 8.25 18.609 1 98.62 154 ALA B CA 1
ATOM 3543 C C . ALA B 1 154 ? -7.734 9.664 18.484 1 98.62 154 ALA B C 1
ATOM 3545 O O . ALA B 1 154 ? -8.406 10.148 19.406 1 98.62 154 ALA B O 1
ATOM 3546 N N . PHE B 1 155 ? -7.539 10.328 17.359 1 98.75 155 PHE B N 1
ATOM 3547 C CA . PHE B 1 155 ? -7.789 11.766 17.344 1 98.75 155 PHE B CA 1
ATOM 3548 C C . PHE B 1 155 ? -8.945 12.102 16.406 1 98.75 155 PHE B C 1
ATOM 3550 O O . PHE B 1 155 ? -9.539 13.18 16.516 1 98.75 155 PHE B O 1
ATOM 3557 N N . LEU B 1 156 ? -9.305 11.219 15.508 1 98.38 156 LEU B N 1
ATOM 3558 C CA . LEU B 1 156 ? -10.312 11.484 14.484 1 98.38 156 LEU B CA 1
ATOM 3559 C C . LEU B 1 156 ? -11.688 11.672 15.109 1 98.38 156 LEU B C 1
ATOM 3561 O O . LEU B 1 156 ? -12.477 12.5 14.648 1 98.38 156 LEU B O 1
ATOM 3565 N N . PRO B 1 157 ? -12.055 10.875 16.172 1 96.94 157 PRO B N 1
ATOM 3566 C CA . PRO B 1 157 ? -13.406 10.992 16.734 1 96.94 157 PRO B CA 1
ATOM 3567 C C . PRO B 1 157 ? -13.758 12.422 17.125 1 96.94 157 PRO B C 1
ATOM 3569 O O . PRO B 1 157 ? -14.867 12.891 16.859 1 96.94 157 PRO B O 1
ATOM 3572 N N . ALA B 1 158 ? -12.875 13.141 17.734 1 97.44 158 ALA B N 1
ATOM 3573 C CA . ALA B 1 158 ? -13.125 14.523 18.109 1 97.44 158 ALA B CA 1
ATOM 3574 C C . ALA B 1 158 ? -13.297 15.406 16.875 1 97.44 158 ALA B C 1
ATOM 3576 O O . ALA B 1 158 ? -14.133 16.312 16.875 1 97.44 158 ALA B O 1
ATOM 3577 N N . MET B 1 159 ? -12.484 15.195 15.875 1 98.19 159 MET B N 1
ATOM 3578 C CA . MET B 1 159 ? -12.602 15.945 14.633 1 98.19 159 MET B CA 1
ATOM 3579 C C . MET B 1 159 ? -13.969 15.727 13.992 1 98.19 159 MET B C 1
ATOM 3581 O O . MET B 1 159 ? -14.594 16.672 13.508 1 98.19 159 MET B O 1
ATOM 3585 N N . MET B 1 160 ? -14.336 14.484 13.984 1 97 160 MET B N 1
ATOM 3586 C CA . MET B 1 160 ? -15.609 14.125 13.375 1 97 160 MET B CA 1
ATOM 3587 C C . MET B 1 160 ? -16.781 14.727 14.148 1 97 160 MET B C 1
ATOM 3589 O O . MET B 1 160 ? -17.734 15.227 13.555 1 97 160 MET B O 1
ATOM 3593 N N . LYS B 1 161 ? -16.719 14.656 15.461 1 95.62 161 LYS B N 1
ATOM 3594 C CA . LYS B 1 161 ? -17.75 15.234 16.312 1 95.62 161 LYS B CA 1
ATOM 3595 C C . LYS B 1 161 ? -17.922 16.719 16.016 1 95.62 161 LYS B C 1
ATOM 3597 O O . LYS B 1 161 ? -19.047 17.219 15.945 1 95.62 161 LYS B O 1
ATOM 3602 N N . ASN B 1 162 ? -16.859 17.391 15.812 1 96.44 162 ASN B N 1
ATOM 3603 C CA . ASN B 1 162 ? -16.875 18.828 15.578 1 96.44 162 ASN B CA 1
ATOM 3604 C C . ASN B 1 162 ? -17 19.141 14.086 1 96.44 162 ASN B C 1
ATOM 3606 O O . ASN B 1 162 ? -17.125 20.312 13.703 1 96.44 162 ASN B O 1
ATOM 3610 N N . ASN B 1 163 ? -16.969 18.125 13.227 1 97.12 163 ASN B N 1
ATOM 3611 C CA . ASN B 1 163 ? -16.922 18.266 11.781 1 97.12 163 ASN B CA 1
ATOM 3612 C C . ASN B 1 163 ? -15.891 19.312 11.359 1 97.12 163 ASN B C 1
ATOM 3614 O O . ASN B 1 163 ? -16.203 20.219 10.586 1 97.12 163 ASN B O 1
ATOM 3618 N N . HIS B 1 164 ? -14.797 19.281 12.031 1 98.38 164 HIS B N 1
ATOM 3619 C CA . HIS B 1 164 ? -13.664 20.172 11.82 1 98.38 164 HIS B CA 1
ATOM 3620 C C . HIS B 1 164 ? -12.344 19.469 12.109 1 98.38 164 HIS B C 1
ATOM 3622 O O . HIS B 1 164 ? -12.156 18.906 13.188 1 98.38 164 HIS B O 1
ATOM 3628 N N . GLY B 1 165 ? -11.477 19.516 11.148 1 98.62 165 GLY B N 1
ATOM 3629 C CA . GLY B 1 165 ? -10.18 18.891 11.352 1 98.62 165 GLY B CA 1
ATOM 3630 C C . GLY B 1 165 ? -9.438 18.625 10.055 1 98.62 165 GLY B C 1
ATOM 3631 O O . GLY B 1 165 ? -9.945 18.922 8.969 1 98.62 165 GLY B O 1
ATOM 3632 N N . HIS B 1 166 ? -8.219 18.141 10.125 1 98.94 166 HIS B N 1
ATOM 3633 C CA . HIS B 1 166 ? -7.367 17.875 8.977 1 98.94 166 HIS B CA 1
ATOM 3634 C C . HIS B 1 166 ? -6.395 16.734 9.266 1 98.94 166 HIS B C 1
ATOM 3636 O O . HIS B 1 166 ? -5.598 16.812 10.203 1 98.94 166 HIS B O 1
ATOM 3642 N N . ILE B 1 167 ? -6.516 15.703 8.562 1 98.88 167 ILE B N 1
ATOM 3643 C CA . ILE B 1 167 ? -5.566 14.602 8.648 1 98.88 167 ILE B CA 1
ATOM 3644 C C . ILE B 1 167 ? -4.566 14.688 7.496 1 98.88 167 ILE B C 1
ATOM 3646 O O . ILE B 1 167 ? -4.953 14.641 6.324 1 98.88 167 ILE B O 1
ATOM 3650 N N . VAL B 1 168 ? -3.303 14.844 7.824 1 98.94 168 VAL B N 1
ATOM 3651 C CA . VAL B 1 168 ? -2.223 14.953 6.848 1 98.94 168 VAL B CA 1
ATOM 3652 C C . VAL B 1 168 ? -1.382 13.68 6.867 1 98.94 168 VAL B C 1
ATOM 3654 O O . VAL B 1 168 ? -0.938 13.234 7.93 1 98.94 168 VAL B O 1
ATOM 3657 N N . THR B 1 169 ? -1.254 13.039 5.75 1 98.88 169 THR B N 1
ATOM 3658 C CA . THR B 1 169 ? -0.411 11.867 5.578 1 98.88 169 THR B CA 1
ATOM 3659 C C . THR B 1 169 ? 0.842 12.211 4.777 1 98.88 169 THR B C 1
ATOM 3661 O O . THR B 1 169 ? 0.751 12.703 3.654 1 98.88 169 THR B O 1
ATOM 3664 N N . VAL B 1 170 ? 1.988 12.016 5.41 1 98.62 170 VAL B N 1
ATOM 3665 C CA . VAL B 1 170 ? 3.234 12.148 4.664 1 98.62 170 VAL B CA 1
ATOM 3666 C C . VAL B 1 170 ? 3.627 10.797 4.07 1 98.62 170 VAL B C 1
ATOM 3668 O O . VAL B 1 170 ? 4.113 9.914 4.785 1 98.62 170 VAL B O 1
ATOM 3671 N N . ALA B 1 171 ? 3.371 10.672 2.828 1 98.44 171 ALA B N 1
ATOM 3672 C CA . ALA B 1 171 ? 3.723 9.461 2.092 1 98.44 171 ALA B CA 1
ATOM 3673 C C . ALA B 1 171 ? 5.012 9.656 1.298 1 98.44 171 ALA B C 1
ATOM 3675 O O . ALA B 1 171 ? 6.039 10.039 1.857 1 98.44 171 ALA B O 1
ATOM 3676 N N . SER B 1 172 ? 5.02 9.289 0.05 1 97.56 172 SER B N 1
ATOM 3677 C CA . SER B 1 172 ? 6.188 9.352 -0.823 1 97.56 172 SER B CA 1
ATOM 3678 C C . SER B 1 172 ? 5.801 9.117 -2.279 1 97.56 172 SER B C 1
ATOM 3680 O O . SER B 1 172 ? 4.738 8.562 -2.564 1 97.56 172 SER B O 1
ATOM 3682 N N . ALA B 1 173 ? 6.637 9.664 -3.189 1 95.88 173 ALA B N 1
ATOM 3683 C CA . ALA B 1 173 ? 6.531 9.188 -4.566 1 95.88 173 ALA B CA 1
ATOM 3684 C C . ALA B 1 173 ? 6.633 7.664 -4.625 1 95.88 173 ALA B C 1
ATOM 3686 O O . ALA B 1 173 ? 6.008 7.027 -5.48 1 95.88 173 ALA B O 1
ATOM 3687 N N . GLY B 1 174 ? 7.355 7.102 -3.656 1 96.69 174 GLY B N 1
ATOM 3688 C CA . GLY B 1 174 ? 7.504 5.66 -3.529 1 96.69 174 GLY B CA 1
ATOM 3689 C C . GLY B 1 174 ? 6.211 4.961 -3.154 1 96.69 174 GLY B C 1
ATOM 3690 O O . GLY B 1 174 ? 6.164 3.729 -3.08 1 96.69 174 GLY B O 1
ATOM 3691 N N . GLY B 1 175 ? 5.148 5.676 -2.887 1 98 175 GLY B N 1
ATOM 3692 C CA . GLY B 1 175 ? 3.818 5.137 -2.658 1 98 175 GLY B CA 1
ATOM 3693 C C . GLY B 1 175 ? 2.994 5.023 -3.926 1 98 175 GLY B C 1
ATOM 3694 O O . GLY B 1 175 ? 1.854 4.555 -3.893 1 98 175 GLY B O 1
ATOM 3695 N N . HIS B 1 176 ? 3.561 5.438 -5.062 1 96.12 176 HIS B N 1
ATOM 3696 C CA . HIS B 1 176 ? 2.9 5.414 -6.359 1 96.12 176 HIS B CA 1
ATOM 3697 C C . HIS B 1 176 ? 3.758 4.695 -7.398 1 96.12 176 HIS B C 1
ATOM 3699 O O . HIS B 1 176 ? 3.238 4.199 -8.398 1 96.12 176 HIS B O 1
ATOM 3705 N N . THR B 1 177 ? 4.996 4.703 -7.188 1 94.56 177 THR B N 1
ATOM 3706 C CA . THR B 1 177 ? 5.98 4.02 -8.016 1 94.56 177 THR B CA 1
ATOM 3707 C C . THR B 1 177 ? 7.023 3.316 -7.152 1 94.56 177 THR B C 1
ATOM 3709 O O . THR B 1 177 ? 7.027 3.473 -5.93 1 94.56 177 THR B O 1
ATOM 3712 N N . VAL B 1 178 ? 7.82 2.467 -7.832 1 95.94 178 VAL B N 1
ATOM 3713 C CA . VAL B 1 178 ? 8.75 1.674 -7.035 1 95.94 178 VAL B CA 1
ATOM 3714 C C . VAL B 1 178 ? 10.164 1.814 -7.598 1 95.94 178 VAL B C 1
ATOM 3716 O O . VAL B 1 178 ? 10.344 2.18 -8.766 1 95.94 178 VAL B O 1
ATOM 3719 N N . VAL B 1 179 ? 11.117 1.636 -6.727 1 94.06 179 VAL B N 1
ATOM 3720 C CA . VAL B 1 179 ? 12.531 1.551 -7.082 1 94.06 179 VAL B CA 1
ATOM 3721 C C . VAL B 1 179 ? 13.164 0.353 -6.383 1 94.06 179 VAL B C 1
ATOM 3723 O O . VAL B 1 179 ? 12.789 0.004 -5.266 1 94.06 179 VAL B O 1
ATOM 3726 N N . PRO B 1 180 ? 14.117 -0.293 -7.051 1 96.44 180 PRO B N 1
ATOM 3727 C CA . PRO B 1 180 ? 14.781 -1.427 -6.406 1 96.44 180 PRO B CA 1
ATOM 3728 C C . PRO B 1 180 ? 15.43 -1.05 -5.074 1 96.44 180 PRO B C 1
ATOM 3730 O O . PRO B 1 180 ? 15.82 0.104 -4.883 1 96.44 180 PRO B O 1
ATOM 3733 N N . PHE B 1 181 ? 15.453 -2.029 -4.113 1 97.88 181 PHE B N 1
ATOM 3734 C CA . PHE B 1 181 ? 16.172 -1.957 -2.85 1 97.88 181 PHE B CA 1
ATOM 3735 C C . PHE B 1 181 ? 15.453 -1.055 -1.859 1 97.88 181 PHE B C 1
ATOM 3737 O O . PHE B 1 181 ? 16.062 -0.548 -0.913 1 97.88 181 PHE B O 1
ATOM 3744 N N . LEU B 1 182 ? 14.211 -0.778 -2.166 1 98.19 182 LEU B N 1
ATOM 3745 C CA . LEU B 1 182 ? 13.281 -0.115 -1.255 1 98.19 182 LEU B CA 1
ATOM 3746 C C . LEU B 1 182 ? 11.977 -0.887 -1.155 1 98.19 182 LEU B C 1
ATOM 3748 O O . LEU B 1 182 ? 10.898 -0.288 -1.036 1 98.19 182 LEU B O 1
ATOM 3752 N N . LEU B 1 183 ? 12.109 -2.178 -1.197 1 98.5 183 LEU B N 1
ATOM 3753 C CA . LEU B 1 183 ? 10.93 -3.029 -1.328 1 98.5 183 LEU B CA 1
ATOM 3754 C C . LEU B 1 183 ? 9.961 -2.793 -0.177 1 98.5 183 LEU B C 1
ATOM 3756 O O . LEU B 1 183 ? 8.797 -2.434 -0.4 1 98.5 183 LEU B O 1
ATOM 3760 N N . ALA B 1 184 ? 10.391 -2.984 1.085 1 98.69 184 ALA B N 1
ATOM 3761 C CA . ALA B 1 184 ? 9.508 -2.826 2.238 1 98.69 184 ALA B CA 1
ATOM 3762 C C . ALA B 1 184 ? 9.023 -1.385 2.361 1 98.69 184 ALA B C 1
ATOM 3764 O O . ALA B 1 184 ? 7.859 -1.144 2.701 1 98.69 184 ALA B O 1
ATOM 3765 N N . TYR B 1 185 ? 9.93 -0.442 2.078 1 98.75 185 TYR B N 1
ATOM 3766 C CA . TYR B 1 185 ? 9.578 0.97 2.16 1 98.75 185 TYR B CA 1
ATOM 3767 C C . TYR B 1 185 ? 8.492 1.32 1.147 1 98.75 185 TYR B C 1
ATOM 3769 O O . TYR B 1 185 ? 7.457 1.89 1.507 1 98.75 185 TYR B O 1
ATOM 3777 N N . CYS B 1 186 ? 8.719 0.99 -0.16 1 98.62 186 CYS B N 1
ATOM 3778 C CA . CYS B 1 186 ? 7.723 1.28 -1.187 1 98.62 186 CYS B CA 1
ATOM 3779 C C . CYS B 1 186 ? 6.391 0.618 -0.856 1 98.62 186 CYS B C 1
ATOM 3781 O O . CYS B 1 186 ? 5.336 1.253 -0.947 1 98.62 186 CYS B O 1
ATOM 3783 N N . SER B 1 187 ? 6.441 -0.673 -0.469 1 98.88 187 SER B N 1
ATOM 3784 C CA . SER B 1 187 ? 5.223 -1.374 -0.086 1 98.88 187 SER B CA 1
ATOM 3785 C C . SER B 1 187 ? 4.48 -0.628 1.019 1 98.88 187 SER B C 1
ATOM 3787 O O . SER B 1 187 ? 3.268 -0.42 0.928 1 98.88 187 SER B O 1
ATOM 3789 N N . SER B 1 188 ? 5.156 -0.192 2.059 1 98.88 188 SER B N 1
ATOM 3790 C CA . SER B 1 188 ? 4.551 0.516 3.182 1 98.88 188 SER B CA 1
ATOM 3791 C C . SER B 1 188 ? 3.984 1.863 2.748 1 98.88 188 SER B C 1
ATOM 3793 O O . SER B 1 188 ? 2.941 2.295 3.242 1 98.88 188 SER B O 1
ATOM 3795 N N . LYS B 1 189 ? 4.668 2.541 1.864 1 98.88 189 LYS B N 1
ATOM 3796 C CA . LYS B 1 189 ? 4.195 3.854 1.434 1 98.88 189 LYS B CA 1
ATOM 3797 C C . LYS B 1 189 ? 3.027 3.725 0.463 1 98.88 189 LYS B C 1
ATOM 3799 O O . LYS B 1 189 ? 2.135 4.574 0.443 1 98.88 189 LYS B O 1
ATOM 3804 N N . PHE B 1 190 ? 3.002 2.629 -0.327 1 98.81 190 PHE B N 1
ATOM 3805 C CA . PHE B 1 190 ? 1.763 2.303 -1.024 1 98.81 190 PHE B CA 1
ATOM 3806 C C . PHE B 1 190 ? 0.605 2.176 -0.041 1 98.81 190 PHE B C 1
ATOM 3808 O O . PHE B 1 190 ? -0.477 2.719 -0.275 1 98.81 190 PHE B O 1
ATOM 3815 N N . ALA B 1 191 ? 0.862 1.492 1.016 1 98.94 191 ALA B N 1
ATOM 3816 C CA . ALA B 1 191 ? -0.158 1.31 2.045 1 98.94 191 ALA B CA 1
ATOM 3817 C C . ALA B 1 191 ? -0.599 2.65 2.625 1 98.94 191 ALA B C 1
ATOM 3819 O O . ALA B 1 191 ? -1.783 2.855 2.902 1 98.94 191 ALA B O 1
ATOM 3820 N N . ALA B 1 192 ? 0.357 3.547 2.832 1 98.94 192 ALA B N 1
ATOM 3821 C CA . ALA B 1 192 ? 0.043 4.867 3.369 1 98.94 192 ALA B CA 1
ATOM 3822 C C . ALA B 1 192 ? -0.866 5.645 2.42 1 98.94 192 ALA B C 1
ATOM 3824 O O . ALA B 1 192 ? -1.807 6.312 2.857 1 98.94 192 ALA B O 1
ATOM 3825 N N . VAL B 1 193 ? -0.554 5.57 1.141 1 98.69 193 VAL B N 1
ATOM 3826 C CA . VAL B 1 193 ? -1.392 6.219 0.136 1 98.69 193 VAL B CA 1
ATOM 3827 C C . VAL B 1 193 ? -2.789 5.602 0.154 1 98.69 193 VAL B C 1
ATOM 3829 O O . VAL B 1 193 ? -3.791 6.32 0.128 1 98.69 193 VAL B O 1
ATOM 3832 N N . GLY B 1 194 ? -2.848 4.25 0.159 1 98.75 194 GLY B N 1
ATOM 3833 C CA . GLY B 1 194 ? -4.129 3.572 0.251 1 98.75 194 GLY B CA 1
ATOM 3834 C C . GLY B 1 194 ? -4.926 3.965 1.481 1 98.75 194 GLY B C 1
ATOM 3835 O O . GLY B 1 194 ? -6.141 4.164 1.403 1 98.75 194 GLY B O 1
ATOM 3836 N N . PHE B 1 195 ? -4.223 4.074 2.641 1 98.88 195 PHE B N 1
ATOM 3837 C CA . PHE B 1 195 ? -4.84 4.523 3.885 1 98.88 195 PHE B CA 1
ATOM 3838 C C . PHE B 1 195 ? -5.473 5.898 3.711 1 98.88 195 PHE B C 1
ATOM 3840 O O . PHE B 1 195 ? -6.641 6.098 4.051 1 98.88 195 PHE B O 1
ATOM 3847 N N . HIS B 1 196 ? -4.715 6.832 3.158 1 98.81 196 HIS B N 1
ATOM 3848 C CA . HIS B 1 196 ? -5.152 8.211 2.992 1 98.81 196 HIS B CA 1
ATOM 3849 C C . HIS B 1 196 ? -6.383 8.297 2.096 1 98.81 196 HIS B C 1
ATOM 3851 O O . HIS B 1 196 ? -7.375 8.938 2.455 1 98.81 196 HIS B O 1
ATOM 3857 N N . ARG B 1 197 ? -6.301 7.676 0.965 1 97.44 197 ARG B N 1
ATOM 3858 C CA . ARG B 1 197 ? -7.391 7.734 -0.001 1 97.44 197 ARG B CA 1
ATOM 3859 C C . ARG B 1 197 ? -8.656 7.09 0.56 1 97.44 197 ARG B C 1
ATOM 3861 O O . ARG B 1 197 ? -9.75 7.625 0.404 1 97.44 197 ARG B O 1
ATOM 3868 N N . ALA B 1 198 ? -8.477 5.926 1.192 1 98.25 198 ALA B N 1
ATOM 3869 C CA . ALA B 1 198 ? -9.625 5.215 1.744 1 98.25 198 ALA B CA 1
ATOM 3870 C C . ALA B 1 198 ? -10.266 6.004 2.883 1 98.25 198 ALA B C 1
ATOM 3872 O O . ALA B 1 198 ? -11.492 6.055 3.002 1 98.25 198 ALA B O 1
ATOM 3873 N N . LEU B 1 199 ? -9.438 6.594 3.699 1 98.56 199 LEU B N 1
ATOM 3874 C CA . LEU B 1 199 ? -9.953 7.426 4.781 1 98.56 199 LEU B CA 1
ATOM 3875 C C . LEU B 1 199 ? -10.75 8.602 4.23 1 98.56 199 LEU B C 1
ATOM 3877 O O . LEU B 1 199 ? -11.82 8.93 4.738 1 98.56 199 LEU B O 1
ATOM 3881 N N . THR B 1 200 ? -10.195 9.266 3.238 1 97.38 200 THR B N 1
ATOM 3882 C CA . THR B 1 200 ? -10.852 10.398 2.6 1 97.38 200 THR B CA 1
ATOM 3883 C C . THR B 1 200 ? -12.242 10.008 2.113 1 97.38 200 THR B C 1
ATOM 3885 O O . THR B 1 200 ? -13.219 10.711 2.383 1 97.38 200 THR B O 1
ATOM 3888 N N . ASP B 1 201 ? -12.32 8.867 1.426 1 96.06 201 ASP B N 1
ATOM 3889 C CA . ASP B 1 201 ? -13.594 8.406 0.886 1 96.06 201 ASP B CA 1
ATOM 3890 C C . ASP B 1 201 ? -14.562 8.023 2.006 1 96.06 201 ASP B C 1
ATOM 3892 O O . ASP B 1 201 ? -15.766 8.234 1.884 1 96.06 201 ASP B O 1
ATOM 3896 N N . GLU B 1 202 ? -14.031 7.426 3.006 1 97.19 202 GLU B N 1
ATOM 3897 C CA . GLU B 1 202 ? -14.883 7.012 4.113 1 97.19 202 GLU B CA 1
ATOM 3898 C C . GLU B 1 202 ? -15.492 8.219 4.828 1 97.19 202 GLU B C 1
ATOM 3900 O O . GLU B 1 202 ? -16.672 8.219 5.164 1 97.19 202 GLU B O 1
ATOM 3905 N N . LEU B 1 203 ? -14.68 9.25 5.074 1 97.25 203 LEU B N 1
ATOM 3906 C CA . LEU B 1 203 ? -15.18 10.469 5.695 1 97.25 203 LEU B CA 1
ATOM 3907 C C . LEU B 1 203 ? -16.281 11.102 4.855 1 97.25 203 LEU B C 1
ATOM 3909 O O . LEU B 1 203 ? -17.281 11.594 5.391 1 97.25 203 LEU B O 1
ATOM 3913 N N . ALA B 1 204 ? -16.062 11.094 3.586 1 94.88 204 ALA B N 1
ATOM 3914 C CA . ALA B 1 204 ? -17.078 11.617 2.684 1 94.88 204 ALA B CA 1
ATOM 3915 C C . ALA B 1 204 ? -18.359 10.797 2.775 1 94.88 204 ALA B C 1
ATOM 3917 O O . ALA B 1 204 ? -19.469 11.352 2.803 1 94.88 204 ALA B O 1
ATOM 3918 N N . ALA B 1 205 ? -18.219 9.477 2.781 1 94.31 205 ALA B N 1
ATOM 3919 C CA . ALA B 1 205 ? -19.359 8.586 2.854 1 94.31 205 ALA B CA 1
ATOM 3920 C C . ALA B 1 205 ? -20.141 8.789 4.152 1 94.31 205 ALA B C 1
ATOM 3922 O O . ALA B 1 205 ? -21.359 8.641 4.184 1 94.31 205 ALA B O 1
ATOM 3923 N N . LEU B 1 206 ? -19.422 9.117 5.191 1 95.75 206 LEU B N 1
ATOM 3924 C CA . LEU B 1 206 ? -20.031 9.359 6.492 1 95.75 206 LEU B CA 1
ATOM 3925 C C . LEU B 1 206 ? -20.531 10.797 6.602 1 95.75 206 LEU B C 1
ATOM 3927 O O . LEU B 1 206 ? -20.969 11.227 7.672 1 95.75 206 LEU B O 1
ATOM 3931 N N . GLU B 1 207 ? -20.359 11.578 5.516 1 94.81 207 GLU B N 1
ATOM 3932 C CA . GLU B 1 207 ? -20.812 12.961 5.414 1 94.81 207 GLU B CA 1
ATOM 3933 C C . GLU B 1 207 ? -20.109 13.852 6.438 1 94.81 207 GLU B C 1
ATOM 3935 O O . GLU B 1 207 ? -20.734 14.734 7.031 1 94.81 207 GLU B O 1
ATOM 3940 N N . ARG B 1 208 ? -18.891 13.531 6.75 1 95.56 208 ARG B N 1
ATOM 3941 C CA . ARG B 1 208 ? -18.031 14.383 7.57 1 95.56 208 ARG B CA 1
ATOM 3942 C C . ARG B 1 208 ? -17.062 15.18 6.703 1 95.56 208 ARG B C 1
ATOM 3944 O O . ARG B 1 208 ? -15.844 15 6.801 1 95.56 208 ARG B O 1
ATOM 3951 N N . THR B 1 209 ? -17.562 16.109 6.008 1 93.38 209 THR B N 1
ATOM 3952 C CA . THR B 1 209 ? -16.812 16.812 4.977 1 93.38 209 THR B CA 1
ATOM 3953 C C . THR B 1 209 ? -16 17.953 5.586 1 93.38 209 THR B C 1
ATOM 3955 O O . THR B 1 209 ? -15.141 18.531 4.926 1 93.38 209 THR B O 1
ATOM 3958 N N . GLY B 1 210 ? -16.281 18.25 6.859 1 97.5 210 GLY B N 1
ATOM 3959 C CA . GLY B 1 210 ? -15.492 19.266 7.551 1 97.5 210 GLY B CA 1
ATOM 3960 C C . GLY B 1 210 ? -14.094 18.797 7.914 1 97.5 210 GLY B C 1
ATOM 3961 O O . GLY B 1 210 ? -13.211 19.594 8.195 1 97.5 210 GLY B O 1
ATOM 3962 N N . VAL B 1 211 ? -13.938 17.531 7.984 1 98.44 211 VAL B N 1
ATOM 3963 C CA . VAL B 1 211 ? -12.609 16.969 8.211 1 98.44 211 VAL B CA 1
ATOM 3964 C C . VAL B 1 211 ? -11.883 16.781 6.879 1 98.44 211 VAL B C 1
ATOM 3966 O O . VAL B 1 211 ? -12.328 16 6.027 1 98.44 211 VAL B O 1
ATOM 3969 N N . LYS B 1 212 ? -10.797 17.531 6.672 1 98.56 212 LYS B N 1
ATOM 3970 C CA . LYS B 1 212 ? -10.047 17.516 5.422 1 98.56 212 LYS B CA 1
ATOM 3971 C C . LYS B 1 212 ? -8.898 16.5 5.48 1 98.56 212 LYS B C 1
ATOM 3973 O O . LYS B 1 212 ? -8.484 16.094 6.566 1 98.56 212 LYS B O 1
ATOM 3978 N N . THR B 1 213 ? -8.484 16.062 4.352 1 98.62 213 THR B N 1
ATOM 3979 C CA . THR B 1 213 ? -7.336 15.18 4.242 1 98.62 213 THR B CA 1
ATOM 3980 C C . THR B 1 213 ? -6.359 15.688 3.186 1 98.62 213 THR B C 1
ATOM 3982 O O . THR B 1 213 ? -6.773 16.219 2.154 1 98.62 213 THR B O 1
ATOM 3985 N N . THR B 1 214 ? -5.047 15.617 3.469 1 98.75 214 THR B N 1
ATOM 3986 C CA . THR B 1 214 ? -3.973 15.969 2.547 1 98.75 214 THR B CA 1
ATOM 3987 C C . THR B 1 214 ? -2.859 14.922 2.59 1 98.75 214 THR B C 1
ATOM 3989 O O . THR B 1 214 ? -2.473 14.469 3.666 1 98.75 214 THR B O 1
ATOM 3992 N N . CYS B 1 215 ? -2.422 14.477 1.479 1 98.69 215 CYS B N 1
ATOM 3993 C CA . CYS B 1 215 ? -1.337 13.508 1.374 1 98.69 215 CYS B CA 1
ATOM 3994 C C . CYS B 1 215 ? -0.152 14.102 0.617 1 98.69 215 CYS B C 1
ATOM 3996 O O . CYS B 1 215 ? -0.308 14.594 -0.501 1 98.69 215 CYS B O 1
ATOM 3998 N N . LEU B 1 216 ? 1.011 14.117 1.209 1 98.75 216 LEU B N 1
ATOM 3999 C CA . LEU B 1 216 ? 2.244 14.578 0.583 1 98.75 216 LEU B CA 1
ATOM 4000 C C . LEU B 1 216 ? 3.008 13.414 -0.042 1 98.75 216 LEU B C 1
ATOM 4002 O O . LEU B 1 216 ? 3.258 12.406 0.62 1 98.75 216 LEU B O 1
ATOM 4006 N N . CYS B 1 217 ? 3.377 13.523 -1.27 1 97.88 217 CYS B N 1
ATOM 4007 C CA . CYS B 1 217 ? 4.141 12.516 -2.002 1 97.88 217 CYS B CA 1
ATOM 4008 C C . CYS B 1 217 ? 5.391 13.125 -2.625 1 97.88 217 CYS B C 1
ATOM 4010 O O . CYS B 1 217 ? 5.453 13.32 -3.84 1 97.88 217 CYS B O 1
ATOM 4012 N N . PRO B 1 218 ? 6.391 13.281 -1.864 1 96.69 218 PRO B N 1
ATOM 4013 C CA . PRO B 1 218 ? 7.625 13.875 -2.375 1 96.69 218 PRO B CA 1
ATOM 4014 C C . PRO B 1 218 ? 8.586 12.844 -2.967 1 96.69 218 PRO B C 1
ATOM 4016 O O . PRO B 1 218 ? 8.484 11.656 -2.652 1 96.69 218 PRO B O 1
ATOM 4019 N N . ASN B 1 219 ? 9.469 13.352 -3.824 1 93.81 219 ASN B N 1
ATOM 4020 C CA . ASN B 1 219 ? 10.641 12.594 -4.238 1 93.81 219 ASN B CA 1
ATOM 4021 C C . ASN B 1 219 ? 11.742 12.633 -3.182 1 93.81 219 ASN B C 1
ATOM 4023 O O . ASN B 1 219 ? 11.469 12.891 -2.008 1 93.81 219 ASN B O 1
ATOM 4027 N N . PHE B 1 220 ? 12.969 12.289 -3.543 1 93.56 220 PHE B N 1
ATOM 4028 C CA . PHE B 1 220 ? 14.078 12.258 -2.594 1 93.56 220 PHE B CA 1
ATOM 4029 C C . PHE B 1 220 ? 14.32 13.633 -1.997 1 93.56 220 PHE B C 1
ATOM 4031 O O . PHE B 1 220 ? 14.367 14.633 -2.723 1 93.56 220 PHE B O 1
ATOM 4038 N N . ILE B 1 221 ? 14.352 13.664 -0.704 1 93.31 221 ILE B N 1
ATOM 4039 C CA . ILE B 1 221 ? 14.586 14.898 0.03 1 93.31 221 ILE B CA 1
ATOM 4040 C C . ILE B 1 221 ? 15.945 14.844 0.726 1 93.31 221 ILE B C 1
ATOM 4042 O O . ILE B 1 221 ? 16.344 13.789 1.238 1 93.31 221 ILE B O 1
ATOM 4046 N N . ASN B 1 222 ? 16.578 15.938 0.815 1 90.81 222 ASN B N 1
ATOM 4047 C CA . ASN B 1 222 ? 17.891 16.016 1.449 1 90.81 222 ASN B CA 1
ATOM 4048 C C . ASN B 1 222 ? 17.766 16.125 2.967 1 90.81 222 ASN B C 1
ATOM 4050 O O . ASN B 1 222 ? 18.078 17.172 3.545 1 90.81 222 ASN B O 1
ATOM 4054 N N . THR B 1 223 ? 17.438 15.055 3.621 1 89.31 223 THR B N 1
ATOM 4055 C CA . THR B 1 223 ? 17.297 15.023 5.074 1 89.31 223 THR B CA 1
ATOM 4056 C C . THR B 1 223 ? 18.234 13.984 5.684 1 89.31 223 THR B C 1
ATOM 4058 O O . THR B 1 223 ? 18.297 13.8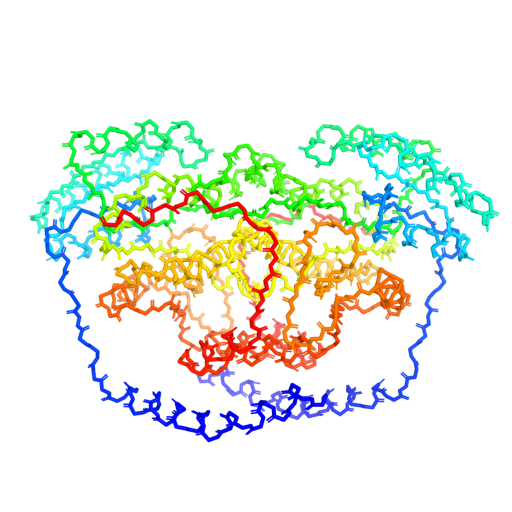44 6.906 1 89.31 223 THR B O 1
ATOM 4061 N N . GLY B 1 224 ? 18.922 13.219 4.812 1 87.69 224 GLY B N 1
ATOM 4062 C CA . GLY B 1 224 ? 19.703 12.086 5.285 1 87.69 224 GLY B CA 1
ATOM 4063 C C . GLY B 1 224 ? 18.875 10.828 5.48 1 87.69 224 GLY B C 1
ATOM 4064 O O . GLY B 1 224 ? 19.406 9.789 5.875 1 87.69 224 GLY B O 1
ATOM 4065 N N . PHE B 1 225 ? 17.594 10.945 5.289 1 85.19 225 PHE B N 1
ATOM 4066 C CA . PHE B 1 225 ? 16.672 9.82 5.406 1 85.19 225 PHE B CA 1
ATOM 4067 C C . PHE B 1 225 ? 17.094 8.664 4.508 1 85.19 225 PHE B C 1
ATOM 4069 O O . PHE B 1 225 ? 17.094 7.508 4.93 1 85.19 225 PHE B O 1
ATOM 4076 N N . ILE B 1 226 ? 17.391 8.914 3.238 1 93 226 ILE B N 1
ATOM 4077 C CA . ILE B 1 226 ? 18.062 8.023 2.297 1 93 226 ILE B CA 1
ATOM 4078 C C . ILE B 1 226 ? 19.438 8.586 1.955 1 93 226 ILE B C 1
ATOM 4080 O O . ILE B 1 226 ? 19.562 9.758 1.589 1 93 226 ILE B O 1
ATOM 4084 N N . LYS B 1 227 ? 20.406 7.754 2.049 1 94.44 227 LYS B N 1
ATOM 4085 C CA . LYS B 1 227 ? 21.781 8.242 1.939 1 94.44 227 LYS B CA 1
ATOM 4086 C C . LYS B 1 227 ? 22.203 8.344 0.479 1 94.44 227 LYS B C 1
ATOM 4088 O O . LYS B 1 227 ? 22.094 7.379 -0.276 1 94.44 227 LYS B O 1
ATOM 4093 N N . ASN B 1 228 ? 22.656 9.523 0.037 1 93.69 228 ASN B N 1
ATOM 4094 C CA . ASN B 1 228 ? 23.266 9.836 -1.25 1 93.69 228 ASN B CA 1
ATOM 4095 C C . ASN B 1 228 ? 22.344 9.5 -2.41 1 93.69 228 ASN B C 1
ATOM 4097 O O . ASN B 1 228 ? 22.734 8.805 -3.348 1 93.69 228 ASN B O 1
ATOM 4101 N N . PRO B 1 229 ? 21.219 10 -2.326 1 93.88 229 PRO B N 1
ATOM 4102 C CA . PRO B 1 229 ? 20.312 9.773 -3.459 1 93.88 229 PRO B CA 1
ATOM 4103 C C . PRO B 1 229 ? 20.688 10.586 -4.691 1 93.88 229 PRO B C 1
ATOM 4105 O O . PRO B 1 229 ? 21.203 11.711 -4.562 1 93.88 229 PRO B O 1
ATOM 4108 N N . SER B 1 230 ? 20.516 9.953 -5.867 1 92.12 230 SER B N 1
ATOM 4109 C CA . SER B 1 230 ? 20.734 10.672 -7.121 1 92.12 230 SER B CA 1
ATOM 4110 C C . SER B 1 230 ? 19.812 10.141 -8.219 1 92.12 230 SER B C 1
ATOM 4112 O O . SER B 1 230 ? 19.438 8.961 -8.211 1 92.12 230 SER B O 1
ATOM 4114 N N . THR B 1 231 ? 19.391 10.961 -9.031 1 88.88 231 THR B N 1
ATOM 4115 C CA . THR B 1 231 ? 18.594 10.625 -10.203 1 88.88 231 THR B CA 1
ATOM 4116 C C . THR B 1 231 ? 18.875 11.586 -11.352 1 88.88 231 THR B C 1
ATOM 4118 O O . THR B 1 231 ? 19.359 12.695 -11.125 1 88.88 231 THR B O 1
ATOM 4121 N N . SER B 1 232 ? 18.562 11.188 -12.562 1 84.19 232 SER B N 1
ATOM 4122 C CA . SER B 1 232 ? 18.766 12.047 -13.719 1 84.19 232 SER B CA 1
ATOM 4123 C C . SER B 1 232 ? 17.656 13.102 -13.828 1 84.19 232 SER B C 1
ATOM 4125 O O . SER B 1 232 ? 17.766 14.039 -14.617 1 84.19 232 SER B O 1
ATOM 4127 N N . LEU B 1 233 ? 16.562 12.961 -13 1 80.62 233 LEU B N 1
ATOM 4128 C CA . LEU B 1 233 ? 15.453 13.906 -13.016 1 80.62 233 LEU B CA 1
ATOM 4129 C C . LEU B 1 233 ? 15.891 15.25 -12.438 1 80.62 233 LEU B C 1
ATOM 4131 O O . LEU B 1 233 ? 15.258 16.281 -12.703 1 80.62 233 LEU B O 1
ATOM 4135 N N . GLY B 1 234 ? 17 15.242 -11.633 1 82.25 234 GLY B N 1
ATOM 4136 C CA . GLY B 1 234 ? 17.469 16.484 -11.031 1 82.25 234 GLY B CA 1
ATOM 4137 C C . GLY B 1 234 ? 17.984 16.297 -9.617 1 82.25 234 GLY B C 1
ATOM 4138 O O . GLY B 1 234 ? 18.062 15.164 -9.125 1 82.25 234 GLY B O 1
ATOM 4139 N N . PRO B 1 235 ? 18.281 17.406 -9.102 1 85.56 235 PRO B N 1
ATOM 4140 C CA . PRO B 1 235 ? 18.844 17.312 -7.75 1 85.56 235 PRO B CA 1
ATOM 4141 C C . PRO B 1 235 ? 17.797 16.922 -6.703 1 85.56 235 PRO B C 1
ATOM 4143 O O . PRO B 1 235 ? 16.594 17.078 -6.926 1 85.56 235 PRO B O 1
ATOM 4146 N N . THR B 1 236 ? 18.297 16.406 -5.578 1 90.5 236 THR B N 1
ATOM 4147 C CA . THR B 1 236 ? 17.453 16.078 -4.434 1 90.5 236 THR B CA 1
ATOM 4148 C C . THR B 1 236 ? 16.734 17.312 -3.914 1 90.5 236 THR B C 1
ATOM 4150 O O . THR B 1 236 ? 17.297 18.422 -3.957 1 90.5 236 THR B O 1
ATOM 4153 N N . LEU B 1 237 ? 15.539 17.156 -3.391 1 93.38 237 LEU B N 1
ATOM 4154 C CA . LEU B 1 237 ? 14.734 18.266 -2.893 1 93.38 237 LEU B CA 1
ATOM 4155 C C . LEU B 1 237 ? 15.258 18.75 -1.549 1 93.38 237 LEU B C 1
ATOM 4157 O O . LEU B 1 237 ? 15.688 17.953 -0.714 1 93.38 237 LEU B O 1
ATOM 4161 N N . GLU B 1 238 ? 15.164 20.062 -1.416 1 94.12 238 GLU B N 1
ATOM 4162 C CA . GLU B 1 238 ? 15.445 20.609 -0.092 1 94.12 238 GLU B CA 1
ATOM 4163 C C . GLU B 1 238 ? 14.219 20.531 0.809 1 94.12 238 GLU B C 1
ATOM 4165 O O . GLU B 1 238 ? 13.094 20.781 0.357 1 94.12 238 GLU B O 1
ATOM 4170 N N . PRO B 1 239 ? 14.445 20.219 2.109 1 94.69 239 PRO B N 1
ATOM 4171 C CA . PRO B 1 239 ? 13.312 20.078 3.029 1 94.69 239 PRO B CA 1
ATOM 4172 C C . PRO B 1 239 ? 12.406 21.297 3.033 1 94.69 239 PRO B C 1
ATOM 4174 O O . PRO B 1 239 ? 11.18 21.172 3.072 1 94.69 239 PRO B O 1
ATOM 4177 N N . GLU B 1 240 ? 12.961 22.469 2.934 1 95.06 240 GLU B N 1
ATOM 4178 C CA . GLU B 1 240 ? 12.188 23.703 2.98 1 95.06 240 GLU B CA 1
ATOM 4179 C C . GLU B 1 240 ? 11.219 23.797 1.804 1 95.06 240 GLU B C 1
ATOM 4181 O O . GLU B 1 240 ? 10.078 24.234 1.961 1 95.06 240 GLU B O 1
ATOM 4186 N N . GLN B 1 241 ? 11.695 23.375 0.67 1 95.56 241 GLN B N 1
ATOM 4187 C CA . GLN B 1 241 ? 10.852 23.391 -0.521 1 95.56 241 GLN B CA 1
ATOM 4188 C C . GLN B 1 241 ? 9.656 22.469 -0.354 1 95.56 241 GLN B C 1
ATOM 4190 O O . GLN B 1 241 ? 8.531 22.828 -0.698 1 95.56 241 GLN B O 1
ATOM 4195 N N . VAL B 1 242 ? 9.93 21.328 0.158 1 97.81 242 VAL B N 1
ATOM 4196 C CA . VAL B 1 242 ? 8.898 20.312 0.338 1 97.81 242 VAL B CA 1
ATOM 4197 C C . VAL B 1 242 ? 7.895 20.781 1.389 1 97.81 242 VAL B C 1
ATOM 4199 O O . VAL B 1 242 ? 6.68 20.672 1.188 1 97.81 242 VAL B O 1
ATOM 4202 N N . VAL B 1 243 ? 8.344 21.359 2.471 1 98.44 243 VAL B N 1
ATOM 4203 C CA . VAL B 1 243 ? 7.492 21.781 3.58 1 98.44 243 VAL B CA 1
ATOM 4204 C C . VAL B 1 243 ? 6.637 22.969 3.156 1 98.44 243 VAL B C 1
ATOM 4206 O O . VAL B 1 243 ? 5.473 23.078 3.553 1 98.44 243 VAL B O 1
ATOM 4209 N N . ASN B 1 244 ? 7.234 23.859 2.357 1 98 244 ASN B N 1
ATOM 4210 C CA . ASN B 1 244 ? 6.445 24.984 1.84 1 98 244 ASN B CA 1
ATOM 4211 C C . ASN B 1 244 ? 5.258 24.484 1.015 1 98 244 ASN B C 1
ATOM 4213 O O . ASN B 1 244 ? 4.152 25.016 1.139 1 98 244 ASN B O 1
ATOM 4217 N N . LYS B 1 245 ? 5.496 23.516 0.202 1 98 245 LYS B N 1
ATOM 4218 C CA . LYS B 1 245 ? 4.418 22.938 -0.598 1 98 245 LYS B CA 1
ATOM 4219 C C . LYS B 1 245 ? 3.404 22.219 0.284 1 98 245 LYS B C 1
ATOM 4221 O O . LYS B 1 245 ? 2.199 22.281 0.03 1 98 245 LYS B O 1
ATOM 4226 N N . LEU B 1 246 ? 3.914 21.547 1.279 1 98.62 246 LEU B N 1
ATOM 4227 C CA . LEU B 1 246 ? 3.045 20.859 2.223 1 98.62 246 LEU B CA 1
ATOM 4228 C C . LEU B 1 246 ? 2.131 21.828 2.945 1 98.62 246 LEU B C 1
ATOM 4230 O O . LEU B 1 246 ? 0.917 21.625 3.01 1 98.62 246 LEU B O 1
ATOM 4234 N N . MET B 1 247 ? 2.711 22.938 3.461 1 98.81 247 MET B N 1
ATOM 4235 C CA . MET B 1 247 ? 1.938 23.938 4.195 1 98.81 247 MET B CA 1
ATOM 4236 C C . MET B 1 247 ? 0.888 24.578 3.297 1 98.81 247 MET B C 1
ATOM 4238 O O . MET B 1 247 ? -0.266 24.75 3.701 1 98.81 247 MET B O 1
ATOM 4242 N N . ASN B 1 248 ? 1.344 24.922 2.104 1 98.06 248 ASN B N 1
ATOM 4243 C CA . ASN B 1 248 ? 0.375 25.469 1.166 1 98.06 248 ASN B CA 1
ATOM 4244 C C . ASN B 1 248 ? -0.782 24.516 0.915 1 98.06 248 ASN B C 1
ATOM 4246 O O . ASN B 1 248 ? -1.941 24.922 0.866 1 98.06 248 ASN B O 1
ATOM 4250 N N . GLY B 1 249 ? -0.462 23.25 0.725 1 98.06 249 GLY B N 1
ATOM 4251 C CA . GLY B 1 249 ? -1.493 22.25 0.504 1 98.06 249 GLY B CA 1
ATOM 4252 C C . GLY B 1 249 ? -2.445 22.109 1.677 1 98.06 249 GLY B C 1
ATOM 4253 O O . GLY B 1 249 ? -3.656 21.969 1.486 1 98.06 249 GLY B O 1
ATOM 4254 N N . ILE B 1 250 ? -1.893 22.078 2.879 1 98.75 250 ILE B N 1
ATOM 4255 C CA . ILE B 1 250 ? -2.727 21.969 4.07 1 98.75 250 ILE B CA 1
ATOM 4256 C C . ILE B 1 250 ? -3.66 23.188 4.152 1 98.75 250 ILE B C 1
ATOM 4258 O O . ILE B 1 250 ? -4.867 23.031 4.34 1 98.75 250 ILE B O 1
ATOM 4262 N N . LEU B 1 251 ? -3.133 24.375 3.971 1 98.69 251 LEU B N 1
ATOM 4263 C CA . LEU B 1 251 ? -3.877 25.609 4.148 1 98.69 251 LEU B CA 1
ATOM 4264 C C . LEU B 1 251 ? -4.914 25.797 3.041 1 98.69 251 LEU B C 1
ATOM 4266 O O . LEU B 1 251 ? -5.918 26.484 3.23 1 98.69 251 LEU B O 1
ATOM 4270 N N . THR B 1 252 ? -4.676 25.156 1.897 1 97.5 252 THR B N 1
ATOM 4271 C CA . THR B 1 252 ? -5.613 25.297 0.79 1 97.5 252 THR B CA 1
ATOM 4272 C C . THR B 1 252 ? -6.398 24 0.593 1 97.5 252 THR B C 1
ATOM 4274 O O . THR B 1 252 ? -7.121 23.844 -0.395 1 97.5 252 THR B O 1
ATOM 4277 N N . GLU B 1 253 ? -6.16 23.047 1.396 1 96.88 253 GLU B N 1
ATOM 4278 C CA . GLU B 1 253 ? -6.922 21.812 1.468 1 96.88 253 GLU B CA 1
ATOM 4279 C C . GLU B 1 253 ? -6.727 20.969 0.207 1 96.88 253 GLU B C 1
ATOM 4281 O O . GLU B 1 253 ? -7.695 20.469 -0.362 1 96.88 253 GLU B O 1
ATOM 4286 N N . GLU B 1 254 ? -5.496 20.891 -0.223 1 95.56 254 GLU B N 1
ATOM 4287 C CA . GLU B 1 254 ? -5.152 20.031 -1.354 1 95.56 254 GLU B CA 1
ATOM 4288 C C . GLU B 1 254 ? -5.094 18.562 -0.936 1 95.56 254 GLU B C 1
ATOM 4290 O O . GLU B 1 254 ? -4.414 18.219 0.031 1 95.56 254 GLU B O 1
ATOM 4295 N N . LYS B 1 255 ? -5.75 17.719 -1.675 1 94.31 255 LYS B N 1
ATOM 4296 C CA . LYS B 1 255 ? -5.895 16.328 -1.267 1 94.31 255 LYS B CA 1
ATOM 4297 C C . LYS B 1 255 ? -4.598 15.555 -1.489 1 94.31 255 LYS B C 1
ATOM 4299 O O . LYS B 1 255 ? -4.238 14.688 -0.687 1 94.31 255 LYS B O 1
ATOM 4304 N N . MET B 1 256 ? -3.977 15.781 -2.576 1 95.94 256 MET B N 1
ATOM 4305 C CA . MET B 1 256 ? -2.732 15.102 -2.928 1 95.94 256 MET B CA 1
ATOM 4306 C C . MET B 1 256 ? -1.692 16.094 -3.434 1 95.94 256 MET B C 1
ATOM 4308 O O . MET B 1 256 ? -1.953 16.844 -4.371 1 95.94 256 MET B O 1
ATOM 4312 N N . ILE B 1 257 ? -0.522 16.047 -2.814 1 97.5 257 ILE B N 1
ATOM 4313 C CA . ILE B 1 257 ? 0.562 16.969 -3.17 1 97.5 257 ILE B CA 1
ATOM 4314 C C . ILE B 1 257 ? 1.767 16.156 -3.66 1 97.5 257 ILE B C 1
ATOM 4316 O O . ILE B 1 257 ? 2.342 15.367 -2.91 1 97.5 257 ILE B O 1
ATOM 4320 N N . PHE B 1 258 ? 2.109 16.328 -4.852 1 95.94 258 PHE B N 1
ATOM 4321 C CA . PHE B 1 258 ? 3.332 15.75 -5.391 1 95.94 258 PHE B CA 1
ATOM 4322 C C . PHE B 1 258 ? 4.441 16.797 -5.465 1 95.94 258 PHE B C 1
ATOM 4324 O O . PHE B 1 258 ? 4.215 17.922 -5.922 1 95.94 258 PHE B O 1
ATOM 4331 N N . VAL B 1 259 ? 5.621 16.406 -4.965 1 95.94 259 VAL B N 1
ATOM 4332 C CA . VAL B 1 259 ? 6.77 17.297 -5.047 1 95.94 259 VAL B CA 1
ATOM 4333 C C . VAL B 1 259 ? 7.949 16.578 -5.688 1 95.94 259 VAL B C 1
ATOM 4335 O O . VAL B 1 259 ? 8.484 15.625 -5.121 1 95.94 259 VAL B O 1
ATOM 4338 N N . PRO B 1 260 ? 8.508 17.094 -6.855 1 92.69 260 PRO B N 1
ATOM 4339 C CA . PRO B 1 260 ? 7.918 18.141 -7.684 1 92.69 260 PRO B CA 1
ATOM 4340 C C . PRO B 1 260 ? 6.613 17.719 -8.352 1 92.69 260 PRO B C 1
ATOM 4342 O O . PRO B 1 260 ? 6.285 16.531 -8.367 1 92.69 260 PRO B O 1
ATOM 4345 N N . SER B 1 261 ? 5.852 18.625 -8.852 1 90.25 261 SER B N 1
ATOM 4346 C CA . SER B 1 261 ? 4.527 18.344 -9.398 1 90.25 261 SER B CA 1
ATOM 4347 C C . SER B 1 261 ? 4.617 17.469 -10.641 1 90.25 261 SER B C 1
ATOM 4349 O O . SER B 1 261 ? 3.67 16.75 -10.977 1 90.25 261 SER B O 1
ATOM 4351 N N . SER B 1 262 ? 5.727 17.438 -11.305 1 87.12 262 SER B N 1
ATOM 4352 C CA . SER B 1 262 ? 5.918 16.688 -12.531 1 87.12 262 SER B CA 1
ATOM 4353 C C . SER B 1 262 ? 5.832 15.18 -12.273 1 87.12 262 SER B C 1
ATOM 4355 O O . SER B 1 262 ? 5.551 14.406 -13.188 1 87.12 262 SER B O 1
ATOM 4357 N N . ILE B 1 263 ? 6.078 14.758 -11.039 1 88.81 263 ILE B N 1
ATOM 4358 C CA . ILE B 1 263 ? 6.07 13.336 -10.711 1 88.81 263 ILE B CA 1
ATOM 4359 C C . ILE B 1 263 ? 4.66 12.773 -10.891 1 88.81 263 ILE B C 1
ATOM 4361 O O . ILE B 1 263 ? 4.492 11.609 -11.25 1 88.81 263 ILE B O 1
ATOM 4365 N N . ARG B 1 264 ? 3.67 13.625 -10.633 1 88.31 264 ARG B N 1
ATOM 4366 C CA . ARG B 1 264 ? 2.293 13.188 -10.852 1 88.31 264 ARG B CA 1
ATOM 4367 C C . ARG B 1 264 ? 2.1 12.68 -12.281 1 88.31 264 ARG B C 1
ATOM 4369 O O . ARG B 1 264 ? 1.525 11.609 -12.492 1 88.31 264 ARG B O 1
ATOM 4376 N N . PHE B 1 265 ? 2.605 13.422 -13.188 1 86.12 265 PHE B N 1
ATOM 4377 C CA . PHE B 1 265 ? 2.48 13.086 -14.602 1 86.12 265 PHE B CA 1
ATOM 4378 C C . PHE B 1 265 ? 3.264 11.82 -14.93 1 86.12 265 PHE B C 1
ATOM 4380 O O . PHE B 1 265 ? 2.787 10.961 -15.68 1 86.12 265 PHE B O 1
ATOM 4387 N N . LEU B 1 266 ? 4.41 11.742 -14.383 1 84.25 266 LEU B N 1
ATOM 4388 C CA . LEU B 1 266 ? 5.258 10.578 -14.633 1 84.25 266 LEU B CA 1
ATOM 4389 C C . LEU B 1 266 ? 4.594 9.305 -14.125 1 84.25 266 LEU B C 1
ATOM 4391 O O . LEU B 1 266 ? 4.699 8.25 -14.75 1 84.25 266 LEU B O 1
ATOM 4395 N N . MET B 1 267 ? 3.93 9.438 -12.984 1 87.88 267 MET B N 1
ATOM 4396 C CA . MET B 1 267 ? 3.264 8.281 -12.391 1 87.88 267 MET B CA 1
ATOM 4397 C C . MET B 1 267 ? 2.082 7.84 -13.25 1 87.88 267 MET B C 1
ATOM 4399 O O . MET B 1 267 ? 1.799 6.645 -13.359 1 87.88 267 MET B O 1
ATOM 4403 N N . ILE B 1 268 ? 1.417 8.773 -13.883 1 86.81 268 ILE B N 1
ATOM 4404 C CA . ILE B 1 268 ? 0.328 8.461 -14.797 1 86.81 268 ILE B CA 1
ATOM 4405 C C . ILE B 1 268 ? 0.886 7.785 -16.047 1 86.81 268 ILE B C 1
ATOM 4407 O O . ILE B 1 268 ? 0.35 6.773 -16.516 1 86.81 268 ILE B O 1
ATOM 4411 N N . LEU B 1 269 ? 1.971 8.297 -16.578 1 84.69 269 LEU B N 1
ATOM 4412 C CA . LEU B 1 269 ? 2.605 7.738 -17.766 1 84.69 269 LEU B CA 1
ATOM 4413 C C . LEU B 1 269 ? 3.064 6.305 -17.516 1 84.69 269 LEU B C 1
ATOM 4415 O O . LEU B 1 269 ? 2.996 5.461 -18.406 1 84.69 269 LEU B O 1
ATOM 4419 N N . GLU B 1 270 ? 3.51 6.062 -16.312 1 88.5 270 GLU B N 1
ATOM 4420 C CA . GLU B 1 270 ? 3.996 4.734 -15.961 1 88.5 270 GLU B CA 1
ATOM 4421 C C . GLU B 1 270 ? 2.893 3.688 -16.109 1 88.5 270 GLU B C 1
ATOM 4423 O O . GLU B 1 270 ? 3.17 2.521 -16.391 1 88.5 270 GLU B O 1
ATOM 4428 N N . ARG B 1 271 ? 1.667 4.082 -15.984 1 86.19 271 ARG B N 1
ATOM 4429 C CA . ARG B 1 271 ? 0.544 3.15 -16.031 1 86.19 271 ARG B CA 1
ATOM 4430 C C . ARG B 1 271 ? 0.073 2.934 -17.469 1 86.19 271 ARG B C 1
ATOM 4432 O O . ARG B 1 271 ? -0.647 1.974 -17.75 1 86.19 271 ARG B O 1
ATOM 4439 N N . ILE B 1 272 ? 0.527 3.799 -18.375 1 86.31 272 ILE B N 1
ATOM 4440 C CA . ILE B 1 272 ? -0.025 3.787 -19.734 1 86.31 272 ILE B CA 1
ATOM 4441 C C . ILE B 1 272 ? 1.024 3.273 -20.719 1 86.31 272 ILE B C 1
ATOM 4443 O O . ILE B 1 272 ? 0.692 2.598 -21.688 1 86.31 272 ILE B O 1
ATOM 4447 N N . LEU B 1 273 ? 2.246 3.555 -20.484 1 88.31 273 LEU B N 1
ATOM 4448 C CA . LEU B 1 273 ? 3.311 3.293 -21.453 1 88.31 273 LEU B CA 1
ATOM 4449 C C . LEU B 1 273 ? 3.654 1.807 -21.484 1 88.31 273 LEU B C 1
ATOM 4451 O O . LEU B 1 273 ? 3.496 1.102 -20.484 1 88.31 273 LEU B O 1
ATOM 4455 N N . PRO B 1 274 ? 4.078 1.378 -22.641 1 89.25 274 PRO B N 1
ATOM 4456 C CA . PRO B 1 274 ? 4.5 -0.02 -22.766 1 89.25 274 PRO B CA 1
ATOM 4457 C C . PRO B 1 274 ? 5.648 -0.375 -21.828 1 89.25 274 PRO B C 1
ATOM 4459 O O . PRO B 1 274 ? 6.543 0.446 -21.609 1 89.25 274 PRO B O 1
ATOM 4462 N N . GLU B 1 275 ? 5.609 -1.59 -21.422 1 86.88 275 GLU B N 1
ATOM 4463 C CA . GLU B 1 275 ? 6.562 -2.084 -20.438 1 86.88 275 GLU B CA 1
ATOM 4464 C C . GLU B 1 275 ? 8 -1.876 -20.906 1 86.88 275 GLU B C 1
ATOM 4466 O O . GLU B 1 275 ? 8.867 -1.492 -20.109 1 86.88 275 GLU B O 1
ATOM 4471 N N . ARG B 1 276 ? 8.258 -2.166 -22.156 1 87.12 276 ARG B N 1
ATOM 4472 C CA . ARG B 1 276 ? 9.617 -2.051 -22.672 1 87.12 276 ARG B CA 1
ATOM 4473 C C . ARG B 1 276 ? 10.086 -0.599 -22.656 1 87.12 276 ARG B C 1
ATOM 4475 O O . ARG B 1 276 ? 11.258 -0.323 -22.391 1 87.12 276 ARG B O 1
ATOM 4482 N N . PHE B 1 277 ? 9.195 0.284 -23.031 1 89.88 277 PHE B N 1
ATOM 4483 C CA . PHE B 1 277 ? 9.539 1.701 -23 1 89.88 277 PHE B CA 1
ATOM 4484 C C . PHE B 1 277 ? 9.789 2.162 -21.562 1 89.88 277 PHE B C 1
ATOM 4486 O O . PHE B 1 277 ? 10.719 2.939 -21.312 1 89.88 277 PHE B O 1
ATOM 4493 N N . LEU B 1 278 ? 8.984 1.665 -20.672 1 88.31 278 LEU B N 1
ATOM 4494 C CA . LEU B 1 278 ? 9.141 2.016 -19.266 1 88.31 278 LEU B CA 1
ATOM 4495 C C . LEU B 1 278 ? 10.508 1.568 -18.734 1 88.31 278 LEU B C 1
ATOM 4497 O O . LEU B 1 278 ? 11.117 2.262 -17.922 1 88.31 278 LEU B O 1
ATOM 4501 N N . ALA B 1 279 ? 10.859 0.403 -19.156 1 85.62 279 ALA B N 1
ATOM 4502 C CA . ALA B 1 279 ? 12.164 -0.103 -18.734 1 85.62 279 ALA B CA 1
ATOM 4503 C C . ALA B 1 279 ? 13.289 0.831 -19.188 1 85.62 279 ALA B C 1
ATOM 4505 O O . ALA B 1 279 ? 14.242 1.067 -18.453 1 85.62 279 ALA B O 1
ATOM 4506 N N . LEU B 1 280 ? 13.148 1.354 -20.406 1 86.12 280 LEU B N 1
ATOM 4507 C CA . LEU B 1 280 ? 14.133 2.289 -20.922 1 86.12 280 LEU B CA 1
ATOM 4508 C C . LEU B 1 280 ? 14.133 3.588 -20.125 1 86.12 280 LEU B C 1
ATOM 4510 O O . LEU B 1 280 ? 15.195 4.137 -19.828 1 86.12 280 LEU B O 1
ATOM 4514 N N . VAL B 1 281 ? 12.953 4.031 -19.859 1 85.75 281 VAL B N 1
ATOM 4515 C CA . VAL B 1 281 ? 12.812 5.273 -19.109 1 85.75 281 VAL B CA 1
ATOM 4516 C C . VAL B 1 281 ? 13.43 5.113 -17.719 1 85.75 281 VAL B C 1
ATOM 4518 O O . VAL B 1 281 ? 14.133 6.004 -17.234 1 85.75 281 VAL B O 1
ATOM 4521 N N . LYS B 1 282 ? 13.203 4.02 -17.078 1 85.62 282 LYS B N 1
ATOM 4522 C CA . LYS B 1 282 ? 13.727 3.764 -15.75 1 85.62 282 LYS B CA 1
ATOM 4523 C C . LYS B 1 282 ? 15.25 3.703 -15.766 1 85.62 282 LYS B C 1
ATOM 4525 O O . LYS B 1 282 ? 15.906 4.18 -14.828 1 85.62 282 LYS B O 1
ATOM 4530 N N . ARG B 1 283 ? 15.742 3.094 -16.766 1 84.88 283 ARG B N 1
ATOM 4531 C CA . ARG B 1 283 ? 17.188 3.049 -16.906 1 84.88 283 ARG B CA 1
ATOM 4532 C C . ARG B 1 283 ? 17.766 4.453 -17.062 1 84.88 283 ARG B C 1
ATOM 4534 O O . ARG B 1 283 ? 18.812 4.766 -16.5 1 84.88 283 ARG B O 1
ATOM 4541 N N . LYS B 1 284 ? 17.078 5.23 -17.797 1 84.75 284 LYS B N 1
ATOM 4542 C CA . LYS B 1 284 ? 17.547 6.594 -18.031 1 84.75 284 LYS B CA 1
ATOM 4543 C C . LYS B 1 284 ? 17.422 7.445 -16.766 1 84.75 284 LYS B C 1
ATOM 4545 O O . LYS B 1 284 ? 18.234 8.336 -16.531 1 84.75 284 LYS B O 1
ATOM 4550 N N . LEU B 1 285 ? 16.359 7.219 -16.016 1 85.94 285 LEU B N 1
ATOM 4551 C CA . LEU B 1 285 ? 16.188 7.945 -14.773 1 85.94 285 LEU B CA 1
ATOM 4552 C C . LEU B 1 285 ? 17.328 7.641 -13.805 1 85.94 285 LEU B C 1
ATOM 4554 O O . LEU B 1 285 ? 17.734 8.5 -13.008 1 85.94 285 LEU B O 1
ATOM 4558 N N . ASN B 1 286 ? 17.922 6.48 -13.852 1 87.38 286 ASN B N 1
ATOM 4559 C CA . ASN B 1 286 ? 19.109 6.074 -13.125 1 87.38 286 ASN B CA 1
ATOM 4560 C C . ASN B 1 286 ? 19.031 6.453 -11.648 1 87.38 286 ASN B C 1
ATOM 4562 O O . ASN B 1 286 ? 19.906 7.145 -11.133 1 87.38 286 ASN B O 1
ATOM 4566 N N . VAL B 1 287 ? 18.047 5.98 -10.977 1 91 287 VAL B N 1
ATOM 4567 C CA . VAL B 1 287 ? 17.891 6.238 -9.547 1 91 287 VAL B CA 1
ATOM 4568 C C . VAL B 1 287 ? 18.906 5.426 -8.758 1 91 287 VAL B C 1
ATOM 4570 O O . VAL B 1 287 ? 18.969 4.199 -8.875 1 91 287 VAL B O 1
ATOM 4573 N N . LYS B 1 288 ? 19.703 6.203 -7.973 1 93.38 288 LYS B N 1
ATOM 4574 C CA . LYS B 1 288 ? 20.734 5.551 -7.176 1 93.38 288 LYS B CA 1
ATOM 4575 C C . LYS B 1 288 ? 20.75 6.078 -5.746 1 93.38 288 LYS B C 1
ATOM 4577 O O . LYS B 1 288 ? 20.344 7.211 -5.492 1 93.38 288 LYS B O 1
ATOM 4582 N N . PHE B 1 289 ? 21.141 5.301 -4.844 1 96.5 289 PHE B N 1
ATOM 4583 C CA . PHE B 1 289 ? 21.375 5.617 -3.441 1 96.5 289 PHE B CA 1
ATOM 4584 C C . PHE B 1 289 ? 22.172 4.508 -2.768 1 96.5 289 PHE B C 1
ATOM 4586 O O . PHE B 1 289 ? 22.406 3.453 -3.361 1 96.5 289 PHE B O 1
ATOM 4593 N N . ASP B 1 290 ? 22.656 4.758 -1.584 1 96 290 ASP B N 1
ATOM 4594 C CA . ASP B 1 290 ? 23.406 3.734 -0.859 1 96 290 ASP B CA 1
ATOM 4595 C C . ASP B 1 290 ? 22.484 2.613 -0.386 1 96 290 ASP B C 1
ATOM 4597 O O . ASP B 1 290 ? 21.531 2.859 0.363 1 96 290 ASP B O 1
ATOM 4601 N N . ALA B 1 291 ? 22.672 1.411 -0.875 1 95.75 291 ALA B N 1
ATOM 4602 C CA . ALA B 1 291 ? 21.844 0.262 -0.494 1 95.75 291 ALA B CA 1
ATOM 4603 C C . ALA B 1 291 ? 22.719 -0.928 -0.109 1 95.75 291 ALA B C 1
ATOM 4605 O O . ALA B 1 291 ? 23.812 -1.107 -0.655 1 95.75 291 ALA B O 1
ATOM 4606 N N . VAL B 1 292 ? 22.281 -1.679 0.87 1 96.06 292 VAL B N 1
ATOM 4607 C CA . VAL B 1 292 ? 22.922 -2.93 1.247 1 96.06 292 VAL B CA 1
ATOM 4608 C C . VAL B 1 292 ? 22.359 -4.078 0.409 1 96.06 292 VAL B C 1
ATOM 4610 O O . VAL B 1 292 ? 21.203 -4.441 0.548 1 96.06 292 VAL B O 1
ATOM 4613 N N . ILE B 1 293 ? 23.156 -4.621 -0.416 1 94.69 293 ILE B N 1
ATOM 4614 C CA . ILE B 1 293 ? 22.719 -5.715 -1.28 1 94.69 293 ILE B CA 1
ATOM 4615 C C . ILE B 1 293 ? 23.312 -7.031 -0.778 1 94.69 293 ILE B C 1
ATOM 4617 O O . ILE B 1 293 ? 24.531 -7.211 -0.78 1 94.69 293 ILE B O 1
ATOM 4621 N N . GLY B 1 294 ? 22.453 -7.879 -0.322 1 91.88 294 GLY B N 1
ATOM 4622 C CA . GLY B 1 294 ? 22.891 -9.164 0.212 1 91.88 294 GLY B CA 1
ATOM 4623 C C . GLY B 1 294 ? 23.016 -10.242 -0.848 1 91.88 294 GLY B C 1
ATOM 4624 O O . GLY B 1 294 ? 23.766 -11.203 -0.679 1 91.88 294 GLY B O 1
ATOM 4625 N N . TYR B 1 295 ? 22.312 -10.102 -1.926 1 89.56 295 TYR B N 1
ATOM 4626 C CA . TYR B 1 295 ? 22.359 -11.086 -3.008 1 89.56 295 TYR B CA 1
ATOM 4627 C C . TYR B 1 295 ? 23.734 -11.07 -3.676 1 89.56 295 TYR B C 1
ATOM 4629 O O . TYR B 1 295 ? 24.25 -10.008 -4.031 1 89.56 295 TYR B O 1
ATOM 4637 N N . LYS B 1 296 ? 24.406 -12.258 -3.768 1 82.62 296 LYS B N 1
ATOM 4638 C CA . LYS B 1 296 ? 25.672 -12.438 -4.469 1 82.62 296 LYS B CA 1
ATOM 4639 C C . LYS B 1 296 ? 25.516 -13.375 -5.656 1 82.62 296 LYS B C 1
ATOM 4641 O O . LYS B 1 296 ? 25.141 -14.539 -5.488 1 82.62 296 LYS B O 1
ATOM 4646 N N . LYS B 1 297 ? 25.703 -12.727 -6.777 1 77.81 297 LYS B N 1
ATOM 4647 C CA . LYS B 1 297 ? 25.672 -13.562 -7.977 1 77.81 297 LYS B CA 1
ATOM 4648 C C . LYS B 1 297 ? 26.75 -14.633 -7.938 1 77.81 297 LYS B C 1
ATOM 4650 O O . LYS B 1 297 ? 27.922 -14.328 -7.668 1 77.81 297 LYS B O 1
ATOM 4655 N N . LYS B 1 298 ? 26.5 -15.859 -7.566 1 60.88 298 LYS B N 1
ATOM 4656 C CA . LYS B 1 298 ? 27.578 -16.828 -7.707 1 60.88 298 LYS B CA 1
ATOM 4657 C C . LYS B 1 298 ? 28.219 -16.75 -9.094 1 60.88 298 LYS B C 1
ATOM 4659 O O . LYS B 1 298 ? 27.516 -16.719 -10.102 1 60.88 298 LYS B O 1
ATOM 4664 N N . GLU B 1 299 ? 29.531 -16.172 -9.172 1 46.12 299 GLU B N 1
ATOM 4665 C CA . GLU B 1 299 ? 30.359 -16.312 -10.375 1 46.12 299 GLU B CA 1
ATOM 4666 C C . GLU B 1 299 ? 30.312 -17.734 -10.922 1 46.12 299 GLU B C 1
ATOM 4668 O O . GLU B 1 299 ? 30.156 -18.688 -10.164 1 46.12 299 GLU B O 1
#

Secondary structure (DSSP, 8-state):
-HHHHHHHHTHHHHHHHHHHHHHHTTSPPPPPP-TT-EEEEESTTSHHHHHHHHHHHHTT-EEEEEES-HHHHHHHHHHHHHTT-EEEEEE--TT-HHHHHHHHHHHHHHT---SEEEE-------B-TTTS-HHHHHHHHIIIIIHHHHHHHHHHHHHHHHT-EEEEEE--GGGTS--TTBHHHHHHHHHHHHHHHHHHHHHHHTT-TTEEEEEEEE--BSSSSSSS-B-TT-SPBPHHHHHHHHHHHHHTT-SEEEESTHHHHHHHHHHHS-HHHHHHHHHHH--B---B-------/-HHHHHHHHTHHHHHHHHHHHHHHTTSPPPPPP-TT-EEEEESTTSHHHHHHHHHHHHTT-EEEEEES-HHHHHHHHHHHHHTT--EEEEE--TT-HHHHHHHHHHHHHHT---SEEEE-------B-TTTS-HHHHHHHHIIIIIHHHHHHHHHHHHHHHHT-EEEEEE--GGGTS--TTBHHHHHHHHHHHHHHHHHHHHHHHTT-TTEEEEEEEE--BSSSSSSS-B-TT-SPBPHHHHHHHHHHHHHTT-SEEEESTHHHHHHHHHHHS-HHHHHHHHHHH--B---B-------

Nearest PDB structures (foldseek):
  8g89-assembly1_A  TM=9.187E-01  e=1.083E-43  Canis lupus familiaris
  9av5-assembly1_A  TM=9.503E-01  e=2.128E-41  Homo sapiens
  9av4-assembly1_A  TM=9.534E-01  e=3.651E-41  Homo sapiens
  8g93-assembly1_B  TM=9.112E-01  e=7.671E-42  Canis lupus familiaris
  8g9v-assembly4_H  TM=8.846E-01  e=1.612E-42  Homo sapiens